Protein AF-0000000084523897 (afdb_homodimer)

Structure (mmCIF, N/CA/C/O backbone):
data_AF-0000000084523897-model_v1
#
loop_
_entity.id
_entity.type
_entity.pdbx_description
1 polymer 'Glycerol-3-phosphate dehydrogenase'
#
loop_
_atom_site.group_PDB
_atom_site.id
_atom_site.type_symbol
_atom_site.label_atom_id
_atom_site.label_alt_id
_atom_site.label_comp_id
_atom_site.label_asym_id
_atom_site.label_entity_id
_atom_site.label_seq_id
_atom_site.pdbx_PDB_ins_code
_atom_site.Cartn_x
_atom_site.Cartn_y
_atom_site.Cartn_z
_atom_site.occupancy
_atom_site.B_iso_or_equiv
_atom_site.auth_seq_id
_atom_site.auth_comp_id
_atom_site.auth_asym_id
_atom_site.auth_atom_id
_atom_site.pdbx_PDB_model_num
ATOM 1 N N . MET A 1 1 ? -2.234 44.781 13.758 1 97.44 1 MET A N 1
ATOM 2 C CA . MET A 1 1 ? -2.812 44.188 14.953 1 97.44 1 MET A CA 1
ATOM 3 C C . MET A 1 1 ? -1.758 43.438 15.742 1 97.44 1 MET A C 1
ATOM 5 O O . MET A 1 1 ? -0.629 43.25 15.273 1 97.44 1 MET A O 1
ATOM 9 N N . GLU A 1 2 ? -2.148 43 16.969 1 98.38 2 GLU A N 1
ATOM 10 C CA . GLU A 1 2 ? -1.286 42.125 17.781 1 98.38 2 GLU A CA 1
ATOM 11 C C . GLU A 1 2 ? -1.415 40.656 17.375 1 98.38 2 GLU A C 1
ATOM 13 O O . GLU A 1 2 ? -2.506 40.094 17.422 1 98.38 2 GLU A O 1
ATOM 18 N N . ILE A 1 3 ? -0.278 40.062 16.953 1 98.88 3 ILE A N 1
ATOM 19 C CA . ILE A 1 3 ? -0.304 38.688 16.484 1 98.88 3 ILE A CA 1
ATOM 20 C C . ILE A 1 3 ? 0.715 37.844 17.25 1 98.88 3 ILE A C 1
ATOM 22 O O . ILE A 1 3 ? 1.873 38.25 17.391 1 98.88 3 ILE A O 1
ATOM 26 N N . ALA A 1 4 ? 0.273 36.75 17.781 1 98.88 4 ALA A N 1
ATOM 27 C CA . ALA A 1 4 ? 1.155 35.781 18.422 1 98.88 4 ALA A CA 1
ATOM 28 C C . ALA A 1 4 ? 1.488 34.625 17.484 1 98.88 4 ALA A C 1
ATOM 30 O O . ALA A 1 4 ? 0.594 34.062 16.875 1 98.88 4 ALA A O 1
ATOM 31 N N . ILE A 1 5 ? 2.762 34.344 17.328 1 98.75 5 ILE A N 1
ATOM 32 C CA . ILE A 1 5 ? 3.221 33.156 16.609 1 98.75 5 ILE A CA 1
ATOM 33 C C . ILE A 1 5 ? 3.729 32.094 17.594 1 98.75 5 ILE A C 1
ATOM 35 O O . ILE A 1 5 ? 4.656 32.375 18.375 1 98.75 5 ILE A O 1
ATOM 39 N N . ILE A 1 6 ? 3.111 30.938 17.531 1 98.5 6 ILE A N 1
ATOM 40 C CA . ILE A 1 6 ? 3.455 29.875 18.469 1 98.5 6 ILE A CA 1
ATOM 41 C C . ILE A 1 6 ? 4.223 28.781 17.719 1 98.5 6 ILE A C 1
ATOM 43 O O . ILE A 1 6 ? 3.68 28.125 16.828 1 98.5 6 ILE A O 1
ATOM 47 N N . GLY A 1 7 ? 5.441 28.547 18.109 1 96.31 7 GLY A N 1
ATOM 48 C CA . GLY A 1 7 ? 6.285 27.547 17.469 1 96.31 7 GLY A CA 1
ATOM 49 C C . GLY A 1 7 ? 7.633 28.094 17.031 1 96.31 7 GLY A C 1
ATOM 50 O O . GLY A 1 7 ? 7.867 29.312 17.109 1 96.31 7 GLY A O 1
ATOM 51 N N . GLY A 1 8 ? 8.523 27.203 16.594 1 94.44 8 GLY A N 1
ATOM 52 C CA . GLY A 1 8 ? 9.875 27.625 16.25 1 94.44 8 GLY A CA 1
ATOM 53 C C . GLY A 1 8 ? 10.375 27.047 14.945 1 94.44 8 GLY A C 1
ATOM 54 O O . GLY A 1 8 ? 11.57 27.109 14.648 1 94.44 8 GLY A O 1
ATOM 55 N N . GLY A 1 9 ? 9.484 26.469 14.211 1 93.44 9 GLY A N 1
ATOM 56 C CA . GLY A 1 9 ? 9.891 25.844 12.961 1 93.44 9 GLY A CA 1
ATOM 57 C C . GLY A 1 9 ? 9.859 26.797 11.781 1 93.44 9 GLY A C 1
ATOM 58 O O . GLY A 1 9 ? 9.742 28 11.961 1 93.44 9 GLY A O 1
ATOM 59 N N . ASN A 1 10 ? 10 26.297 10.547 1 93.12 10 ASN A N 1
ATOM 60 C CA . ASN A 1 10 ? 10.031 27.062 9.312 1 93.12 10 ASN A CA 1
ATOM 61 C C . ASN A 1 10 ? 8.82 27.969 9.18 1 93.12 10 ASN A C 1
ATOM 63 O O . ASN A 1 10 ? 8.961 29.172 8.891 1 93.12 10 ASN A O 1
ATOM 67 N N . GLY A 1 11 ? 7.664 27.375 9.406 1 96 11 GLY A N 1
ATOM 68 C CA . GLY A 1 11 ? 6.43 28.125 9.25 1 96 11 GLY A CA 1
ATOM 69 C C . GLY A 1 11 ? 6.285 29.25 10.266 1 96 11 GLY A C 1
ATOM 70 O O . GLY A 1 11 ? 5.785 30.328 9.945 1 96 11 GLY A O 1
ATOM 71 N N . ALA A 1 12 ? 6.75 28.984 11.461 1 97.38 12 ALA A N 1
ATOM 72 C CA . ALA A 1 12 ? 6.664 29.984 12.516 1 97.38 12 ALA A CA 1
ATOM 73 C C . ALA A 1 12 ? 7.559 31.188 12.211 1 97.38 12 ALA A C 1
ATOM 75 O O . ALA A 1 12 ? 7.117 32.344 12.297 1 97.38 12 ALA A O 1
ATOM 76 N N . TYR A 1 13 ? 8.742 30.906 11.82 1 96.94 13 TYR A N 1
ATOM 77 C CA . TYR A 1 13 ? 9.68 31.984 11.523 1 96.94 13 TYR A CA 1
ATOM 78 C C . TYR A 1 13 ? 9.25 32.75 10.289 1 96.94 13 TYR A C 1
ATOM 80 O O . TYR A 1 13 ? 9.352 34 10.25 1 96.94 13 TYR A O 1
ATOM 88 N N . ALA A 1 14 ? 8.789 32.031 9.312 1 97.06 14 ALA A N 1
ATOM 89 C CA . ALA A 1 14 ? 8.305 32.688 8.109 1 97.06 14 ALA A CA 1
ATOM 90 C C . ALA A 1 14 ? 7.121 33.594 8.43 1 97.06 14 ALA A C 1
ATOM 92 O O . ALA A 1 14 ? 7.051 34.719 7.941 1 97.06 14 ALA A O 1
ATOM 93 N N . ALA A 1 15 ? 6.227 33.125 9.219 1 98.12 15 ALA A N 1
ATOM 94 C CA . ALA A 1 15 ? 5.066 33.938 9.602 1 98.12 15 ALA A CA 1
ATOM 95 C C . ALA A 1 15 ? 5.484 35.156 10.398 1 98.12 15 ALA A C 1
ATOM 97 O O . ALA A 1 15 ? 4.957 36.25 10.188 1 98.12 15 ALA A O 1
ATOM 98 N N . ALA A 1 16 ? 6.371 34.969 11.305 1 98 16 ALA A N 1
ATOM 99 C CA . ALA A 1 16 ? 6.859 36.062 12.117 1 98 16 ALA A CA 1
ATOM 100 C C . ALA A 1 16 ? 7.441 37.188 11.242 1 98 16 ALA A C 1
ATOM 102 O O . ALA A 1 16 ? 7.117 38.344 11.422 1 98 16 ALA A O 1
ATOM 103 N N . ALA A 1 17 ? 8.242 36.781 10.344 1 96.81 17 ALA A N 1
ATOM 104 C CA . ALA A 1 17 ? 8.898 37.75 9.461 1 96.81 17 ALA A CA 1
ATOM 105 C C . ALA A 1 17 ? 7.883 38.438 8.555 1 96.81 17 ALA A C 1
ATOM 107 O O . ALA A 1 17 ? 7.84 39.688 8.492 1 96.81 17 ALA A O 1
ATOM 108 N N . ASP A 1 18 ? 7.121 37.688 7.883 1 96.88 18 ASP A N 1
ATOM 109 C CA . ASP A 1 18 ? 6.199 38.188 6.867 1 96.88 18 ASP A CA 1
ATOM 110 C C . ASP A 1 18 ? 5.164 39.125 7.488 1 96.88 18 ASP A C 1
ATOM 112 O O . ASP A 1 18 ? 4.875 40.188 6.938 1 96.88 18 ASP A O 1
ATOM 116 N N . LEU A 1 19 ? 4.578 38.75 8.602 1 98.25 19 LEU A N 1
ATOM 117 C CA . LEU A 1 19 ? 3.527 39.531 9.227 1 98.25 19 LEU A CA 1
ATOM 118 C C . LEU A 1 19 ? 4.098 40.812 9.844 1 98.25 19 LEU A C 1
ATOM 120 O O . LEU A 1 19 ? 3.43 41.844 9.867 1 98.25 19 LEU A O 1
ATOM 124 N N . THR A 1 20 ? 5.301 40.75 10.336 1 98.19 20 THR A N 1
ATOM 125 C CA . THR A 1 20 ? 5.973 41.938 10.789 1 98.19 20 THR A CA 1
ATOM 126 C C . THR A 1 20 ? 6.137 42.938 9.641 1 98.19 20 THR A C 1
ATOM 128 O O . THR A 1 20 ? 5.859 44.125 9.789 1 98.19 20 THR A O 1
ATOM 131 N N . GLU A 1 21 ? 6.539 42.438 8.555 1 96.56 21 GLU A N 1
ATOM 132 C CA . GLU A 1 21 ? 6.742 43.281 7.379 1 96.56 21 GLU A CA 1
ATOM 133 C C . GLU A 1 21 ? 5.426 43.875 6.906 1 96.56 21 GLU A C 1
ATOM 135 O O . GLU A 1 21 ? 5.414 44.969 6.328 1 96.56 21 GLU A O 1
ATOM 140 N N . LYS A 1 22 ? 4.383 43.281 7.16 1 96.25 22 LYS A N 1
ATOM 141 C CA . LYS A 1 22 ? 3.064 43.75 6.758 1 96.25 22 LYS A CA 1
ATOM 142 C C . LYS A 1 22 ? 2.523 44.781 7.758 1 96.25 22 LYS A C 1
ATOM 144 O O . LYS A 1 22 ? 1.397 45.25 7.613 1 96.25 22 LYS A O 1
ATOM 149 N N . GLY A 1 23 ? 3.287 45 8.805 1 97.56 23 GLY A N 1
ATOM 150 C CA . GLY A 1 23 ? 2.965 46.125 9.688 1 97.56 23 GLY A CA 1
ATOM 151 C C . GLY A 1 23 ? 2.281 45.688 10.969 1 97.56 23 GLY A C 1
ATOM 152 O O . GLY A 1 23 ? 1.835 46.5 11.758 1 97.56 23 GLY A O 1
ATOM 153 N N . HIS A 1 24 ? 2.205 44.406 11.219 1 98.5 24 HIS A N 1
ATOM 154 C CA . HIS A 1 24 ? 1.589 43.906 12.445 1 98.5 24 HIS A CA 1
ATOM 155 C C . HIS A 1 24 ? 2.584 43.906 13.602 1 98.5 24 HIS A C 1
ATOM 157 O O . HIS A 1 24 ? 3.795 43.969 13.383 1 98.5 24 HIS A O 1
ATOM 163 N N . ASN A 1 25 ? 2.082 43.969 14.805 1 98.56 25 ASN A N 1
ATOM 164 C CA . ASN A 1 25 ? 2.893 43.719 15.992 1 98.56 25 ASN A CA 1
ATOM 165 C C . ASN A 1 25 ? 3.004 42.25 16.312 1 98.56 25 ASN A C 1
ATOM 167 O O . ASN A 1 25 ? 2.088 41.656 16.906 1 98.56 25 ASN A O 1
ATOM 171 N N . VAL A 1 26 ? 4.199 41.688 16.031 1 98.75 26 VAL A N 1
ATOM 172 C CA . VAL A 1 26 ? 4.328 40.219 16.047 1 98.75 26 VAL A CA 1
ATOM 173 C C . VAL A 1 26 ? 5.125 39.781 17.281 1 98.75 26 VAL A C 1
ATOM 175 O O . VAL A 1 26 ? 6.207 40.312 17.531 1 98.75 26 VAL A O 1
ATOM 178 N N . ARG A 1 27 ? 4.547 38.906 18 1 98.69 27 ARG A N 1
ATOM 179 C CA . ARG A 1 27 ? 5.18 38.25 19.156 1 98.69 27 ARG A CA 1
ATOM 180 C C . ARG A 1 27 ? 5.445 36.781 18.875 1 98.69 27 ARG A C 1
ATOM 182 O O . ARG A 1 27 ? 4.559 36.062 18.422 1 98.69 27 ARG A O 1
ATOM 189 N N . LEU A 1 28 ? 6.695 36.312 19.125 1 98.25 28 LEU A N 1
ATOM 190 C CA . LEU A 1 28 ? 7.105 34.938 18.797 1 98.25 28 LEU A CA 1
ATOM 191 C C . LEU A 1 28 ? 7.395 34.125 20.047 1 98.25 28 LEU A C 1
ATOM 193 O O . LEU A 1 28 ? 8.109 34.594 20.938 1 98.25 28 LEU A O 1
ATOM 197 N N . TRP A 1 29 ? 6.809 32.938 20.047 1 97.88 29 TRP A N 1
ATOM 198 C CA . TRP A 1 29 ? 7.035 32 21.156 1 97.88 29 TRP A CA 1
ATOM 199 C C . TRP A 1 29 ? 7.598 30.688 20.641 1 97.88 29 TRP A C 1
ATOM 201 O O . TRP A 1 29 ? 7.207 30.219 19.562 1 97.88 29 TRP A O 1
ATOM 211 N N . ARG A 1 30 ? 8.461 30.094 21.422 1 95.19 30 ARG A N 1
ATOM 212 C CA . ARG A 1 30 ? 8.82 28.688 21.281 1 95.19 30 ARG A CA 1
ATOM 213 C C . ARG A 1 30 ? 9.133 28.062 22.625 1 95.19 30 ARG A C 1
ATOM 215 O O . ARG A 1 30 ? 9.484 28.766 23.578 1 95.19 30 ARG A O 1
ATOM 222 N N . ARG A 1 31 ? 9.031 26.828 22.688 1 91.06 31 ARG A N 1
ATOM 223 C CA . ARG A 1 31 ? 9.172 26.109 23.953 1 91.06 31 ARG A CA 1
ATOM 224 C C . ARG A 1 31 ? 10.617 26.172 24.453 1 91.06 31 ARG A C 1
ATOM 226 O O . ARG A 1 31 ? 10.859 26.453 25.625 1 91.06 31 ARG A O 1
ATOM 233 N N . ASN A 1 32 ? 11.523 25.922 23.578 1 91.56 32 ASN A N 1
ATOM 234 C CA . ASN A 1 32 ? 12.938 25.906 23.938 1 91.56 32 ASN A CA 1
ATOM 235 C C . ASN A 1 32 ? 13.562 27.297 23.844 1 91.56 32 ASN A C 1
ATOM 237 O O . ASN A 1 32 ? 13.977 27.719 22.766 1 91.56 32 ASN A O 1
ATOM 241 N N . VAL A 1 33 ? 13.859 27.828 24.922 1 90.81 33 VAL A N 1
ATOM 242 C CA . VAL A 1 33 ? 14.375 29.188 24.969 1 90.81 33 VAL A CA 1
ATOM 243 C C . VAL A 1 33 ? 15.758 29.25 24.328 1 90.81 33 VAL A C 1
ATOM 245 O O . VAL A 1 33 ? 16.094 30.219 23.656 1 90.81 33 VAL A O 1
ATOM 248 N N . GLY A 1 34 ? 16.531 28.219 24.547 1 91.56 34 GLY A N 1
ATOM 249 C CA . GLY A 1 34 ? 17.875 28.188 24 1 91.56 34 GLY A CA 1
ATOM 250 C C . GLY A 1 34 ? 17.891 28.234 22.484 1 91.56 34 GLY A C 1
ATOM 251 O O . GLY A 1 34 ? 18.844 28.734 21.875 1 91.56 34 GLY A O 1
ATOM 252 N N . ALA A 1 35 ? 16.812 27.828 21.891 1 91 35 ALA A N 1
ATOM 253 C CA . ALA A 1 35 ? 16.75 27.734 20.422 1 91 35 ALA A CA 1
ATOM 254 C C . ALA A 1 35 ? 16.469 29.094 19.797 1 91 35 ALA A C 1
ATOM 256 O O . ALA A 1 35 ? 16.625 29.25 18.578 1 91 35 ALA A O 1
ATOM 257 N N . PHE A 1 36 ? 16.234 30.125 20.531 1 91.81 36 PHE A N 1
ATOM 258 C CA . PHE A 1 36 ? 16.062 31.469 20 1 91.81 36 PHE A CA 1
ATOM 259 C C . PHE A 1 36 ? 17.406 32.062 19.578 1 91.81 36 PHE A C 1
ATOM 261 O O . PHE A 1 36 ? 17.469 32.875 18.641 1 91.81 36 PHE A O 1
ATOM 268 N N . GLY A 1 37 ? 18.422 31.688 20.453 1 91.31 37 GLY A N 1
ATOM 269 C CA . GLY A 1 37 ? 19.719 32.281 20.188 1 91.31 37 GLY A CA 1
ATOM 270 C C . GLY A 1 37 ? 19.703 33.812 20.281 1 91.31 37 GLY A C 1
ATOM 271 O O . GLY A 1 37 ? 19.172 34.344 21.25 1 91.31 37 GLY A O 1
ATOM 272 N N . PRO A 1 38 ? 20.328 34.406 19.297 1 90.69 38 PRO A N 1
ATOM 273 C CA . PRO A 1 38 ? 20.438 35.844 19.344 1 90.69 38 PRO A CA 1
ATOM 274 C C . PRO A 1 38 ? 19.078 36.562 19.219 1 90.69 38 PRO A C 1
ATOM 276 O O . PRO A 1 38 ? 18.953 37.719 19.594 1 90.69 38 PRO A O 1
ATOM 279 N N . LEU A 1 39 ? 18.172 35.844 18.688 1 93.38 39 LEU A N 1
ATOM 280 C CA . LEU A 1 39 ? 16.844 36.406 18.469 1 93.38 39 LEU A CA 1
ATOM 281 C C . LEU A 1 39 ? 16.219 36.844 19.797 1 93.38 39 LEU A C 1
ATOM 283 O O . LEU A 1 39 ? 15.453 37.812 19.828 1 93.38 39 LEU A O 1
ATOM 287 N N . LEU A 1 40 ? 16.531 36.156 20.828 1 92.19 40 LEU A N 1
ATOM 288 C CA . LEU A 1 40 ? 15.93 36.438 22.141 1 92.19 40 LEU A CA 1
ATOM 289 C C . LEU A 1 40 ? 16.281 37.844 22.609 1 92.19 40 LEU A C 1
ATOM 291 O O . LEU A 1 40 ? 15.422 38.562 23.125 1 92.19 40 LEU A O 1
ATOM 295 N N . ASP A 1 41 ? 17.484 38.25 22.375 1 92.69 41 ASP A N 1
ATOM 296 C CA . ASP A 1 41 ? 17.953 39.531 22.875 1 92.69 41 ASP A CA 1
ATOM 297 C C . ASP A 1 41 ? 17.719 40.656 21.844 1 92.69 41 ASP A C 1
ATOM 299 O O . ASP A 1 41 ? 17.312 41.75 22.188 1 92.69 41 ASP A O 1
ATOM 303 N N . THR A 1 42 ? 17.875 40.344 20.641 1 95.38 42 THR A N 1
ATOM 304 C CA . THR A 1 42 ? 17.875 41.375 19.609 1 95.38 42 THR A CA 1
ATOM 305 C C . THR A 1 42 ? 16.453 41.594 19.094 1 95.38 42 THR A C 1
ATOM 307 O O . THR A 1 42 ? 16.156 42.688 18.547 1 95.38 42 THR A O 1
ATOM 310 N N . ARG A 1 43 ? 15.633 40.562 19.078 1 97.25 43 ARG A N 1
ATOM 311 C CA . ARG A 1 43 ? 14.297 40.531 18.484 1 97.25 43 ARG A CA 1
ATOM 312 C C . ARG A 1 43 ? 14.352 40.75 16.984 1 97.25 43 ARG A C 1
ATOM 314 O O . ARG A 1 43 ? 13.359 41.188 16.375 1 97.25 43 ARG A O 1
ATOM 321 N N . THR A 1 44 ? 15.555 40.625 16.469 1 96.75 44 THR A N 1
ATOM 322 C CA . THR A 1 44 ? 15.758 40.938 15.047 1 96.75 44 THR A CA 1
ATOM 323 C C . THR A 1 44 ? 15.969 39.656 14.25 1 96.75 44 THR A C 1
ATOM 325 O O . THR A 1 44 ? 16.859 38.844 14.562 1 96.75 44 THR A O 1
ATOM 328 N N . MET A 1 45 ? 15.133 39.438 13.258 1 96 45 MET A N 1
ATOM 329 C CA . MET A 1 45 ? 15.195 38.281 12.367 1 96 45 MET A CA 1
ATOM 330 C C . MET A 1 45 ? 15.688 38.656 10.984 1 96 45 MET A C 1
ATOM 332 O O . MET A 1 45 ? 15.312 39.719 10.461 1 96 45 MET A O 1
ATOM 336 N N . LYS A 1 46 ? 16.516 37.812 10.445 1 95.88 46 LYS A N 1
ATOM 337 C CA . LYS A 1 46 ? 16.969 38 9.07 1 95.88 46 LYS A CA 1
ATOM 338 C C . LYS A 1 46 ? 16.094 37.219 8.086 1 95.88 46 LYS A C 1
ATOM 340 O O . LYS A 1 46 ? 15.883 36.031 8.258 1 95.88 46 LYS A O 1
ATOM 345 N N . VAL A 1 47 ? 15.648 37.969 7.094 1 95.75 47 VAL A N 1
ATOM 346 C CA . VAL A 1 47 ? 14.781 37.344 6.102 1 95.75 47 VAL A CA 1
ATOM 347 C C . VAL A 1 47 ? 15.445 37.375 4.73 1 95.75 47 VAL A C 1
ATOM 349 O O . VAL A 1 47 ? 15.938 38.438 4.309 1 95.75 47 VAL A O 1
ATOM 352 N N . LYS A 1 48 ? 15.461 36.25 4.152 1 94.25 48 LYS A N 1
ATOM 353 C CA . LYS A 1 48 ? 15.992 36.125 2.799 1 94.25 48 LYS A CA 1
ATOM 354 C C . LYS A 1 48 ? 14.898 35.688 1.816 1 94.25 48 LYS A C 1
ATOM 356 O O . LYS A 1 48 ? 14.172 34.719 2.057 1 94.25 48 LYS A O 1
ATOM 361 N N . ASP A 1 49 ? 14.68 36.438 0.743 1 90.5 49 ASP A N 1
ATOM 362 C CA . ASP A 1 49 ? 13.781 36.031 -0.339 1 90.5 49 ASP A CA 1
ATOM 363 C C . ASP A 1 49 ? 14.281 36.562 -1.685 1 90.5 49 ASP A C 1
ATOM 365 O O . ASP A 1 49 ? 15.477 36.812 -1.854 1 90.5 49 ASP A O 1
ATOM 369 N N . ILE A 1 50 ? 13.438 36.594 -2.643 1 85.19 50 ILE A N 1
ATOM 370 C CA . ILE A 1 50 ? 13.812 36.938 -4.008 1 85.19 50 ILE A CA 1
ATOM 371 C C . ILE A 1 50 ? 14.305 38.406 -4.047 1 85.19 50 ILE A C 1
ATOM 373 O O . ILE A 1 50 ? 15.086 38.781 -4.926 1 85.19 50 ILE A O 1
ATOM 377 N N . ASN A 1 51 ? 13.883 39.156 -3.109 1 89.69 51 ASN A N 1
ATOM 378 C CA . ASN A 1 51 ? 14.234 40.562 -3.092 1 89.69 51 ASN A CA 1
ATOM 379 C C . ASN A 1 51 ? 15.523 40.812 -2.316 1 89.69 51 ASN A C 1
ATOM 381 O O . ASN A 1 51 ? 16 41.938 -2.242 1 89.69 51 ASN A O 1
ATOM 385 N N . GLY A 1 52 ? 16.109 39.75 -1.729 1 91.38 52 GLY A N 1
ATOM 386 C CA . GLY A 1 52 ? 17.359 39.906 -1.008 1 91.38 52 GLY A CA 1
ATOM 387 C C . GLY A 1 52 ? 17.25 39.562 0.47 1 91.38 52 GLY A C 1
ATOM 388 O O . GLY A 1 52 ? 16.375 38.781 0.871 1 91.38 52 GLY A O 1
ATOM 389 N N . ILE A 1 53 ? 18.25 40.094 1.195 1 94.69 53 ILE A N 1
ATOM 390 C CA . ILE A 1 53 ? 18.312 39.875 2.633 1 94.69 53 ILE A CA 1
ATOM 391 C C . ILE A 1 53 ? 18 41.156 3.387 1 94.69 53 ILE A C 1
ATOM 393 O O . ILE A 1 53 ? 18.5 42.219 3.035 1 94.69 53 ILE A O 1
ATOM 397 N N . ARG A 1 54 ? 17.141 41.125 4.34 1 96.31 54 ARG A N 1
ATOM 398 C CA . ARG A 1 54 ? 16.828 42.25 5.199 1 96.31 54 ARG A CA 1
ATOM 399 C C . ARG A 1 54 ? 16.516 41.812 6.617 1 96.31 54 ARG A C 1
ATOM 401 O O . ARG A 1 54 ? 16.438 40.594 6.887 1 96.31 54 ARG A O 1
ATOM 408 N N . GLU A 1 55 ? 16.375 42.781 7.445 1 97.06 55 GLU A N 1
ATOM 409 C CA . GLU A 1 55 ? 16.078 42.5 8.852 1 97.06 55 GLU A CA 1
ATOM 410 C C . GLU A 1 55 ? 14.695 43 9.234 1 97.06 55 GLU A C 1
ATOM 412 O O . GLU A 1 55 ? 14.227 44.031 8.727 1 97.06 55 GLU A O 1
ATOM 417 N N . VAL A 1 56 ? 14.078 42.219 10.039 1 96.81 56 VAL A N 1
ATOM 418 C CA . VAL A 1 56 ? 12.805 42.625 10.625 1 96.81 56 VAL A CA 1
ATOM 419 C C . VAL A 1 56 ? 12.891 42.562 12.148 1 96.81 56 VAL A C 1
ATOM 421 O O . VAL A 1 56 ? 13.523 41.656 12.695 1 96.81 56 VAL A O 1
ATOM 424 N N . LYS A 1 57 ? 12.258 43.5 12.773 1 98.06 57 LYS A N 1
ATOM 425 C CA . LYS A 1 57 ? 12.273 43.531 14.234 1 98.06 57 LYS A CA 1
ATOM 426 C C . LYS A 1 57 ? 10.914 43.156 14.812 1 98.06 57 LYS A C 1
ATOM 428 O O . LYS A 1 57 ? 9.922 43.812 14.57 1 98.06 57 LYS A O 1
ATOM 433 N N . LEU A 1 58 ? 10.906 42.094 15.562 1 98.25 58 LEU A N 1
ATOM 434 C CA . LEU A 1 58 ? 9.68 41.625 16.203 1 98.25 58 LEU A CA 1
ATOM 435 C C . LEU A 1 58 ? 9.359 42.438 17.438 1 98.25 58 LEU A C 1
ATOM 437 O O . LEU A 1 58 ? 10.258 43.031 18.062 1 98.25 58 LEU A O 1
ATOM 441 N N . SER A 1 59 ? 8.156 42.5 17.734 1 98.12 59 SER A N 1
ATOM 442 C CA . SER A 1 59 ? 7.738 43.25 18.906 1 98.12 59 SER A CA 1
ATOM 443 C C . SER A 1 59 ? 8.164 42.562 20.203 1 98.12 59 SER A C 1
ATOM 445 O O . SER A 1 59 ? 8.492 43.25 21.188 1 98.12 59 SER A O 1
ATOM 447 N N . LEU A 1 60 ? 8.086 41.25 20.172 1 97.75 60 LEU A N 1
ATOM 448 C CA . LEU A 1 60 ? 8.445 40.469 21.359 1 97.75 60 LEU A CA 1
ATOM 449 C C . LEU A 1 60 ? 8.914 39.062 20.969 1 97.75 60 LEU A C 1
ATOM 451 O O . LEU A 1 60 ? 8.383 38.469 20.047 1 97.75 60 LEU A O 1
ATOM 455 N N . VAL A 1 61 ? 9.938 38.562 21.625 1 97.62 61 VAL A N 1
ATOM 456 C CA . VAL A 1 61 ? 10.398 37.188 21.594 1 97.62 61 VAL A CA 1
ATOM 457 C C . VAL A 1 61 ? 10.492 36.625 23.016 1 97.62 61 VAL A C 1
ATOM 459 O O . VAL A 1 61 ? 11.203 37.188 23.859 1 97.62 61 VAL A O 1
ATOM 462 N N . SER A 1 62 ? 9.711 35.594 23.266 1 96.44 62 SER A N 1
ATOM 463 C CA . SER A 1 62 ? 9.672 35.125 24.641 1 96.44 62 SER A CA 1
ATOM 464 C C . SER A 1 62 ? 9.312 33.656 24.734 1 96.44 62 SER A C 1
ATOM 466 O O . SER A 1 62 ? 8.586 33.125 23.891 1 96.44 62 SER A O 1
ATOM 468 N N .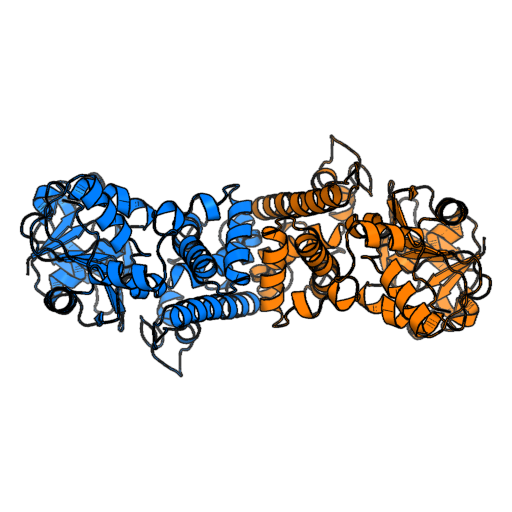 ALA A 1 63 ? 9.781 32.938 25.781 1 95.25 63 ALA A N 1
ATOM 469 C CA . ALA A 1 63 ? 9.406 31.562 26.062 1 95.25 63 ALA A CA 1
ATOM 470 C C . ALA A 1 63 ? 8.219 31.516 27.016 1 95.25 63 ALA A C 1
ATOM 472 O O . ALA A 1 63 ? 7.703 30.422 27.312 1 95.25 63 ALA A O 1
ATOM 473 N N . ASP A 1 64 ? 7.797 32.625 27.453 1 96.44 64 ASP A N 1
ATOM 474 C CA . ASP A 1 64 ? 6.617 32.719 28.312 1 96.44 64 ASP A CA 1
ATOM 475 C C . ASP A 1 64 ? 5.348 32.875 27.469 1 96.44 64 ASP A C 1
ATOM 477 O O . ASP A 1 64 ? 5.121 33.938 26.875 1 96.44 64 ASP A O 1
ATOM 481 N N . LEU A 1 65 ? 4.523 31.906 27.516 1 97.31 65 LEU A N 1
ATOM 482 C CA . LEU A 1 65 ? 3.32 31.875 26.688 1 97.31 65 LEU A CA 1
ATOM 483 C C . LEU A 1 65 ? 2.379 33 27.047 1 97.31 65 LEU A C 1
ATOM 485 O O . LEU A 1 65 ? 1.725 33.594 26.156 1 97.31 65 LEU A O 1
ATOM 489 N N . GLN A 1 66 ? 2.289 33.25 28.281 1 97.81 66 GLN A N 1
ATOM 490 C CA . GLN A 1 66 ? 1.393 34.312 28.734 1 97.81 66 GLN A CA 1
ATOM 491 C C . GLN A 1 66 ? 1.77 35.656 28.094 1 97.81 66 GLN A C 1
ATOM 493 O O . GLN A 1 66 ? 0.9 36.375 27.625 1 97.81 66 GLN A O 1
ATOM 498 N N . ASP A 1 67 ? 3.062 35.938 28.047 1 96.81 67 ASP A N 1
ATOM 499 C CA . ASP A 1 67 ? 3.584 37.188 27.469 1 96.81 67 ASP A CA 1
ATOM 500 C C . ASP A 1 67 ? 3.164 37.344 26.016 1 96.81 67 ASP A C 1
ATOM 502 O O . ASP A 1 67 ? 2.863 38.438 25.562 1 96.81 67 ASP A O 1
ATOM 506 N N . VAL A 1 68 ? 3.178 36.281 25.344 1 98 68 VAL A N 1
ATOM 507 C CA . VAL A 1 68 ? 3.035 36.281 23.891 1 98 68 VAL A CA 1
ATOM 508 C C . VAL A 1 68 ? 1.554 36.25 23.516 1 98 68 VAL A C 1
ATOM 510 O O . VAL A 1 68 ? 1.137 36.906 22.562 1 98 68 VAL A O 1
ATOM 513 N N . VAL A 1 69 ? 0.749 35.625 24.312 1 98.38 69 VAL A N 1
ATOM 514 C CA . VAL A 1 69 ? -0.628 35.344 23.938 1 98.38 69 VAL A CA 1
ATOM 515 C C . VAL A 1 69 ? -1.553 36.438 24.406 1 98.38 69 VAL A C 1
ATOM 517 O O . VAL A 1 69 ? -2.521 36.781 23.719 1 98.38 69 VAL A O 1
ATOM 520 N N . THR A 1 70 ? -1.24 37 25.562 1 97.69 70 THR A N 1
ATOM 521 C CA . THR A 1 70 ? -2.119 38 26.156 1 97.69 70 THR A CA 1
ATOM 522 C C . THR A 1 70 ? -2.285 39.219 25.25 1 97.69 70 THR A C 1
ATOM 524 O O . THR A 1 70 ? -1.299 39.844 24.844 1 97.69 70 THR A O 1
ATOM 527 N N . GLY A 1 71 ? -3.551 39.438 24.891 1 97.75 71 GLY A N 1
ATOM 528 C CA . GLY A 1 71 ? -3.848 40.625 24.109 1 97.75 71 GLY A CA 1
ATOM 529 C C . GLY A 1 71 ? -3.746 40.406 22.609 1 97.75 71 GLY A C 1
ATOM 530 O O . GLY A 1 71 ? -4.141 41.25 21.812 1 97.75 71 GLY A O 1
ATOM 531 N N . ALA A 1 72 ? -3.191 39.312 22.188 1 98.56 72 ALA A N 1
ATOM 532 C CA . ALA A 1 72 ? -3.127 39.031 20.75 1 98.56 72 ALA A CA 1
ATOM 533 C C . ALA A 1 72 ? -4.52 38.781 20.188 1 98.56 72 ALA A C 1
ATOM 535 O O . ALA A 1 72 ? -5.371 38.156 20.812 1 98.56 72 ALA A O 1
ATOM 536 N N . ARG A 1 73 ? -4.758 39.344 19.062 1 98.44 73 ARG A N 1
ATOM 537 C CA . ARG A 1 73 ? -6.027 39.125 18.375 1 98.44 73 ARG A CA 1
ATOM 538 C C . ARG A 1 73 ? -6.004 37.844 17.562 1 98.44 73 ARG A C 1
ATOM 540 O O . ARG A 1 73 ? -7.035 37.188 17.391 1 98.44 73 ARG A O 1
ATOM 547 N N . LEU A 1 74 ? -4.871 37.531 17.016 1 98.88 74 LEU A N 1
ATOM 548 C CA . LEU A 1 74 ? -4.641 36.375 16.188 1 98.88 74 LEU A CA 1
ATOM 549 C C . LEU A 1 74 ? -3.469 35.562 16.719 1 98.88 74 LEU A C 1
ATOM 551 O O . LEU A 1 74 ? -2.408 36.094 17.016 1 98.88 74 LEU A O 1
ATOM 555 N N . LEU A 1 75 ? -3.684 34.281 16.922 1 98.94 75 LEU A N 1
ATOM 556 C CA . LEU A 1 75 ? -2.623 33.312 17.188 1 98.94 75 LEU A CA 1
ATOM 557 C C . LEU A 1 75 ? -2.387 32.406 15.969 1 98.94 75 LEU A C 1
ATOM 559 O O . LEU A 1 75 ? -3.299 31.734 15.516 1 98.94 75 LEU A O 1
ATOM 563 N N . VAL A 1 76 ? -1.169 32.469 15.375 1 98.88 76 VAL A N 1
ATOM 564 C CA . VAL A 1 76 ? -0.758 31.578 14.297 1 98.88 76 VAL A CA 1
ATOM 565 C C . VAL A 1 76 ? 0.071 30.422 14.867 1 98.88 76 VAL A C 1
ATOM 567 O O . VAL A 1 76 ? 1.106 30.656 15.5 1 98.88 76 VAL A O 1
ATOM 570 N N . ILE A 1 77 ? -0.405 29.188 14.641 1 98.69 77 ILE A N 1
ATOM 571 C CA . ILE A 1 77 ? 0.227 28.016 15.266 1 98.69 77 ILE A CA 1
ATOM 572 C C . ILE A 1 77 ? 0.597 27 14.188 1 98.69 77 ILE A C 1
ATOM 574 O O . ILE A 1 77 ? -0.082 25.984 14.031 1 98.69 77 ILE A O 1
ATOM 578 N N . PRO A 1 78 ? 1.703 27.266 13.477 1 97.69 78 PRO A N 1
ATOM 579 C CA . PRO A 1 78 ? 2.178 26.297 12.477 1 97.69 78 PRO A CA 1
ATOM 580 C C . PRO A 1 78 ? 2.98 25.156 13.086 1 97.69 78 PRO A C 1
ATOM 582 O O . PRO A 1 78 ? 4.086 24.859 12.633 1 97.69 78 PRO A O 1
ATOM 585 N N . LEU A 1 79 ? 2.43 24.438 14.016 1 96.25 79 LEU A N 1
ATOM 586 C CA . LEU A 1 79 ? 3.045 23.297 14.695 1 96.25 79 LEU A CA 1
ATOM 587 C C . LEU A 1 79 ? 2.576 21.984 14.086 1 96.25 79 LEU A C 1
ATOM 589 O O . LEU A 1 79 ? 1.514 21.922 13.461 1 96.25 79 LEU A O 1
ATOM 593 N N . PRO A 1 80 ? 3.398 20.984 14.289 1 95.25 80 PRO A N 1
ATOM 594 C CA . PRO A 1 80 ? 2.934 19.672 13.852 1 95.25 80 PRO A CA 1
ATOM 595 C C . PRO A 1 80 ? 1.627 19.25 14.516 1 95.25 80 PRO A C 1
ATOM 597 O O . PRO A 1 80 ? 1.388 19.594 15.68 1 95.25 80 PRO A O 1
ATOM 600 N N . ALA A 1 81 ? 0.888 18.469 13.766 1 97.44 81 ALA A N 1
ATOM 601 C CA . ALA A 1 81 ? -0.39 17.984 14.289 1 97.44 81 ALA A CA 1
ATOM 602 C C . ALA A 1 81 ? -0.203 17.25 15.609 1 97.44 81 ALA A C 1
ATOM 604 O O . ALA A 1 81 ? -1.072 17.281 16.484 1 97.44 81 ALA A O 1
ATOM 605 N N . THR A 1 82 ? 0.939 16.656 15.82 1 96.44 82 THR A N 1
ATOM 606 C CA . THR A 1 82 ? 1.214 15.828 17 1 96.44 82 THR A CA 1
ATOM 607 C C . THR A 1 82 ? 1.362 16.703 18.25 1 96.44 82 THR A C 1
ATOM 609 O O . THR A 1 82 ? 1.303 16.203 19.359 1 96.44 82 THR A O 1
ATOM 612 N N . ALA A 1 83 ? 1.549 17.953 18.062 1 96.88 83 ALA A N 1
ATOM 613 C CA . ALA A 1 83 ? 1.805 18.844 19.188 1 96.88 83 ALA A CA 1
ATOM 614 C C . ALA A 1 83 ? 0.55 19.625 19.578 1 96.88 83 ALA A C 1
ATOM 616 O O . ALA A 1 83 ? 0.527 20.328 20.594 1 96.88 83 ALA A O 1
ATOM 617 N N . GLN A 1 84 ? -0.505 19.484 18.859 1 98.12 84 GLN A N 1
ATOM 618 C CA . GLN A 1 84 ? -1.654 20.391 18.953 1 98.12 84 GLN A CA 1
ATOM 619 C C . GLN A 1 84 ? -2.4 20.188 20.266 1 98.12 84 GLN A C 1
ATOM 621 O O . GLN A 1 84 ? -2.805 21.156 20.906 1 98.12 84 GLN A O 1
ATOM 626 N N . ALA A 1 85 ? -2.514 18.984 20.719 1 98.06 85 ALA A N 1
ATOM 627 C CA . ALA A 1 85 ? -3.203 18.734 21.984 1 98.06 85 ALA A CA 1
ATOM 628 C C . ALA A 1 85 ? -2.436 19.328 23.156 1 98.06 85 ALA A C 1
ATOM 630 O O . ALA A 1 85 ? -3.025 19.969 24.031 1 98.06 85 ALA A O 1
ATOM 631 N N . SER A 1 86 ? -1.152 19.094 23.156 1 97.75 86 SER A N 1
ATOM 632 C CA . SER A 1 86 ? -0.328 19.562 24.25 1 97.75 86 SER A CA 1
ATOM 633 C C . SER A 1 86 ? -0.284 21.094 24.297 1 97.75 86 SER A C 1
ATOM 635 O O . SER A 1 86 ? -0.35 21.688 25.375 1 97.75 86 SER A O 1
ATOM 637 N N . ILE A 1 87 ? -0.206 21.703 23.156 1 97.69 87 ILE A N 1
ATOM 638 C CA . ILE A 1 87 ? -0.118 23.156 23.141 1 97.69 87 ILE A CA 1
ATOM 639 C C . ILE A 1 87 ? -1.458 23.766 23.547 1 97.69 87 ILE A C 1
ATOM 641 O O . ILE A 1 87 ? -1.501 24.812 24.188 1 97.69 87 ILE A O 1
ATOM 645 N N . ALA A 1 88 ? -2.549 23.141 23.156 1 98.38 88 ALA A N 1
ATOM 646 C CA . ALA A 1 88 ? -3.865 23.609 23.578 1 98.38 88 ALA A CA 1
ATOM 647 C C . ALA A 1 88 ? -3.969 23.656 25.109 1 98.38 88 ALA A C 1
ATOM 649 O O . ALA A 1 88 ? -4.469 24.625 25.672 1 98.38 88 ALA A O 1
ATOM 650 N N . LYS A 1 89 ? -3.471 22.625 25.719 1 98.25 89 LYS A N 1
ATOM 651 C CA . LYS A 1 89 ? -3.479 22.578 27.172 1 98.25 89 LYS A CA 1
ATOM 652 C C . LYS A 1 89 ? -2.658 23.719 27.781 1 98.25 89 LYS A C 1
ATOM 654 O O . LYS A 1 89 ? -3.07 24.328 28.766 1 98.25 89 LYS A O 1
ATOM 659 N N . GLU A 1 90 ? -1.594 23.922 27.188 1 97.81 90 GLU A N 1
ATOM 660 C CA . GLU A 1 90 ? -0.688 24.953 27.688 1 97.81 90 GLU A CA 1
ATOM 661 C C . GLU A 1 90 ? -1.264 26.344 27.484 1 97.81 90 GLU A C 1
ATOM 663 O O . GLU A 1 90 ? -1.036 27.25 28.297 1 97.81 90 GLU A O 1
ATOM 668 N N . LEU A 1 91 ? -2.016 26.547 26.438 1 98.19 91 LEU A N 1
ATOM 669 C CA . LEU A 1 91 ? -2.564 27.844 26.078 1 98.19 91 LEU A CA 1
ATOM 670 C C . LEU A 1 91 ? -3.777 28.188 26.938 1 98.19 91 LEU A C 1
ATOM 672 O O . LEU A 1 91 ? -4.094 29.359 27.125 1 98.19 91 LEU A O 1
ATOM 676 N N . ALA A 1 92 ? -4.438 27.234 27.453 1 98.25 92 ALA A N 1
ATOM 677 C CA . ALA A 1 92 ? -5.773 27.312 28.031 1 98.25 92 ALA A CA 1
ATOM 678 C C . ALA A 1 92 ? -5.852 28.422 29.078 1 98.25 92 ALA A C 1
ATOM 680 O O . ALA A 1 92 ? -6.789 29.219 29.078 1 98.25 92 ALA A O 1
ATOM 681 N N . PRO A 1 93 ? -4.844 28.562 29.969 1 97.88 93 PRO A N 1
ATOM 682 C CA . PRO A 1 93 ? -4.961 29.547 31.047 1 97.88 93 PRO A CA 1
ATOM 683 C C . PRO A 1 93 ? -4.816 30.984 30.531 1 97.88 93 PRO A C 1
ATOM 685 O O . PRO A 1 93 ? -5.164 31.938 31.234 1 97.88 93 PRO A O 1
ATOM 688 N N . TYR A 1 94 ? -4.352 31.141 29.312 1 98.25 94 TYR A N 1
ATOM 689 C CA . TYR A 1 94 ? -3.955 32.469 28.891 1 98.25 94 TYR A CA 1
ATOM 690 C C . TYR A 1 94 ? -4.84 32.969 27.766 1 98.25 94 TYR A C 1
ATOM 692 O O . TYR A 1 94 ? -4.758 34.125 27.375 1 98.25 94 TYR A O 1
ATOM 700 N N . LEU A 1 95 ? -5.688 32.125 27.219 1 98.38 95 LEU A N 1
ATOM 701 C CA . LEU A 1 95 ? -6.559 32.531 26.109 1 98.38 95 LEU A CA 1
ATOM 702 C C . LEU A 1 95 ? -7.605 33.531 26.562 1 98.38 95 LEU A C 1
ATOM 704 O O . LEU A 1 95 ? -8.039 33.5 27.719 1 98.38 95 LEU A O 1
ATOM 708 N N . GLN A 1 96 ? -7.969 34.406 25.688 1 98 96 GLN A N 1
ATOM 709 C CA . GLN A 1 96 ? -8.945 35.438 25.953 1 98 96 GLN A CA 1
ATOM 710 C C . GLN A 1 96 ? -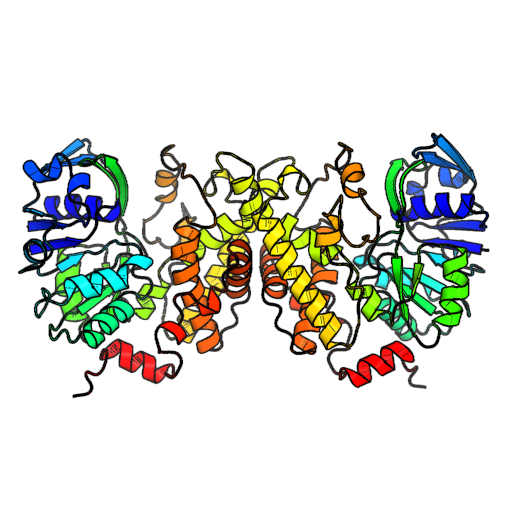10.062 35.438 24.906 1 98 96 GLN A C 1
ATOM 712 O O . GLN A 1 96 ? -9.875 34.969 23.781 1 98 96 GLN A O 1
ATOM 717 N N . ASN A 1 97 ? -11.188 36 25.344 1 97.88 97 ASN A N 1
ATOM 718 C CA . ASN A 1 97 ? -12.336 36.094 24.453 1 97.88 97 ASN A CA 1
ATOM 719 C C . ASN A 1 97 ? -12 36.844 23.172 1 97.88 97 ASN A C 1
ATOM 721 O O . ASN A 1 97 ? -11.32 37.875 23.203 1 97.88 97 ASN A O 1
ATOM 725 N N . GLY A 1 98 ? -12.453 36.25 22.078 1 97.81 98 GLY A N 1
ATOM 726 C CA . GLY A 1 98 ? -12.359 36.969 20.828 1 97.81 98 GLY A CA 1
ATOM 727 C C . GLY A 1 98 ? -11.125 36.594 20.016 1 97.81 98 GLY A C 1
ATOM 728 O O . GLY A 1 98 ? -11.031 36.906 18.844 1 97.81 98 GLY A O 1
ATOM 729 N N . GLN A 1 99 ? -10.219 35.875 20.594 1 98.69 99 GLN A N 1
ATOM 730 C CA . GLN A 1 99 ? -9.008 35.469 19.875 1 98.69 99 GLN A CA 1
ATOM 731 C C . GLN A 1 99 ? -9.32 34.469 18.781 1 98.69 99 GLN A C 1
ATOM 733 O O . GLN A 1 99 ? -10.203 33.625 18.922 1 98.69 99 GLN A O 1
ATOM 738 N N . VAL A 1 100 ? -8.648 34.625 17.656 1 98.88 100 VAL A N 1
ATOM 739 C CA . VAL A 1 100 ? -8.711 33.688 16.562 1 98.88 100 VAL A CA 1
ATOM 740 C C . VAL A 1 100 ? -7.418 32.875 16.5 1 98.88 100 VAL A C 1
ATOM 742 O O . VAL A 1 100 ? -6.324 33.438 16.547 1 98.88 100 VAL A O 1
ATOM 745 N N . ILE A 1 101 ? -7.539 31.562 16.469 1 98.88 101 ILE A N 1
ATOM 746 C CA . ILE A 1 101 ? -6.406 30.641 16.375 1 98.88 101 ILE A CA 1
ATOM 747 C C . ILE A 1 101 ? -6.348 30.031 14.969 1 98.88 101 ILE A C 1
ATOM 749 O O . ILE A 1 101 ? -7.309 29.406 14.523 1 98.88 101 ILE A O 1
ATOM 753 N N . TYR A 1 102 ? -5.246 30.25 14.273 1 98.88 102 TYR A N 1
ATOM 754 C CA . TYR A 1 102 ? -5.074 29.781 12.898 1 98.88 102 TYR A CA 1
ATOM 755 C C . TYR A 1 102 ? -4.062 28.641 12.844 1 98.88 102 TYR A C 1
ATOM 757 O O . TYR A 1 102 ? -2.92 28.797 13.273 1 98.88 102 TYR A O 1
ATOM 765 N N . LEU A 1 103 ? -4.488 27.469 12.32 1 98.75 103 LEU A N 1
ATOM 766 C CA . LEU A 1 103 ? -3.668 26.266 12.203 1 98.75 103 LEU A CA 1
ATOM 767 C C . LEU A 1 103 ? -3.312 25.984 10.742 1 98.75 103 LEU A C 1
ATOM 769 O O . LEU A 1 103 ? -4.152 25.516 9.977 1 98.75 103 LEU A O 1
ATOM 773 N N . PRO A 1 104 ? -2.07 26.297 10.32 1 97.88 104 PRO A N 1
ATOM 774 C CA . PRO A 1 104 ? -1.615 26.031 8.945 1 97.88 104 PRO A CA 1
ATOM 775 C C . PRO A 1 104 ? -0.48 25.016 8.883 1 97.88 104 PRO A C 1
ATOM 777 O O . PRO A 1 104 ? 0.694 25.391 8.906 1 97.88 104 PRO A O 1
ATOM 780 N N . PRO A 1 105 ? -0.687 23.766 8.656 1 96.81 105 PRO A N 1
ATOM 781 C CA . PRO A 1 105 ? -2 23.141 8.461 1 96.81 105 PRO A CA 1
ATOM 782 C C . PRO A 1 105 ? -2.621 22.656 9.766 1 96.81 105 PRO A C 1
ATOM 784 O O . PRO A 1 105 ? -1.947 22.609 10.797 1 96.81 105 PRO A O 1
ATOM 787 N N . GLY A 1 106 ? -3.846 22.359 9.719 1 97.94 106 GLY A N 1
ATOM 788 C CA . GLY A 1 106 ? -4.539 21.984 10.945 1 97.94 106 GLY A CA 1
ATOM 789 C C . GLY A 1 106 ? -4.688 20.484 11.117 1 97.94 106 GLY A C 1
ATOM 790 O O . GLY A 1 106 ? -4.461 19.953 12.211 1 97.94 106 GLY A O 1
ATOM 791 N N . THR A 1 107 ? -5.152 19.766 10.039 1 98.31 107 THR A N 1
ATOM 792 C CA . THR A 1 107 ? -5.457 18.328 10.086 1 98.31 107 THR A CA 1
ATOM 793 C C . THR A 1 107 ? -6.531 18.047 11.133 1 98.31 107 THR A C 1
ATOM 795 O O . THR A 1 107 ? -6.379 17.141 11.945 1 98.31 107 THR A O 1
ATOM 798 N N . PHE A 1 108 ? -7.488 18.844 11.211 1 98.81 108 PHE A N 1
ATOM 799 C CA . PHE A 1 108 ? -8.641 18.828 12.109 1 98.81 108 PHE A CA 1
ATOM 800 C C . PHE A 1 108 ? -8.227 19.141 13.539 1 98.81 108 PHE A C 1
ATOM 802 O O . PHE A 1 108 ? -8.93 18.781 14.484 1 98.81 108 PHE A O 1
ATOM 809 N N . GLY A 1 109 ? -7.121 19.766 13.641 1 98.69 109 GLY A N 1
ATOM 810 C CA . GLY A 1 109 ? -6.625 20.234 14.922 1 98.69 109 GLY A CA 1
ATOM 811 C C . GLY A 1 109 ? -7.527 21.266 15.57 1 98.69 109 GLY A C 1
ATOM 812 O O . GLY A 1 109 ? -7.52 21.422 16.797 1 98.69 109 GLY A O 1
ATOM 813 N N . SER A 1 110 ? -8.336 22 14.773 1 98.44 110 SER A N 1
ATOM 814 C CA . SER A 1 110 ? -9.297 22.969 15.289 1 98.44 110 SER A CA 1
ATOM 815 C C . SER A 1 110 ? -10.258 22.328 16.281 1 98.44 110 SER A C 1
ATOM 817 O O . SER A 1 110 ? -10.414 22.812 17.406 1 98.44 110 SER A O 1
ATOM 819 N N . TYR A 1 111 ? -10.859 21.25 15.836 1 98.56 111 TYR A N 1
ATOM 820 C CA . TYR A 1 111 ? -11.742 20.516 16.734 1 98.56 111 TYR A CA 1
ATOM 821 C C . TYR A 1 111 ? -10.969 19.953 17.922 1 98.56 111 TYR A C 1
ATOM 823 O O . TYR A 1 111 ? -11.398 20.078 19.078 1 98.56 111 TYR A O 1
ATOM 831 N N . LEU A 1 112 ? -9.82 19.266 17.625 1 98.62 112 LEU A N 1
ATOM 832 C CA . LEU A 1 112 ? -9.031 18.625 18.672 1 98.62 112 LEU A CA 1
ATOM 833 C C . LEU A 1 112 ? -8.664 19.609 19.766 1 98.62 112 LEU A C 1
ATOM 835 O O . LEU A 1 112 ? -8.867 19.344 20.953 1 98.62 112 LEU A O 1
ATOM 839 N N . MET A 1 113 ? -8.141 20.75 19.375 1 98.56 113 MET A N 1
ATOM 840 C CA . MET A 1 113 ? -7.719 21.75 20.359 1 98.56 113 MET A CA 1
ATOM 841 C C . MET A 1 113 ? -8.922 22.344 21.094 1 98.56 113 MET A C 1
ATOM 843 O O . MET A 1 113 ? -8.859 22.578 22.297 1 98.56 113 MET A O 1
ATOM 847 N N . SER A 1 114 ? -9.984 22.578 20.328 1 98.06 114 SER A N 1
ATOM 848 C CA . SER A 1 114 ? -11.203 23.062 20.969 1 98.06 114 SER A CA 1
ATOM 849 C C . SER A 1 114 ? -11.695 22.094 22.031 1 98.06 114 SER A C 1
ATOM 851 O O . SER A 1 114 ? -12.102 22.5 23.109 1 98.06 114 SER A O 1
ATOM 853 N N . ASN A 1 115 ? -11.664 20.812 21.672 1 97.56 115 ASN A N 1
ATOM 854 C CA . ASN A 1 115 ? -12.094 19.781 22.609 1 97.56 115 ASN A CA 1
ATOM 855 C C . ASN A 1 115 ? -11.195 19.734 23.844 1 97.56 115 ASN A C 1
ATOM 857 O O . ASN A 1 115 ? -11.672 19.547 24.969 1 97.56 115 ASN A O 1
ATOM 861 N N . VAL A 1 116 ? -9.906 19.844 23.656 1 98 116 VAL A N 1
ATOM 862 C CA . VAL A 1 116 ? -8.961 19.859 24.766 1 98 116 VAL A CA 1
ATOM 863 C C . VAL A 1 116 ? -9.25 21.047 25.672 1 98 116 VAL A C 1
ATOM 865 O O . VAL A 1 116 ? -9.266 20.906 26.891 1 98 116 VAL A O 1
ATOM 868 N N . LEU A 1 117 ? -9.492 22.203 25.094 1 97.81 117 LEU A N 1
ATOM 869 C CA . LEU A 1 117 ? -9.805 23.406 25.875 1 97.81 117 LEU A CA 1
ATOM 870 C C . LEU A 1 117 ? -11.062 23.188 26.703 1 97.81 117 LEU A C 1
ATOM 872 O O . LEU A 1 117 ? -11.109 23.562 27.875 1 97.81 117 LEU A O 1
ATOM 876 N N . HIS A 1 118 ? -12.031 22.609 26.062 1 96.12 118 HIS A N 1
ATOM 877 C CA . HIS A 1 118 ? -13.266 22.297 26.766 1 96.12 118 HIS A CA 1
ATOM 878 C C . HIS A 1 118 ? -13.016 21.344 27.922 1 96.12 118 HIS A C 1
ATOM 880 O O . HIS A 1 118 ? -13.523 21.562 29.031 1 96.12 118 HIS A O 1
ATOM 886 N N . GLU A 1 119 ? -12.258 20.359 27.719 1 96.25 119 GLU A N 1
ATOM 887 C CA . GLU A 1 119 ? -11.992 19.328 28.703 1 96.25 119 GLU A CA 1
ATOM 888 C C . GLU A 1 119 ? -11.242 19.891 29.906 1 96.25 119 GLU A C 1
ATOM 890 O O . GLU A 1 119 ? -11.445 19.438 31.047 1 96.25 119 GLU A O 1
ATOM 895 N N . VAL A 1 120 ? -10.398 20.859 29.625 1 96.94 120 VAL A N 1
ATOM 896 C CA . VAL A 1 120 ? -9.578 21.359 30.719 1 96.94 120 VAL A CA 1
ATOM 897 C C . VAL A 1 120 ? -10.289 22.547 31.375 1 96.94 120 VAL A C 1
ATOM 899 O O . VAL A 1 120 ? -9.758 23.156 32.312 1 96.94 120 VAL A O 1
ATOM 902 N N . GLY A 1 121 ? -11.422 22.938 30.844 1 95.56 121 GLY A N 1
ATOM 903 C CA . GLY A 1 121 ? -12.266 23.906 31.531 1 95.56 121 GLY A CA 1
ATOM 904 C C . GLY A 1 121 ? -12 25.328 31.094 1 95.56 121 GLY A C 1
ATOM 905 O O . GLY A 1 121 ? -12.281 26.266 31.828 1 95.56 121 GLY A O 1
ATOM 906 N N . CYS A 1 122 ? -11.422 25.516 29.906 1 96.31 122 CYS A N 1
ATOM 907 C CA . CYS A 1 122 ? -11.203 26.859 29.375 1 96.31 122 CYS A CA 1
ATOM 908 C C . CYS A 1 122 ? -12.539 27.547 29.062 1 96.31 122 CYS A C 1
ATOM 910 O O . CYS A 1 122 ? -13.414 26.953 28.438 1 96.31 122 CYS A O 1
ATOM 912 N N . THR A 1 123 ? -12.656 28.766 29.469 1 94.44 123 THR A N 1
ATOM 913 C CA . THR A 1 123 ? -13.93 29.469 29.297 1 94.44 123 THR A CA 1
ATOM 914 C C . THR A 1 123 ? -13.82 30.547 28.234 1 94.44 123 THR A C 1
ATOM 916 O O . THR A 1 123 ? -14.82 31.172 27.859 1 94.44 123 THR A O 1
ATOM 919 N N . ALA A 1 124 ? -12.602 30.734 27.75 1 96.38 124 ALA A N 1
ATOM 920 C CA . ALA A 1 124 ? -12.414 31.75 26.719 1 96.38 124 ALA A CA 1
ATOM 921 C C . ALA A 1 124 ? -13.148 31.375 25.438 1 96.38 124 ALA A C 1
ATOM 923 O O . ALA A 1 124 ? -13.133 30.219 25.016 1 96.38 124 ALA A O 1
ATOM 924 N N . GLU A 1 125 ? -13.836 32.344 24.891 1 96.06 125 GLU A N 1
ATOM 925 C CA . GLU A 1 125 ? -14.461 32.125 23.578 1 96.06 125 GLU A CA 1
ATOM 926 C C . GLU A 1 125 ? -13.477 32.406 22.453 1 96.06 125 GLU A C 1
ATOM 928 O O . GLU A 1 125 ? -13.344 33.562 22 1 96.06 125 GLU A O 1
ATOM 933 N N . VAL A 1 126 ? -12.93 31.375 21.984 1 97.69 126 VAL A N 1
ATOM 934 C CA . VAL A 1 126 ? -11.977 31.5 20.891 1 97.69 126 VAL A CA 1
ATOM 935 C C . VAL A 1 126 ? -12.539 30.828 19.625 1 97.69 126 VAL A C 1
ATOM 937 O O . VAL A 1 126 ? -13.438 30 19.719 1 97.69 126 VAL A O 1
ATOM 940 N N . THR A 1 127 ? -12.117 31.297 18.484 1 98.62 127 THR A N 1
ATOM 941 C CA . THR A 1 127 ? -12.484 30.75 17.188 1 98.62 127 THR A CA 1
ATOM 942 C C . THR A 1 127 ? -11.266 30.141 16.484 1 98.62 127 THR A C 1
ATOM 944 O O . THR A 1 127 ? -10.188 30.75 16.484 1 98.62 127 THR A O 1
ATOM 947 N N . PHE A 1 128 ? -11.43 28.922 15.992 1 98.88 128 PHE A N 1
ATOM 948 C CA . PHE A 1 128 ? -10.344 28.234 15.297 1 98.88 128 PHE A CA 1
ATOM 949 C C . PHE A 1 128 ? -10.523 28.328 13.789 1 98.88 128 PHE A C 1
ATOM 951 O O . PHE A 1 128 ? -11.648 28.391 13.297 1 98.88 128 PHE A O 1
ATOM 958 N N . ALA A 1 129 ? -9.469 28.391 13.102 1 98.88 129 ALA A N 1
ATOM 959 C CA . ALA A 1 129 ? -9.414 28.25 11.648 1 98.88 129 ALA A CA 1
ATOM 960 C C . ALA A 1 129 ? -8.258 27.359 11.219 1 98.88 129 ALA A C 1
ATOM 962 O O . ALA A 1 129 ? -7.223 27.312 11.891 1 98.88 129 ALA A O 1
ATOM 963 N N . GLU A 1 130 ? -8.445 26.609 10.172 1 98.69 130 GLU A N 1
ATOM 964 C CA . GLU A 1 130 ? -7.355 25.766 9.703 1 98.69 130 GLU A CA 1
ATOM 965 C C . GLU A 1 130 ? -7.359 25.656 8.188 1 98.69 130 GLU A C 1
ATOM 967 O O . GLU A 1 130 ? -8.406 25.797 7.547 1 98.69 130 GLU A O 1
ATOM 972 N N . THR A 1 131 ? -6.203 25.469 7.609 1 98.06 131 THR A N 1
ATOM 973 C CA . THR A 1 131 ? -5.98 25.266 6.18 1 98.06 131 THR A CA 1
ATOM 974 C C . THR A 1 131 ? -5.109 24.031 5.938 1 98.06 131 THR A C 1
ATOM 976 O O . THR A 1 131 ? -4.746 23.328 6.879 1 98.06 131 THR A O 1
ATOM 979 N N . GLY A 1 132 ? -4.922 23.75 4.699 1 95.81 132 GLY A N 1
ATOM 980 C CA . GLY A 1 132 ? -4.312 22.469 4.348 1 95.81 132 GLY A CA 1
ATOM 981 C C . GLY A 1 132 ? -2.816 22.562 4.125 1 95.81 132 GLY A C 1
ATOM 982 O O . GLY A 1 132 ? -2.16 21.562 3.848 1 95.81 132 GLY A O 1
ATOM 983 N N . THR A 1 133 ? -2.264 23.766 4.199 1 94.25 133 THR A N 1
ATOM 984 C CA . THR A 1 133 ? -0.832 23.922 3.969 1 94.25 133 THR A CA 1
ATOM 985 C C . THR A 1 133 ? -0.304 25.172 4.676 1 94.25 133 THR A C 1
ATOM 987 O O . THR A 1 133 ? -1.077 25.938 5.254 1 94.25 133 THR A O 1
ATOM 990 N N . LEU A 1 134 ? 1.012 25.25 4.719 1 95.19 134 LEU A N 1
ATOM 991 C CA . LEU A 1 134 ? 1.657 26.469 5.207 1 95.19 134 LEU A CA 1
ATOM 992 C C . LEU A 1 134 ? 1.452 27.625 4.23 1 95.19 134 LEU A C 1
ATOM 994 O O . LEU A 1 134 ? 1.479 27.422 3.012 1 95.19 134 LEU A O 1
ATOM 998 N N . PRO A 1 135 ? 1.311 28.812 4.734 1 96.19 135 PRO A N 1
ATOM 999 C CA . PRO A 1 135 ? 1.208 29.969 3.844 1 96.19 135 PRO A CA 1
ATOM 1000 C C . PRO A 1 135 ? 2.5 30.25 3.078 1 96.19 135 PRO A C 1
ATOM 1002 O O . PRO A 1 135 ? 2.5 31.016 2.111 1 96.19 135 PRO A O 1
ATOM 1005 N N . TYR A 1 136 ? 3.59 29.469 3.535 1 93.69 136 TYR A N 1
ATOM 1006 C CA . TYR A 1 136 ? 4.902 29.828 3.004 1 93.69 136 TYR A CA 1
ATOM 1007 C C . TYR A 1 136 ? 5.66 28.578 2.566 1 93.69 136 TYR A C 1
ATOM 1009 O O . TYR A 1 136 ? 5.504 27.5 3.156 1 93.69 136 TYR A O 1
ATOM 1017 N N . LEU A 1 137 ? 6.336 28.75 1.518 1 89.69 137 LEU A N 1
ATOM 1018 C CA . LEU A 1 137 ? 7.496 27.891 1.294 1 89.69 137 LEU A CA 1
ATOM 1019 C C . LEU A 1 137 ? 8.75 28.5 1.931 1 89.69 137 LEU A C 1
ATOM 1021 O O . LEU A 1 137 ? 9.266 29.516 1.457 1 89.69 137 LEU A O 1
ATOM 1025 N N . ALA A 1 138 ? 9.219 27.906 3.057 1 91.31 138 ALA A N 1
ATOM 1026 C CA . ALA A 1 138 ? 10.25 28.578 3.857 1 91.31 138 ALA A CA 1
ATOM 1027 C C . ALA A 1 138 ? 11.203 27.562 4.477 1 91.31 138 ALA A C 1
ATOM 1029 O O . ALA A 1 138 ? 10.852 26.391 4.664 1 91.31 138 ALA A O 1
ATOM 1030 N N . ARG A 1 139 ? 12.352 28.031 4.727 1 88.62 139 ARG A N 1
ATOM 1031 C CA . ARG A 1 139 ? 13.375 27.234 5.402 1 88.62 139 ARG A CA 1
ATOM 1032 C C . ARG A 1 139 ? 14.125 28.078 6.426 1 88.62 139 ARG A C 1
ATOM 1034 O O . ARG A 1 139 ? 14.664 29.141 6.09 1 88.62 139 ARG A O 1
ATOM 1041 N N . LYS A 1 140 ? 14.125 27.516 7.586 1 89.56 140 LYS A N 1
ATOM 1042 C CA . LYS A 1 140 ? 14.93 28.156 8.633 1 89.56 140 LYS A CA 1
ATOM 1043 C C . LYS A 1 140 ? 16.391 27.703 8.547 1 89.56 140 LYS A C 1
ATOM 1045 O O . LYS A 1 140 ? 16.672 26.516 8.547 1 89.56 140 LYS A O 1
ATOM 1050 N N . HIS A 1 141 ? 17.297 28.578 8.414 1 87 141 HIS A N 1
ATOM 1051 C CA . HIS A 1 141 ? 18.703 28.281 8.219 1 87 141 HIS A CA 1
ATOM 1052 C C . HIS A 1 141 ? 19.484 28.375 9.531 1 87 141 HIS A C 1
ATOM 1054 O O . HIS A 1 141 ? 20.531 27.75 9.688 1 87 141 HIS A O 1
ATOM 1060 N N . SER A 1 142 ? 19.094 29.266 10.367 1 88.44 142 SER A N 1
ATOM 1061 C CA . SER A 1 142 ? 19.719 29.469 11.664 1 88.44 142 SER A CA 1
ATOM 1062 C C . SER A 1 142 ? 18.719 29.953 12.695 1 88.44 142 SER A C 1
ATOM 1064 O O . SER A 1 142 ? 17.516 30.016 12.422 1 88.44 142 SER A O 1
ATOM 1066 N N . ASP A 1 143 ? 19.219 30.281 13.797 1 90.44 143 ASP A N 1
ATOM 1067 C CA . ASP A 1 143 ? 18.359 30.688 14.898 1 90.44 143 ASP A CA 1
ATOM 1068 C C . ASP A 1 143 ? 17.656 32 14.602 1 90.44 143 ASP A C 1
ATOM 1070 O O . ASP A 1 143 ? 16.594 32.281 15.164 1 90.44 143 ASP A O 1
ATOM 1074 N N . ASP A 1 144 ? 18.172 32.75 13.688 1 92.56 144 ASP A N 1
ATOM 1075 C CA . ASP A 1 144 ? 17.562 34.062 13.477 1 92.56 144 ASP A CA 1
ATOM 1076 C C . ASP A 1 144 ? 17.359 34.344 11.992 1 92.56 144 ASP A C 1
ATOM 1078 O O . ASP A 1 144 ? 17.188 35.5 11.586 1 92.56 144 ASP A O 1
ATOM 1082 N N . THR A 1 145 ? 17.484 33.281 11.211 1 93.5 145 THR A N 1
ATOM 1083 C CA . THR A 1 145 ? 17.406 33.531 9.773 1 93.5 145 THR A CA 1
ATOM 1084 C C . THR A 1 145 ? 16.406 32.562 9.125 1 93.5 145 THR A C 1
ATOM 1086 O O . THR A 1 145 ? 16.453 31.359 9.375 1 93.5 145 THR A O 1
ATOM 1089 N N . VAL A 1 146 ? 15.523 33.156 8.305 1 94.88 146 VAL A N 1
ATOM 1090 C CA . VAL A 1 146 ? 14.555 32.344 7.559 1 94.88 146 VAL A CA 1
ATOM 1091 C C . VAL A 1 146 ? 14.539 32.781 6.094 1 94.88 146 VAL A C 1
ATOM 1093 O O . VAL A 1 146 ? 14.672 33.969 5.797 1 94.88 146 VAL A O 1
ATOM 1096 N N . SER A 1 147 ? 14.516 31.812 5.23 1 93.69 147 SER A N 1
ATOM 1097 C CA . SER A 1 147 ? 14.305 32.062 3.809 1 93.69 147 SER A CA 1
ATOM 1098 C C . SER A 1 147 ? 12.859 31.781 3.406 1 93.69 147 SER A C 1
ATOM 1100 O O . SER A 1 147 ? 12.289 30.766 3.811 1 93.69 147 SER A O 1
ATOM 1102 N N . ILE A 1 148 ? 12.289 32.688 2.701 1 93 148 ILE A N 1
ATOM 1103 C CA . ILE A 1 148 ? 10.953 32.5 2.152 1 93 148 ILE A CA 1
ATOM 1104 C C . ILE A 1 148 ? 11.016 32.5 0.627 1 93 148 ILE A C 1
ATOM 1106 O O . ILE A 1 148 ? 11.219 33.531 0 1 93 148 ILE A O 1
ATOM 1110 N N . SER A 1 149 ? 10.789 31.328 0.096 1 87.88 149 SER A N 1
ATOM 1111 C CA . SER A 1 149 ? 10.953 31.172 -1.345 1 87.88 149 SER A CA 1
ATOM 1112 C C . SER A 1 149 ? 9.617 31.328 -2.072 1 87.88 149 SER A C 1
ATOM 1114 O O . SER A 1 149 ? 9.594 31.516 -3.291 1 87.88 149 SER A O 1
ATOM 1116 N N . GLY A 1 150 ? 8.562 31.25 -1.348 1 87.62 150 GLY A N 1
ATOM 1117 C CA . GLY A 1 150 ? 7.246 31.391 -1.953 1 87.62 150 GLY A CA 1
ATOM 1118 C C . GLY A 1 150 ? 6.141 31.625 -0.938 1 87.62 150 GLY A C 1
ATOM 1119 O O . GLY A 1 150 ? 6.336 31.391 0.259 1 87.62 150 GLY A O 1
ATOM 1120 N N . ARG A 1 151 ? 5.016 32.094 -1.435 1 91.38 151 ARG A N 1
ATOM 1121 C CA . ARG A 1 151 ? 3.811 32.344 -0.639 1 91.38 151 ARG A CA 1
ATOM 1122 C C . ARG A 1 151 ? 2.592 31.703 -1.299 1 91.38 151 ARG A C 1
ATOM 1124 O O . ARG A 1 151 ? 2.469 31.703 -2.525 1 91.38 151 ARG A O 1
ATOM 1131 N N . ALA A 1 152 ? 1.79 31.156 -0.462 1 93.12 152 ALA A N 1
ATOM 1132 C CA . ALA A 1 152 ? 0.542 30.594 -0.984 1 93.12 152 ALA A CA 1
ATOM 1133 C C . ALA A 1 152 ? -0.335 31.703 -1.579 1 93.12 152 ALA A C 1
ATOM 1135 O O . ALA A 1 152 ? -0.428 32.781 -1.025 1 93.12 152 ALA A O 1
ATOM 1136 N N . THR A 1 153 ? -0.935 31.406 -2.727 1 92.25 153 THR A N 1
ATOM 1137 C CA . THR A 1 153 ? -1.816 32.344 -3.387 1 92.25 153 THR A CA 1
ATOM 1138 C C . THR A 1 153 ? -3.279 32.031 -3.086 1 92.25 153 THR A C 1
ATOM 1140 O O . THR A 1 153 ? -4.152 32.906 -3.254 1 92.25 153 THR A O 1
ATOM 1143 N N . ARG A 1 154 ? -3.475 30.844 -2.73 1 94.56 154 ARG A N 1
ATOM 1144 C CA . ARG A 1 154 ? -4.797 30.375 -2.32 1 94.56 154 ARG A CA 1
ATOM 1145 C C . ARG A 1 154 ? -4.711 29.5 -1.072 1 94.56 154 ARG A C 1
ATOM 1147 O O . ARG A 1 154 ? -4.008 28.5 -1.062 1 94.56 154 ARG A O 1
ATOM 1154 N N . LEU A 1 155 ? -5.367 29.891 -0.044 1 96.81 155 LEU A N 1
ATOM 1155 C CA . LEU A 1 155 ? -5.391 29.125 1.199 1 96.81 155 LEU A CA 1
ATOM 1156 C C . LEU A 1 155 ? -6.824 28.797 1.611 1 96.81 155 LEU A C 1
ATOM 1158 O O . LEU A 1 155 ? -7.418 29.516 2.418 1 96.81 155 LEU A O 1
ATOM 1162 N N . PRO A 1 156 ? -7.383 27.734 1.01 1 97.81 156 PRO A N 1
ATOM 1163 C CA . PRO A 1 156 ? -8.711 27.359 1.492 1 97.81 156 PRO A CA 1
ATOM 1164 C C . PRO A 1 156 ? -8.742 27.125 3.002 1 97.81 156 PRO A C 1
ATOM 1166 O O . PRO A 1 156 ? -8.016 26.281 3.518 1 97.81 156 PRO A O 1
ATOM 1169 N N . THR A 1 157 ? -9.555 27.875 3.721 1 98.62 157 THR A N 1
ATOM 1170 C CA . THR A 1 157 ? -9.531 27.906 5.18 1 98.62 157 THR A CA 1
ATOM 1171 C C . THR A 1 157 ? -10.93 27.688 5.746 1 98.62 157 THR A C 1
ATOM 1173 O O . THR A 1 157 ? -11.883 28.359 5.332 1 98.62 157 THR A O 1
ATOM 1176 N N . GLY A 1 158 ? -11.031 26.703 6.605 1 98.69 158 GLY A N 1
ATOM 1177 C CA . GLY A 1 158 ? -12.266 26.453 7.332 1 98.69 158 GLY A CA 1
ATOM 1178 C C . GLY A 1 158 ? -12.219 26.922 8.773 1 98.69 158 GLY A C 1
ATOM 1179 O O . GLY A 1 158 ? -11.141 27.031 9.359 1 98.69 158 GLY A O 1
ATOM 1180 N N . VAL A 1 159 ? -13.398 27.203 9.344 1 98.81 159 VAL A N 1
ATOM 1181 C CA . VAL A 1 159 ? -13.477 27.797 10.68 1 98.81 159 VAL A CA 1
ATOM 1182 C C . VAL A 1 159 ? -14.281 26.875 11.594 1 98.81 159 VAL A C 1
ATOM 1184 O O . VAL A 1 159 ? -15.188 26.172 11.148 1 98.81 159 VAL A O 1
ATOM 1187 N N . PHE A 1 160 ? -13.891 26.766 12.875 1 98.75 160 PHE A N 1
ATOM 1188 C CA . PHE A 1 160 ? -14.609 26.047 13.922 1 98.75 160 PHE A CA 1
ATOM 1189 C C . PHE A 1 160 ? -14.82 26.938 15.148 1 98.75 160 PHE A C 1
ATOM 1191 O O . PHE A 1 160 ? -13.852 27.406 15.75 1 98.75 160 PHE A O 1
ATOM 1198 N N . PRO A 1 161 ? -16.047 27.188 15.656 1 98.38 161 PRO A N 1
ATOM 1199 C CA . PRO A 1 161 ? -17.281 26.828 14.953 1 98.38 161 PRO A CA 1
ATOM 1200 C C . PRO A 1 161 ? -17.547 27.734 13.742 1 98.38 161 PRO A C 1
ATOM 1202 O O . PRO A 1 161 ? -17.188 28.906 13.75 1 98.38 161 PRO A O 1
ATOM 1205 N N . SER A 1 162 ? -18.188 27.141 12.742 1 98.5 162 SER A N 1
ATOM 1206 C CA . SER A 1 162 ? -18.328 27.859 11.484 1 98.5 162 SER A CA 1
ATOM 1207 C C . SER A 1 162 ? -19.359 28.984 11.617 1 98.5 162 SER A C 1
ATOM 1209 O O . SER A 1 162 ? -19.438 29.859 10.758 1 98.5 162 SER A O 1
ATOM 1211 N N . SER A 1 163 ? -20.156 29.016 12.648 1 98.25 163 SER A N 1
ATOM 1212 C CA . SER A 1 163 ? -21.062 30.125 12.906 1 98.25 163 SER A CA 1
ATOM 1213 C C . SER A 1 163 ? -20.297 31.422 13.141 1 98.25 163 SER A C 1
ATOM 1215 O O . SER A 1 163 ? -20.859 32.5 13.031 1 98.25 163 SER A O 1
ATOM 1217 N N . ARG A 1 164 ? -19.047 31.344 13.445 1 98.25 164 ARG A N 1
ATOM 1218 C CA . ARG A 1 164 ? -18.203 32.5 13.719 1 98.25 164 ARG A CA 1
ATOM 1219 C C . ARG A 1 164 ? -17.297 32.812 12.531 1 98.25 164 ARG A C 1
ATOM 1221 O O . ARG A 1 164 ? -16.312 33.562 12.672 1 98.25 164 ARG A O 1
ATOM 1228 N N . SER A 1 165 ? -17.609 32.312 11.406 1 98.62 165 SER A N 1
ATOM 1229 C CA . SER A 1 165 ? -16.75 32.438 10.234 1 98.62 165 SER A CA 1
ATOM 1230 C C . SER A 1 165 ? -16.547 33.906 9.844 1 98.62 165 SER A C 1
ATOM 1232 O O . SER A 1 165 ? -15.422 34.312 9.539 1 98.62 165 SER A O 1
ATOM 1234 N N . ALA A 1 166 ? -17.609 34.656 9.82 1 98.5 166 ALA A N 1
ATOM 1235 C CA . ALA A 1 166 ? -17.484 36.062 9.438 1 98.5 166 ALA A CA 1
ATOM 1236 C C . ALA A 1 166 ? -16.5 36.781 10.336 1 98.5 166 ALA A C 1
ATOM 1238 O O . ALA A 1 166 ? -15.664 37.562 9.852 1 98.5 166 ALA A O 1
ATOM 1239 N N . TYR A 1 167 ? -16.641 36.562 11.602 1 98.5 167 TYR A N 1
ATOM 1240 C CA . TYR A 1 167 ? -15.75 37.188 12.57 1 98.5 167 TYR A CA 1
ATOM 1241 C C . TYR A 1 167 ? -14.312 36.75 12.344 1 98.5 167 TYR A C 1
ATOM 1243 O O . TYR A 1 167 ? -13.406 37.562 12.258 1 98.5 167 TYR A O 1
ATOM 1251 N N . ALA A 1 168 ? -14.078 35.469 12.266 1 98.75 168 ALA A N 1
ATOM 1252 C CA . ALA A 1 168 ? -12.742 34.938 12.086 1 98.75 168 ALA A CA 1
ATOM 1253 C C . ALA A 1 168 ? -12.078 35.5 10.836 1 98.75 168 ALA A C 1
ATOM 1255 O O . ALA A 1 168 ? -10.906 35.875 10.867 1 98.75 168 ALA A O 1
ATOM 1256 N N . PHE A 1 169 ? -12.828 35.5 9.75 1 98.62 169 PHE A N 1
ATOM 1257 C CA . PHE A 1 169 ? -12.25 35.938 8.477 1 98.62 169 PHE A CA 1
ATOM 1258 C C . PHE A 1 169 ? -11.977 37.438 8.477 1 98.62 169 PHE A C 1
ATOM 1260 O O . PHE A 1 169 ? -11.078 37.906 7.777 1 98.62 169 PHE A O 1
ATOM 1267 N N . SER A 1 170 ? -12.742 38.219 9.266 1 98.25 170 SER A N 1
ATOM 1268 C CA . SER A 1 170 ? -12.453 39.625 9.398 1 98.25 170 SER A CA 1
ATOM 1269 C C . SER A 1 170 ? -11.07 39.875 9.992 1 98.25 170 SER A C 1
ATOM 1271 O O . SER A 1 170 ? -10.414 40.875 9.695 1 98.25 170 SER A O 1
ATOM 1273 N N . ILE A 1 171 ? -10.586 38.969 10.75 1 98.31 171 ILE A N 1
ATOM 1274 C CA . ILE A 1 171 ? -9.281 39.062 11.391 1 98.31 171 ILE A CA 1
ATOM 1275 C C . ILE A 1 171 ? -8.227 38.375 10.516 1 98.31 171 ILE A C 1
ATOM 1277 O O . ILE A 1 171 ? -7.172 38.938 10.242 1 98.31 171 ILE A O 1
ATOM 1281 N N . LEU A 1 172 ? -8.469 37.219 10.023 1 98.62 172 LEU A N 1
ATOM 1282 C CA . LEU A 1 172 ? -7.516 36.406 9.273 1 98.62 172 LEU A CA 1
ATOM 1283 C C . LEU A 1 172 ? -7.09 37.125 7.992 1 98.62 172 LEU A C 1
ATOM 1285 O O . LEU A 1 172 ? -5.922 37.062 7.605 1 98.62 172 LEU A O 1
ATOM 1289 N N . LYS A 1 173 ? -7.988 37.781 7.371 1 97.62 173 LYS A N 1
ATOM 1290 C CA . LYS A 1 173 ? -7.707 38.406 6.078 1 97.62 173 LYS A CA 1
ATOM 1291 C C . LYS A 1 173 ? -6.848 39.656 6.242 1 97.62 173 LYS A C 1
ATOM 1293 O O . LYS A 1 173 ? -6.227 40.125 5.285 1 97.62 173 LYS A O 1
ATOM 1298 N N . GLU A 1 174 ? -6.875 40.188 7.449 1 97.69 174 GLU A N 1
ATOM 1299 C CA . GLU A 1 174 ? -5.941 41.281 7.727 1 97.69 174 GLU A CA 1
ATOM 1300 C C . GLU A 1 174 ? -4.496 40.781 7.719 1 97.69 174 GLU A C 1
ATOM 1302 O O . GLU A 1 174 ? -3.578 41.531 7.383 1 97.69 174 GLU A O 1
ATOM 1307 N N . ALA A 1 175 ? -4.32 39.562 8.016 1 98 175 ALA A N 1
ATOM 1308 C CA . ALA A 1 175 ? -2.984 38.969 8.133 1 98 175 ALA A CA 1
ATOM 1309 C C . ALA A 1 175 ? -2.598 38.25 6.852 1 98 175 ALA A C 1
ATOM 1311 O O . ALA A 1 175 ? -1.439 38.281 6.43 1 98 175 ALA A O 1
ATOM 1312 N N . PHE A 1 176 ? -3.553 37.531 6.273 1 97.69 176 PHE A N 1
ATOM 1313 C CA . PHE A 1 176 ? -3.297 36.688 5.117 1 97.69 176 PHE A CA 1
ATOM 1314 C C . PHE A 1 176 ? -4.293 36.969 4 1 97.69 176 PHE A C 1
ATOM 1316 O O . PHE A 1 176 ? -5.395 36.438 3.986 1 97.69 176 PHE A O 1
ATOM 1323 N N . LEU A 1 177 ? -3.857 37.656 3.002 1 95.12 177 LEU A N 1
ATOM 1324 C CA . LEU A 1 177 ? -4.73 38.062 1.911 1 95.12 177 LEU A CA 1
ATOM 1325 C C . LEU A 1 177 ? -5.113 36.875 1.036 1 95.12 177 LEU A C 1
ATOM 1327 O O . LEU A 1 177 ? -6.125 36.906 0.333 1 95.12 177 LEU A O 1
ATOM 1331 N N . SER A 1 178 ? -4.344 35.812 1.094 1 95.75 178 SER A N 1
ATOM 1332 C CA . SER A 1 178 ? -4.539 34.656 0.228 1 95.75 178 SER A CA 1
ATOM 1333 C C . SER A 1 178 ? -5.625 33.75 0.773 1 95.75 178 SER A C 1
ATOM 1335 O O . SER A 1 178 ? -6.004 32.75 0.123 1 95.75 178 SER A O 1
ATOM 1337 N N . ILE A 1 179 ? -6.18 34 1.884 1 97.38 179 ILE A N 1
ATOM 1338 C CA . ILE A 1 179 ? -7.172 33.125 2.521 1 97.38 179 ILE A CA 1
ATOM 1339 C C . ILE A 1 179 ? -8.438 33.094 1.675 1 97.38 179 ILE A C 1
ATOM 1341 O O . ILE A 1 179 ? -8.945 34.125 1.253 1 97.38 179 ILE A O 1
ATOM 1345 N N . GLU A 1 180 ? -8.914 31.938 1.373 1 96.81 180 GLU A N 1
ATOM 1346 C CA . GLU A 1 180 ? -10.172 31.656 0.694 1 96.81 180 GLU A CA 1
ATOM 1347 C C . GLU A 1 180 ? -11.141 30.906 1.606 1 96.81 180 GLU A C 1
ATOM 1349 O O . GLU A 1 180 ? -10.961 29.719 1.86 1 96.81 180 GLU A O 1
ATOM 1354 N N . PRO A 1 181 ? -12.227 31.625 2.057 1 97.75 181 PRO A N 1
ATOM 1355 C CA . PRO A 1 181 ? -13.148 30.969 2.982 1 97.75 181 PRO A CA 1
ATOM 1356 C C . PRO A 1 181 ? -13.812 29.734 2.377 1 97.75 181 PRO A C 1
ATOM 1358 O O . PRO A 1 181 ? -14.227 29.75 1.215 1 97.75 181 PRO A O 1
ATOM 1361 N N . ILE A 1 182 ? -13.859 28.641 3.129 1 97.81 182 ILE A N 1
ATOM 1362 C CA . ILE A 1 182 ? -14.617 27.453 2.764 1 97.81 182 ILE A CA 1
ATOM 1363 C C . ILE A 1 182 ? -15.586 27.094 3.889 1 97.81 182 ILE A C 1
ATOM 1365 O O . ILE A 1 182 ? -15.875 27.922 4.758 1 97.81 182 ILE A O 1
ATOM 1369 N N . GLN A 1 183 ? -16.188 25.938 3.916 1 97.25 183 GLN A N 1
ATOM 1370 C CA . GLN A 1 183 ? -17.422 25.719 4.645 1 97.25 183 GLN A CA 1
ATOM 1371 C C . GLN A 1 183 ? -17.172 25.609 6.145 1 97.25 183 GLN A C 1
ATOM 1373 O O . GLN A 1 183 ? -17.891 26.219 6.949 1 97.25 183 GLN A O 1
ATOM 1378 N N . ASP A 1 184 ? -16.281 24.75 6.562 1 98.44 184 ASP A N 1
ATOM 1379 C CA . ASP A 1 184 ? -16.016 24.547 7.984 1 98.44 184 ASP A CA 1
ATOM 1380 C C . ASP A 1 184 ? -14.648 23.922 8.211 1 98.44 184 ASP A C 1
ATOM 1382 O O . ASP A 1 184 ? -13.867 23.766 7.27 1 98.44 184 ASP A O 1
ATOM 1386 N N . ALA A 1 185 ? -14.352 23.625 9.453 1 98.44 185 ALA A N 1
ATOM 1387 C CA . ALA A 1 185 ? -13.008 23.188 9.812 1 98.44 185 ALA A CA 1
ATOM 1388 C C . ALA A 1 185 ? -12.703 21.812 9.25 1 98.44 185 ALA A C 1
ATOM 1390 O O . ALA A 1 185 ? -11.555 21.5 8.914 1 98.44 185 ALA A O 1
ATOM 1391 N N . LEU A 1 186 ? -13.703 20.922 9.211 1 98.81 186 LEU A N 1
ATOM 1392 C CA . LEU A 1 186 ? -13.469 19.609 8.609 1 98.81 186 LEU A CA 1
ATOM 1393 C C . LEU A 1 186 ? -13.172 19.734 7.117 1 98.81 186 LEU A C 1
ATOM 1395 O O . LEU A 1 186 ? -12.328 19.016 6.582 1 98.81 186 LEU A O 1
ATOM 1399 N N . ASP A 1 187 ? -13.891 20.641 6.441 1 98.44 187 ASP A N 1
ATOM 1400 C CA . ASP A 1 187 ? -13.57 21.016 5.066 1 98.44 187 ASP A CA 1
ATOM 1401 C C . ASP A 1 187 ? -12.117 21.469 4.949 1 98.44 187 ASP A C 1
ATOM 1403 O O . ASP A 1 187 ? -11.398 21.031 4.047 1 98.44 187 ASP A O 1
ATOM 1407 N N . GLY A 1 188 ? -11.68 22.281 5.836 1 98.38 188 GLY A N 1
ATOM 1408 C CA . GLY A 1 188 ? -10.297 22.734 5.883 1 98.38 188 GLY A CA 1
ATOM 1409 C C . GLY A 1 188 ? -9.312 21.594 6.094 1 98.38 188 GLY A C 1
ATOM 1410 O O . GLY A 1 188 ? -8.25 21.562 5.461 1 98.38 188 GLY A O 1
ATOM 1411 N N . ALA A 1 189 ? -9.633 20.688 7.004 1 98.62 189 ALA A N 1
ATOM 1412 C CA . ALA A 1 189 ? -8.773 19.547 7.289 1 98.62 189 ALA A CA 1
ATOM 1413 C C . ALA A 1 189 ? -8.578 18.688 6.043 1 98.62 189 ALA A C 1
ATOM 1415 O O . ALA A 1 189 ? -7.48 18.172 5.797 1 98.62 189 ALA A O 1
ATOM 1416 N N . LEU A 1 190 ? -9.617 18.562 5.25 1 98.56 190 LEU A N 1
ATOM 1417 C CA . LEU A 1 190 ? -9.602 17.703 4.07 1 98.56 190 LEU A CA 1
ATOM 1418 C C . LEU A 1 190 ? -8.898 18.391 2.904 1 98.56 190 LEU A C 1
ATOM 1420 O O . LEU A 1 190 ? -8.711 17.781 1.845 1 98.56 190 LEU A O 1
ATOM 1424 N N . MET A 1 191 ? -8.461 19.641 3.115 1 97.81 191 MET A N 1
ATOM 1425 C CA . MET A 1 191 ? -7.664 20.359 2.115 1 97.81 191 MET A CA 1
ATOM 1426 C C . MET A 1 191 ? -6.176 20.094 2.332 1 97.81 191 MET A C 1
ATOM 1428 O O . MET A 1 191 ? -5.348 20.5 1.516 1 97.81 191 MET A O 1
ATOM 1432 N N . ASN A 1 192 ? -5.84 19.406 3.445 1 97.38 192 ASN A N 1
ATOM 1433 C CA . ASN A 1 192 ? -4.441 19.094 3.703 1 97.38 192 ASN A CA 1
ATOM 1434 C C . ASN A 1 192 ? -3.859 18.188 2.619 1 97.38 192 ASN A C 1
ATOM 1436 O O . ASN A 1 192 ? -4.352 17.078 2.402 1 97.38 192 ASN A O 1
ATOM 1440 N N . ALA A 1 193 ? -2.834 18.578 1.997 1 93.94 193 ALA A N 1
ATOM 1441 C CA . ALA A 1 193 ? -2.246 17.844 0.88 1 93.94 193 ALA A CA 1
ATOM 1442 C C . ALA A 1 193 ? -1.231 16.812 1.372 1 93.94 193 ALA A C 1
ATOM 1444 O O . ALA A 1 193 ? -0.887 15.883 0.648 1 93.94 193 ALA A O 1
ATOM 1445 N N . GLY A 1 194 ? -0.714 17 2.58 1 96.38 194 GLY A N 1
ATOM 1446 C CA . GLY A 1 194 ? 0.319 16.125 3.121 1 96.38 194 GLY A CA 1
ATOM 1447 C C . GLY A 1 194 ? -0.06 14.656 3.084 1 96.38 194 GLY A C 1
ATOM 1448 O O . GLY A 1 194 ? 0.687 13.836 2.555 1 96.38 194 GLY A O 1
ATOM 1449 N N . PRO A 1 195 ? -1.245 14.336 3.58 1 98.44 195 PRO A N 1
ATOM 1450 C CA . PRO A 1 195 ? -1.693 12.938 3.613 1 98.44 195 PRO A CA 1
ATOM 1451 C C . PRO A 1 195 ? -1.919 12.359 2.221 1 98.44 195 PRO A C 1
ATOM 1453 O O . PRO A 1 195 ? -2.096 11.148 2.074 1 98.44 195 PRO A O 1
ATOM 1456 N N . ILE A 1 196 ? -1.94 13.219 1.21 1 98.19 196 ILE A N 1
ATOM 1457 C CA . ILE A 1 196 ? -2.109 12.758 -0.165 1 98.19 196 ILE A CA 1
ATOM 1458 C C . ILE A 1 196 ? -0.743 12.625 -0.834 1 98.19 196 ILE A C 1
ATOM 1460 O O . ILE A 1 196 ? -0.511 11.688 -1.603 1 98.19 196 ILE A O 1
ATOM 1464 N N . ILE A 1 197 ? 0.171 13.484 -0.534 1 96.81 197 ILE A N 1
ATOM 1465 C CA . ILE A 1 197 ? 1.461 13.57 -1.209 1 96.81 197 ILE A CA 1
ATOM 1466 C C . ILE A 1 197 ? 2.426 12.547 -0.617 1 96.81 197 ILE A C 1
ATOM 1468 O O . ILE A 1 197 ? 3.027 11.758 -1.348 1 96.81 197 ILE A O 1
ATOM 1472 N N . HIS A 1 198 ? 2.521 12.453 0.657 1 97.88 198 HIS A N 1
ATOM 1473 C CA . HIS A 1 198 ? 3.703 11.867 1.275 1 97.88 198 HIS A CA 1
ATOM 1474 C C . HIS A 1 198 ? 3.551 10.359 1.437 1 97.88 198 HIS A C 1
ATOM 1476 O O . HIS A 1 198 ? 4.512 9.609 1.258 1 97.88 198 HIS A O 1
ATOM 1482 N N . PRO A 1 199 ? 2.35 9.844 1.736 1 98.75 199 PRO A N 1
ATOM 1483 C CA . PRO A 1 199 ? 2.262 8.391 1.943 1 98.75 199 PRO A CA 1
ATOM 1484 C C . PRO A 1 199 ? 2.725 7.594 0.727 1 98.75 199 PRO A C 1
ATOM 1486 O O . PRO A 1 199 ? 3.59 6.727 0.847 1 98.75 199 PRO A O 1
ATOM 1489 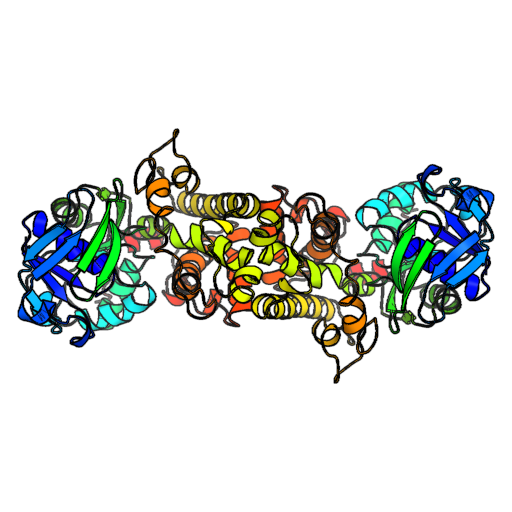N N . PRO A 1 200 ? 2.248 7.898 -0.527 1 98.81 200 PRO A N 1
ATOM 1490 C CA . PRO A 1 200 ? 2.807 7.164 -1.664 1 98.81 200 PRO A CA 1
ATOM 1491 C C . PRO A 1 200 ? 4.312 7.363 -1.814 1 98.81 200 PRO A C 1
ATOM 1493 O O . PRO A 1 200 ? 5.035 6.414 -2.125 1 98.81 200 PRO A O 1
ATOM 1496 N N . LEU A 1 201 ? 4.824 8.555 -1.527 1 97.62 201 LEU A N 1
ATOM 1497 C CA . LEU A 1 201 ? 6.227 8.883 -1.746 1 97.62 201 LEU A CA 1
ATOM 1498 C C . LEU A 1 201 ? 7.125 8.086 -0.81 1 97.62 201 LEU A C 1
ATOM 1500 O O . LEU A 1 201 ? 8.211 7.656 -1.203 1 97.62 201 LEU A O 1
ATOM 1504 N N . ILE A 1 202 ? 6.688 7.902 0.417 1 98.25 202 ILE A N 1
ATOM 1505 C CA . ILE A 1 202 ? 7.633 7.262 1.328 1 98.25 202 ILE A CA 1
ATOM 1506 C C . ILE A 1 202 ? 7.422 5.75 1.309 1 98.25 202 ILE A C 1
ATOM 1508 O O . ILE A 1 202 ? 8.383 4.984 1.422 1 98.25 202 ILE A O 1
ATOM 1512 N N . LEU A 1 203 ? 6.211 5.289 1.119 1 98.81 203 LEU A N 1
ATOM 1513 C CA . LEU A 1 203 ? 5.957 3.854 1.189 1 98.81 203 LEU A CA 1
ATOM 1514 C C . LEU A 1 203 ? 6.363 3.164 -0.109 1 98.81 203 LEU A C 1
ATOM 1516 O O . LEU A 1 203 ? 6.867 2.039 -0.088 1 98.81 203 LEU A O 1
ATOM 1520 N N . MET A 1 204 ? 6.191 3.816 -1.257 1 98.88 204 MET A N 1
ATOM 1521 C CA . MET A 1 204 ? 6.516 3.209 -2.543 1 98.88 204 MET A CA 1
ATOM 1522 C C . MET A 1 204 ? 7.98 3.441 -2.9 1 98.88 204 MET A C 1
ATOM 1524 O O . MET A 1 204 ? 8.43 3.039 -3.975 1 98.88 204 MET A O 1
ATOM 1528 N N . ASN A 1 205 ? 8.727 4.117 -2.006 1 98.25 205 ASN A N 1
ATOM 1529 C CA . ASN A 1 205 ? 10.172 4.285 -2.1 1 98.25 205 ASN A CA 1
ATOM 1530 C C . ASN A 1 205 ? 10.883 3.723 -0.873 1 98.25 205 ASN A C 1
ATOM 1532 O O . ASN A 1 205 ? 12.055 4.02 -0.637 1 98.25 205 ASN A O 1
ATOM 1536 N N . ALA A 1 206 ? 10.211 2.938 -0.079 1 98.56 206 ALA A N 1
ATOM 1537 C CA . ALA A 1 206 ? 10.75 2.496 1.204 1 98.56 206 ALA A CA 1
ATOM 1538 C C . ALA A 1 206 ? 12.07 1.759 1.019 1 98.56 206 ALA A C 1
ATOM 1540 O O . ALA A 1 206 ? 13.008 1.937 1.807 1 98.56 206 ALA A O 1
ATOM 1541 N N . GLY A 1 207 ? 12.164 0.88 -0.036 1 97.88 207 GLY A N 1
ATOM 1542 C CA . GLY A 1 207 ? 13.406 0.178 -0.308 1 97.88 207 GLY A CA 1
ATOM 1543 C C . GLY A 1 207 ? 14.586 1.112 -0.537 1 97.88 207 GLY A C 1
ATOM 1544 O O . GLY A 1 207 ? 15.625 0.974 0.103 1 97.88 207 GLY A O 1
ATOM 1545 N N . ALA A 1 208 ? 14.414 2.078 -1.406 1 97.19 208 ALA A N 1
ATOM 1546 C CA . ALA A 1 208 ? 15.477 3.027 -1.723 1 97.19 208 ALA A CA 1
ATOM 1547 C C . ALA A 1 208 ? 15.82 3.889 -0.511 1 97.19 208 ALA A C 1
ATOM 1549 O O . ALA A 1 208 ? 17 4.176 -0.259 1 97.19 208 ALA A O 1
ATOM 1550 N N . ILE A 1 209 ? 14.812 4.316 0.242 1 97.38 209 ILE A N 1
ATOM 1551 C CA . ILE A 1 209 ? 15.008 5.156 1.417 1 97.38 209 ILE A CA 1
ATOM 1552 C C . ILE A 1 209 ? 15.914 4.445 2.42 1 97.38 209 ILE A C 1
ATOM 1554 O O . ILE A 1 209 ? 16.797 5.062 3.018 1 97.38 209 ILE A O 1
ATOM 1558 N N . GLU A 1 210 ? 15.68 3.166 2.627 1 97.5 210 GLU A N 1
ATOM 1559 C CA . GLU A 1 210 ? 16.422 2.441 3.65 1 97.5 210 GLU A CA 1
ATOM 1560 C C . GLU A 1 210 ? 17.734 1.891 3.09 1 97.5 210 GLU A C 1
ATOM 1562 O O . GLU A 1 210 ? 18.641 1.521 3.85 1 97.5 210 GLU A O 1
ATOM 1567 N N . HIS A 1 211 ? 17.859 1.807 1.768 1 96.56 211 HIS A N 1
ATOM 1568 C CA . HIS A 1 211 ? 19.078 1.289 1.147 1 96.56 211 HIS A CA 1
ATOM 1569 C C . HIS A 1 211 ? 20.141 2.371 1.04 1 96.56 211 HIS A C 1
ATOM 1571 O O . HIS A 1 211 ? 21.328 2.119 1.313 1 96.56 211 HIS A O 1
ATOM 1577 N N . PHE A 1 212 ? 19.734 3.555 0.568 1 95.06 212 PHE A N 1
ATOM 1578 C CA . PHE A 1 212 ? 20.672 4.645 0.343 1 95.06 212 PHE A CA 1
ATOM 1579 C C . PHE A 1 212 ? 20.781 5.531 1.577 1 95.06 212 PHE A C 1
ATOM 1581 O O . PHE A 1 212 ? 19.812 5.691 2.32 1 95.06 212 PHE A O 1
ATOM 1588 N N . ASP A 1 213 ? 21.938 6.102 1.664 1 92 213 ASP A N 1
ATOM 1589 C CA . ASP A 1 213 ? 22.109 7.09 2.725 1 92 213 ASP A CA 1
ATOM 1590 C C . ASP A 1 213 ? 21.172 8.281 2.521 1 92 213 ASP A C 1
ATOM 1592 O O . ASP A 1 213 ? 20.703 8.883 3.49 1 92 213 ASP A O 1
ATOM 1596 N N . ARG A 1 214 ? 21 8.531 1.248 1 90.38 214 ARG A N 1
ATOM 1597 C CA . ARG A 1 214 ? 20.094 9.609 0.871 1 90.38 214 ARG A CA 1
ATOM 1598 C C . ARG A 1 214 ? 19.281 9.234 -0.358 1 90.38 214 ARG A C 1
ATOM 1600 O O . ARG A 1 214 ? 19.797 8.625 -1.294 1 90.38 214 ARG A O 1
ATOM 1607 N N . TRP A 1 215 ? 18.016 9.547 -0.311 1 93.25 215 TRP A N 1
ATOM 1608 C CA . TRP A 1 215 ? 17.094 9.336 -1.429 1 93.25 215 TRP A CA 1
ATOM 1609 C C . TRP A 1 215 ? 16.141 10.508 -1.587 1 93.25 215 TRP A C 1
ATOM 1611 O O . TRP A 1 215 ? 15.453 10.883 -0.638 1 93.25 215 TRP A O 1
ATOM 1621 N N . ASP A 1 216 ? 16.188 11.141 -2.781 1 92.5 216 ASP A N 1
ATOM 1622 C CA . ASP A 1 216 ? 15.305 12.266 -3.07 1 92.5 216 ASP A CA 1
ATOM 1623 C C . ASP A 1 216 ? 13.922 11.773 -3.498 1 92.5 216 ASP A C 1
ATOM 1625 O O . ASP A 1 216 ? 13.688 11.508 -4.68 1 92.5 216 ASP A O 1
ATOM 1629 N N . ILE A 1 217 ? 12.977 11.758 -2.619 1 92.44 217 ILE A N 1
ATOM 1630 C CA . ILE A 1 217 ? 11.656 11.188 -2.891 1 92.44 217 ILE A CA 1
ATOM 1631 C C . ILE A 1 217 ? 10.883 12.109 -3.834 1 92.44 217 ILE A C 1
ATOM 1633 O O . ILE A 1 217 ? 9.977 11.664 -4.539 1 92.44 217 ILE A O 1
ATOM 1637 N N . HIS A 1 218 ? 11.156 13.359 -3.902 1 89.38 218 HIS A N 1
ATOM 1638 C CA . HIS A 1 218 ? 10.398 14.305 -4.719 1 89.38 218 HIS A CA 1
ATOM 1639 C C . HIS A 1 218 ? 10.961 14.383 -6.133 1 89.38 218 HIS A C 1
ATOM 1641 O O . HIS A 1 218 ? 10.227 14.641 -7.086 1 89.38 218 HIS A O 1
ATOM 1647 N N . GLY A 1 219 ? 12.211 14.273 -6.242 1 89.31 219 GLY A N 1
ATOM 1648 C CA . GLY A 1 219 ? 12.852 14.281 -7.547 1 89.31 219 GLY A CA 1
ATOM 1649 C C . GLY A 1 219 ? 13.008 12.891 -8.141 1 89.31 219 GLY A C 1
ATOM 1650 O O . GLY A 1 219 ? 12.234 12.492 -9.016 1 89.31 219 GLY A O 1
ATOM 1651 N N . GLU A 1 220 ? 13.797 12.062 -7.5 1 91.94 220 GLU A N 1
ATOM 1652 C CA . GLU A 1 220 ? 14.109 10.719 -7.969 1 91.94 220 GLU A CA 1
ATOM 1653 C C . GLU A 1 220 ? 12.953 9.758 -7.711 1 91.94 220 GLU A C 1
ATOM 1655 O O . GLU A 1 220 ? 12.672 8.875 -8.523 1 91.94 220 GLU A O 1
ATOM 1660 N N . GLY A 1 221 ? 12.305 10 -6.699 1 93.38 221 GLY A N 1
ATOM 1661 C CA . GLY A 1 221 ? 11.312 9.039 -6.234 1 93.38 221 GLY A CA 1
ATOM 1662 C C . GLY A 1 221 ? 9.938 9.266 -6.832 1 93.38 221 GLY A C 1
ATOM 1663 O O . GLY A 1 221 ? 9.078 8.383 -6.766 1 93.38 221 GLY A O 1
ATOM 1664 N N . THR A 1 222 ? 9.703 10.438 -7.34 1 94.81 222 THR A N 1
ATOM 1665 C CA . THR A 1 222 ? 8.406 10.688 -7.949 1 94.81 222 THR A CA 1
ATOM 1666 C C . THR A 1 222 ? 8.375 10.164 -9.383 1 94.81 222 THR A C 1
ATOM 1668 O O . THR A 1 222 ? 8.766 10.867 -10.312 1 94.81 222 THR A O 1
ATOM 1671 N N . GLN A 1 223 ? 7.887 9.008 -9.523 1 96.75 223 GLN A N 1
ATOM 1672 C CA . GLN A 1 223 ? 7.824 8.297 -10.797 1 96.75 223 GLN A CA 1
ATOM 1673 C C . GLN A 1 223 ? 6.379 8.07 -11.234 1 96.75 223 GLN A C 1
ATOM 1675 O O . GLN A 1 223 ? 5.453 8.273 -10.453 1 96.75 223 GLN A O 1
ATOM 1680 N N . PRO A 1 224 ? 6.137 7.672 -12.445 1 97.06 224 PRO A N 1
ATOM 1681 C CA . PRO A 1 224 ? 4.781 7.551 -12.984 1 97.06 224 PRO A CA 1
ATOM 1682 C C . PRO A 1 224 ? 3.885 6.652 -12.133 1 97.06 224 PRO A C 1
ATOM 1684 O O . PRO A 1 224 ? 2.715 6.973 -11.914 1 97.06 224 PRO A O 1
ATOM 1687 N N . ALA A 1 225 ? 4.375 5.57 -11.656 1 98.31 225 ALA A N 1
ATOM 1688 C CA . ALA A 1 225 ? 3.58 4.68 -10.812 1 98.31 225 ALA A CA 1
ATOM 1689 C C . ALA A 1 225 ? 3.094 5.398 -9.562 1 98.31 225 ALA A C 1
ATOM 1691 O O . ALA A 1 225 ? 1.944 5.23 -9.141 1 98.31 225 ALA A O 1
ATOM 1692 N N . ILE A 1 226 ? 3.963 6.145 -8.953 1 98.06 226 ILE A N 1
ATOM 1693 C CA . ILE A 1 226 ? 3.635 6.871 -7.734 1 98.06 226 ILE A CA 1
ATOM 1694 C C . ILE A 1 226 ? 2.615 7.969 -8.039 1 98.06 226 ILE A C 1
ATOM 1696 O O . ILE A 1 226 ? 1.67 8.172 -7.277 1 98.06 226 ILE A O 1
ATOM 1700 N N . ARG A 1 227 ? 2.754 8.625 -9.195 1 97.12 227 ARG A N 1
ATOM 1701 C CA . ARG A 1 227 ? 1.805 9.648 -9.609 1 97.12 227 ARG A CA 1
ATOM 1702 C C . ARG A 1 227 ? 0.416 9.055 -9.82 1 97.12 227 ARG A C 1
ATOM 1704 O O . ARG A 1 227 ? -0.592 9.703 -9.523 1 97.12 227 ARG A O 1
ATOM 1711 N N . ARG A 1 228 ? 0.352 7.91 -10.328 1 98.31 228 ARG A N 1
ATOM 1712 C CA . ARG A 1 228 ? -0.938 7.258 -10.531 1 98.31 228 ARG A CA 1
ATOM 1713 C C . ARG A 1 228 ? -1.591 6.914 -9.195 1 98.31 228 ARG A C 1
ATOM 1715 O O . ARG A 1 228 ? -2.809 7.043 -9.039 1 98.31 228 ARG A O 1
ATOM 1722 N N . VAL A 1 229 ? -0.771 6.496 -8.258 1 98.81 229 VAL A N 1
ATOM 1723 C CA . VAL A 1 229 ? -1.305 6.211 -6.926 1 98.81 229 VAL A CA 1
ATOM 1724 C C . VAL A 1 229 ? -1.74 7.512 -6.254 1 98.81 229 VAL A C 1
ATOM 1726 O O . VAL A 1 229 ? -2.762 7.551 -5.566 1 98.81 229 VAL A O 1
ATOM 1729 N N . HIS A 1 230 ? -0.965 8.641 -6.488 1 98.31 230 HIS A N 1
ATOM 1730 C CA . HIS A 1 230 ? -1.378 9.961 -6.031 1 98.31 230 HIS A CA 1
ATOM 1731 C C . HIS A 1 230 ? -2.777 10.305 -6.531 1 98.31 230 HIS A C 1
ATOM 1733 O O . HIS A 1 230 ? -3.621 10.766 -5.762 1 98.31 230 HIS A O 1
ATOM 1739 N N . HIS A 1 231 ? -2.963 10.055 -7.758 1 97.88 231 HIS A N 1
ATOM 1740 C CA . HIS A 1 231 ? -4.23 10.398 -8.398 1 97.88 231 HIS A CA 1
ATOM 1741 C C . HIS A 1 231 ? -5.383 9.594 -7.805 1 97.88 231 HIS A C 1
ATOM 1743 O O . HIS A 1 231 ? -6.449 10.141 -7.531 1 97.88 231 HIS A O 1
ATOM 1749 N N . ALA A 1 232 ? -5.156 8.32 -7.648 1 98.81 232 ALA A N 1
ATOM 1750 C CA . ALA A 1 232 ? -6.188 7.453 -7.086 1 98.81 232 ALA A CA 1
ATOM 1751 C C . ALA A 1 232 ? -6.512 7.848 -5.648 1 98.81 232 ALA A C 1
ATOM 1753 O O . ALA A 1 232 ? -7.68 7.898 -5.262 1 98.81 232 ALA A O 1
ATOM 1754 N N . LEU A 1 233 ? -5.484 8.078 -4.855 1 98.88 233 LEU A N 1
ATOM 1755 C CA . LEU A 1 233 ? -5.648 8.477 -3.461 1 98.88 233 LEU A CA 1
ATOM 1756 C C . LEU A 1 233 ? -6.406 9.797 -3.355 1 98.88 233 LEU A C 1
ATOM 1758 O O . LEU A 1 233 ? -7.309 9.93 -2.525 1 98.88 233 LEU A O 1
ATOM 1762 N N . ASP A 1 234 ? -6.039 10.75 -4.168 1 98.56 234 ASP A N 1
ATOM 1763 C CA . ASP A 1 234 ? -6.688 12.062 -4.145 1 98.56 234 ASP A CA 1
ATOM 1764 C C . ASP A 1 234 ? -8.148 11.961 -4.582 1 98.56 234 ASP A C 1
ATOM 1766 O O . ASP A 1 234 ? -9 12.703 -4.086 1 98.56 234 ASP A O 1
ATOM 1770 N N . ALA A 1 235 ? -8.414 11.078 -5.543 1 98.69 235 ALA A N 1
ATOM 1771 C CA . ALA A 1 235 ? -9.797 10.844 -5.949 1 98.69 235 ALA A CA 1
ATOM 1772 C C . ALA A 1 235 ? -10.641 10.344 -4.781 1 98.69 235 ALA A C 1
ATOM 1774 O O . ALA A 1 235 ? -11.812 10.703 -4.648 1 98.69 235 ALA A O 1
ATOM 1775 N N . GLU A 1 236 ? -10.078 9.516 -3.971 1 98.88 236 GLU A N 1
ATOM 1776 C CA . GLU A 1 236 ? -10.781 9.039 -2.781 1 98.88 236 GLU A CA 1
ATOM 1777 C C . GLU A 1 236 ? -11.047 10.18 -1.803 1 98.88 236 GLU A C 1
ATOM 1779 O O . GLU A 1 236 ? -12.133 10.273 -1.23 1 98.88 236 GLU A O 1
ATOM 1784 N N . ARG A 1 237 ? -10.031 11.07 -1.601 1 98.81 237 ARG A N 1
ATOM 1785 C CA . ARG A 1 237 ? -10.234 12.25 -0.76 1 98.81 237 ARG A CA 1
ATOM 1786 C C . ARG A 1 237 ? -11.391 13.094 -1.272 1 98.81 237 ARG A C 1
ATOM 1788 O O . ARG A 1 237 ? -12.25 13.523 -0.494 1 98.81 237 ARG A O 1
ATOM 1795 N N . ILE A 1 238 ? -11.445 13.32 -2.572 1 98.62 238 ILE A N 1
ATOM 1796 C CA . ILE A 1 238 ? -12.469 14.156 -3.186 1 98.62 238 ILE A CA 1
ATOM 1797 C C . ILE A 1 238 ? -13.836 13.492 -3.035 1 98.62 238 ILE A C 1
ATOM 1799 O O . ILE A 1 238 ? -14.828 14.164 -2.734 1 98.62 238 ILE A O 1
ATOM 1803 N N . ALA A 1 239 ? -13.883 12.172 -3.174 1 98.81 239 ALA A N 1
ATOM 1804 C CA . ALA A 1 239 ? -15.141 11.445 -2.998 1 98.81 239 ALA A CA 1
ATOM 1805 C C . ALA A 1 239 ? -15.664 11.594 -1.575 1 98.81 239 ALA A C 1
ATOM 1807 O O . ALA A 1 239 ? -16.875 11.734 -1.365 1 98.81 239 ALA A O 1
ATOM 1808 N N . ILE A 1 240 ? -14.789 11.547 -0.619 1 98.75 240 ILE A N 1
ATOM 1809 C CA . ILE A 1 240 ? -15.164 11.727 0.78 1 98.75 240 ILE A CA 1
ATOM 1810 C C . ILE A 1 240 ? -15.719 13.133 0.991 1 98.75 240 ILE A C 1
ATOM 1812 O O . ILE A 1 240 ? -16.75 13.312 1.634 1 98.75 240 ILE A O 1
ATOM 1816 N N . ARG A 1 241 ? -15.031 14.148 0.436 1 98.62 241 ARG A N 1
ATOM 1817 C CA . ARG A 1 241 ? -15.484 15.531 0.532 1 98.62 241 ARG A CA 1
ATOM 1818 C C . ARG A 1 241 ? -16.891 15.695 -0.043 1 98.62 241 ARG A C 1
ATOM 1820 O O . ARG A 1 241 ? -17.766 16.297 0.587 1 98.62 241 ARG A O 1
ATOM 1827 N N . GLU A 1 242 ? -17.078 15.125 -1.193 1 98.62 242 GLU A N 1
ATOM 1828 C CA . GLU A 1 242 ? -18.375 15.25 -1.864 1 98.62 242 GLU A CA 1
ATOM 1829 C C . GLU A 1 242 ? -19.469 14.539 -1.078 1 98.62 242 GLU A C 1
ATOM 1831 O O . GLU A 1 242 ? -20.594 15.047 -0.971 1 98.62 242 GLU A O 1
ATOM 1836 N N . LYS A 1 243 ? -19.141 13.367 -0.557 1 98.62 243 LYS A N 1
ATOM 1837 C CA . LYS A 1 243 ? -20.094 12.641 0.274 1 98.62 243 LYS A CA 1
ATOM 1838 C C . LYS A 1 243 ? -20.531 13.477 1.479 1 98.62 243 LYS A C 1
ATOM 1840 O O . LYS A 1 243 ? -21.672 13.391 1.923 1 98.62 243 LYS A O 1
ATOM 1845 N N . LEU A 1 244 ? -19.641 14.305 2.002 1 98.31 244 LEU A N 1
ATOM 1846 C CA . LEU A 1 244 ? -19.906 15.109 3.189 1 98.31 244 LEU A CA 1
ATOM 1847 C C . LEU A 1 244 ? -20.547 16.438 2.814 1 98.31 244 LEU A C 1
ATOM 1849 O O . LEU A 1 244 ? -20.844 17.266 3.686 1 98.31 244 LEU A O 1
ATOM 1853 N N . GLY A 1 245 ? -20.703 16.703 1.485 1 97.81 245 GLY A N 1
ATOM 1854 C CA . GLY A 1 245 ? -21.422 17.859 1.024 1 97.81 245 GLY A CA 1
ATOM 1855 C C . GLY A 1 245 ? -20.531 19.047 0.696 1 97.81 245 GLY A C 1
ATOM 1856 O O . GLY A 1 245 ? -21 20.156 0.47 1 97.81 245 GLY A O 1
ATOM 1857 N N . TYR A 1 246 ? -19.25 18.797 0.696 1 98.06 246 TYR A N 1
ATOM 1858 C CA . TYR A 1 246 ? -18.312 19.859 0.339 1 98.06 246 TYR A CA 1
ATOM 1859 C C . TYR A 1 246 ? -18.203 20 -1.174 1 98.06 246 TYR A C 1
ATOM 1861 O O . TYR A 1 246 ? -18.188 19.016 -1.897 1 98.06 246 TYR A O 1
ATOM 1869 N N . GLN A 1 247 ? -18.156 21.188 -1.611 1 93.56 247 GLN A N 1
ATOM 1870 C CA . GLN A 1 247 ? -18.156 21.453 -3.047 1 93.56 247 GLN A CA 1
ATOM 1871 C C . GLN A 1 247 ? -16.781 21.906 -3.521 1 93.56 247 GLN A C 1
ATOM 1873 O O . GLN A 1 247 ? -15.891 22.156 -2.707 1 93.56 247 GLN A O 1
ATOM 1878 N N . ALA A 1 248 ? -16.641 22.016 -4.891 1 93.44 248 ALA A N 1
ATOM 1879 C CA . ALA A 1 248 ? -15.43 22.562 -5.492 1 93.44 248 ALA A CA 1
ATOM 1880 C C . ALA A 1 248 ? -15.172 23.984 -5.008 1 93.44 248 ALA A C 1
ATOM 1882 O O . ALA A 1 248 ? -16.094 24.688 -4.586 1 93.44 248 ALA A O 1
ATOM 1883 N N . PRO A 1 249 ? -13.953 24.438 -5.16 1 94.62 249 PRO A N 1
ATOM 1884 C CA . PRO A 1 249 ? -12.797 23.688 -5.672 1 94.62 249 PRO A CA 1
ATOM 1885 C C . PRO A 1 249 ? -12.266 22.672 -4.676 1 94.62 249 PRO A C 1
ATOM 1887 O O . PRO A 1 249 ? -12.273 22.906 -3.467 1 94.62 249 PRO A O 1
ATOM 1890 N N . HIS A 1 250 ? -11.789 21.531 -5.176 1 95.75 250 HIS A N 1
ATOM 1891 C CA . HIS A 1 250 ? -11.273 20.453 -4.324 1 95.75 250 HIS A CA 1
ATOM 1892 C C . HIS A 1 250 ? -9.75 20.516 -4.23 1 95.75 250 HIS A C 1
ATOM 1894 O O . HIS A 1 250 ? -9.141 19.75 -3.477 1 95.75 250 HIS A O 1
ATOM 1900 N N . PHE A 1 251 ? -9.133 21.344 -5.016 1 93.75 251 PHE A N 1
ATOM 1901 C CA . PHE A 1 251 ? -7.68 21.5 -5.055 1 93.75 251 PHE A CA 1
ATOM 1902 C C . PHE A 1 251 ? -7.004 20.156 -5.301 1 93.75 251 PHE A C 1
ATOM 1904 O O . PHE A 1 251 ? -6.18 19.703 -4.496 1 93.75 251 PHE A O 1
ATOM 1911 N N . PRO A 1 252 ? -7.277 19.562 -6.434 1 93.62 252 PRO A N 1
ATOM 1912 C CA . PRO A 1 252 ? -6.633 18.281 -6.738 1 93.62 252 PRO A CA 1
ATOM 1913 C C . PRO A 1 252 ? -5.113 18.391 -6.812 1 93.62 252 PRO A C 1
ATOM 1915 O O . PRO A 1 252 ? -4.582 19.391 -7.316 1 93.62 252 PRO A O 1
ATOM 1918 N N . LEU A 1 253 ? -4.449 17.375 -6.285 1 92.44 253 LEU A N 1
ATOM 1919 C CA . LEU A 1 253 ? -2.99 17.344 -6.305 1 92.44 253 LEU A CA 1
ATOM 1920 C C . LEU A 1 253 ? -2.461 17.469 -7.727 1 92.44 253 LEU A C 1
ATOM 1922 O O . LEU A 1 253 ? -1.383 18.016 -7.949 1 92.44 253 LEU A O 1
ATOM 1926 N N . ALA A 1 254 ? -3.199 16.938 -8.711 1 88.94 254 ALA A N 1
ATOM 1927 C CA . ALA A 1 254 ? -2.807 17.016 -10.117 1 88.94 254 ALA A CA 1
ATOM 1928 C C . ALA A 1 254 ? -2.51 18.453 -10.523 1 88.94 254 ALA A C 1
ATOM 1930 O O . ALA A 1 254 ? -1.629 18.703 -11.352 1 88.94 254 ALA A O 1
ATOM 1931 N N . ASP A 1 255 ? -3.262 19.375 -9.953 1 87.88 255 ASP A N 1
ATOM 1932 C CA . ASP A 1 255 ? -3.082 20.797 -10.266 1 87.88 255 ASP A CA 1
ATOM 1933 C C . ASP A 1 255 ? -1.753 21.312 -9.727 1 87.88 255 ASP A C 1
ATOM 1935 O O . ASP A 1 255 ? -1.209 22.297 -10.234 1 87.88 255 ASP A O 1
ATOM 1939 N N . HIS A 1 256 ? -1.277 20.672 -8.688 1 84.38 256 HIS A N 1
ATOM 1940 C CA . HIS A 1 256 ? 0.023 21.031 -8.133 1 84.38 256 HIS A CA 1
ATOM 1941 C C . HIS A 1 256 ? 1.146 20.734 -9.117 1 84.38 256 HIS A C 1
ATOM 1943 O O . HIS A 1 256 ? 2.146 21.453 -9.164 1 84.38 256 HIS A O 1
ATOM 1949 N N . TYR A 1 257 ? 0.937 19.75 -9.898 1 78.88 257 TYR A N 1
ATOM 1950 C CA . TYR A 1 257 ? 1.989 19.297 -10.797 1 78.88 257 TYR A CA 1
ATOM 1951 C C . TYR A 1 257 ? 1.803 19.875 -12.195 1 78.88 257 TYR A C 1
ATOM 1953 O O . TYR A 1 257 ? 2.67 19.734 -13.055 1 78.88 257 TYR A O 1
ATOM 1961 N N . ASN A 1 258 ? 0.642 20.516 -12.367 1 75.81 258 ASN A N 1
ATOM 1962 C CA . ASN A 1 258 ? 0.4 21.156 -13.656 1 75.81 258 ASN A CA 1
ATOM 1963 C C . ASN A 1 258 ? 1.071 22.516 -13.734 1 75.81 258 ASN A C 1
ATOM 1965 O O . ASN A 1 258 ? 0.803 23.391 -12.914 1 75.81 258 ASN A O 1
ATOM 1969 N N . THR A 1 259 ? 1.957 22.75 -14.562 1 66.94 259 THR A N 1
ATOM 1970 C CA . THR A 1 259 ? 2.754 23.969 -14.625 1 66.94 259 THR A CA 1
ATOM 1971 C C . THR A 1 259 ? 2.227 24.906 -15.711 1 66.94 259 THR A C 1
ATOM 1973 O O . THR A 1 259 ? 2.553 26.109 -15.719 1 66.94 259 THR A O 1
ATOM 1976 N N . THR A 1 260 ? 1.467 24.5 -16.516 1 66.19 260 THR A N 1
ATOM 1977 C CA . THR A 1 260 ? 1.195 25.375 -17.641 1 66.19 260 THR A CA 1
ATOM 1978 C C . THR A 1 260 ? -0.306 25.562 -17.828 1 66.19 260 THR A C 1
ATOM 1980 O O . THR A 1 260 ? -0.746 26.594 -18.359 1 66.19 260 THR A O 1
ATOM 1983 N N . GLU A 1 261 ? -1.073 24.531 -17.469 1 66.25 261 GLU A N 1
ATOM 1984 C CA . GLU A 1 261 ? -2.506 24.609 -17.734 1 66.25 261 GLU A CA 1
ATOM 1985 C C . GLU A 1 261 ? -3.314 24.156 -16.531 1 66.25 261 GLU A C 1
ATOM 1987 O O . GLU A 1 261 ? -2.758 23.625 -15.562 1 66.25 261 GLU A O 1
ATOM 1992 N N . GLY A 1 262 ? -4.414 24.719 -16.359 1 68.94 262 GLY A N 1
ATOM 1993 C CA . GLY A 1 262 ? -5.363 24.25 -15.367 1 68.94 262 GLY A CA 1
ATOM 1994 C C . GLY A 1 262 ? -5.605 25.25 -14.25 1 68.94 262 GLY A C 1
ATOM 1995 O O . GLY A 1 262 ? -5.199 26.406 -14.352 1 68.94 262 GLY A O 1
ATOM 1996 N N . GLU A 1 263 ? -6.289 24.797 -13.273 1 79.56 263 GLU A N 1
ATOM 1997 C CA . GLU A 1 263 ? -6.625 25.641 -12.125 1 79.56 263 GLU A CA 1
ATOM 1998 C C . GLU A 1 263 ? -5.434 25.797 -11.188 1 79.56 263 GLU A C 1
ATOM 2000 O O . GLU A 1 263 ? -4.672 24.844 -10.977 1 79.56 263 GLU A O 1
ATOM 2005 N N . GLU A 1 264 ? -5.301 26.969 -10.727 1 82.31 264 GLU A N 1
ATOM 2006 C CA . GLU A 1 264 ? -4.223 27.266 -9.789 1 82.31 264 GLU A CA 1
ATOM 2007 C C . GLU A 1 264 ? -4.359 26.453 -8.508 1 82.31 264 GLU A C 1
ATOM 2009 O O . GLU A 1 264 ? -5.461 26.297 -7.977 1 82.31 264 GLU A O 1
ATOM 2014 N N . TRP A 1 265 ? -3.281 25.906 -8.133 1 87.12 265 TRP A N 1
ATOM 2015 C CA . TRP A 1 265 ? -3.193 25.219 -6.84 1 87.12 265 TRP A CA 1
ATOM 2016 C C . TRP A 1 265 ? -2.795 26.203 -5.742 1 87.12 265 TRP A C 1
ATOM 2018 O O . TRP A 1 265 ? -2.699 27.406 -5.98 1 87.12 265 TRP A O 1
ATOM 2028 N N . MET A 1 266 ? -2.643 25.766 -4.52 1 88.06 266 MET A N 1
ATOM 2029 C CA . MET A 1 266 ? -2.482 26.609 -3.336 1 88.06 266 MET A CA 1
ATOM 2030 C C . MET A 1 266 ? -1.245 27.5 -3.459 1 88.06 266 MET A C 1
ATOM 2032 O O . MET A 1 266 ? -1.275 28.672 -3.086 1 88.06 266 MET A O 1
ATOM 2036 N N . TYR A 1 267 ? -0.13 27.047 -4.074 1 84 267 TYR A N 1
ATOM 2037 C CA . TYR A 1 267 ? 1.089 27.844 -4.215 1 84 267 TYR A CA 1
ATOM 2038 C C . TYR A 1 267 ? 1.221 28.391 -5.629 1 84 267 TYR A C 1
ATOM 2040 O O . TYR A 1 267 ? 2.291 28.859 -6.02 1 84 267 TYR A O 1
ATOM 2048 N N . GLY A 1 268 ? 0.179 28.516 -6.359 1 76.25 268 GLY A N 1
ATOM 2049 C CA . GLY A 1 268 ? 0.202 29.094 -7.699 1 76.25 268 GLY A CA 1
ATOM 2050 C C . GLY A 1 268 ? 0.809 28.156 -8.727 1 76.25 268 GLY A C 1
ATOM 2051 O O . GLY A 1 268 ? 1.142 27 -8.414 1 76.25 268 GLY A O 1
ATOM 2052 N N . LEU A 1 269 ? 0.941 28.844 -9.984 1 62.84 269 LEU A N 1
ATOM 2053 C CA . LEU A 1 269 ? 1.485 28.109 -11.125 1 62.84 269 LEU A CA 1
ATOM 2054 C C . LEU A 1 269 ? 3.008 28.047 -11.055 1 62.84 269 LEU A C 1
ATOM 2056 O O . LEU A 1 269 ? 3.656 29.016 -10.656 1 62.84 269 LEU A O 1
ATOM 2060 N N . ALA A 1 270 ? 3.746 27.016 -10.898 1 57 270 ALA A N 1
ATOM 2061 C CA . ALA A 1 270 ? 5.184 26.812 -11.062 1 57 270 ALA A CA 1
ATOM 2062 C C . ALA A 1 270 ? 5.867 26.656 -9.703 1 57 270 ALA A C 1
ATOM 2064 O O . ALA A 1 270 ? 7.098 26.641 -9.625 1 57 270 ALA A O 1
ATOM 2065 N N . ALA A 1 271 ? 5.098 26.734 -8.641 1 56.31 271 ALA A N 1
ATOM 2066 C CA . ALA A 1 271 ? 5.715 26.609 -7.32 1 56.31 271 ALA A CA 1
ATOM 2067 C C . ALA A 1 271 ? 6.586 25.359 -7.234 1 56.31 271 ALA A C 1
ATOM 2069 O O . ALA A 1 271 ? 7.625 25.375 -6.566 1 56.31 271 ALA A O 1
ATOM 2070 N N . HIS A 1 272 ? 6.211 24.438 -7.957 1 55.75 272 HIS A N 1
ATOM 2071 C CA . HIS A 1 272 ? 6.949 23.188 -7.895 1 55.75 272 HIS A CA 1
ATOM 2072 C C . HIS A 1 272 ? 8.352 23.328 -8.477 1 55.75 272 HIS A C 1
ATOM 2074 O O . HIS A 1 272 ? 9.297 22.719 -7.988 1 55.75 272 HIS A O 1
ATOM 2080 N N . GLU A 1 273 ? 8.414 24.141 -9.445 1 53.66 273 GLU A N 1
ATOM 2081 C CA . GLU A 1 273 ? 9.711 24.344 -10.086 1 53.66 273 GLU A CA 1
ATOM 2082 C C . GLU A 1 273 ? 10.68 25.062 -9.148 1 53.66 273 GLU A C 1
ATOM 2084 O O . GLU A 1 273 ? 11.891 24.844 -9.203 1 53.66 273 GLU A O 1
ATOM 2089 N N . LYS A 1 274 ? 10.164 25.781 -8.281 1 53.62 274 LYS A N 1
ATOM 2090 C CA . LYS A 1 274 ? 11.008 26.531 -7.355 1 53.62 274 LYS A CA 1
ATOM 2091 C C . LYS A 1 274 ? 11.43 25.672 -6.176 1 53.62 274 LYS A C 1
ATOM 2093 O O . LYS A 1 274 ? 12.469 25.922 -5.555 1 53.62 274 LYS A O 1
ATOM 2098 N N . LEU A 1 275 ? 10.609 24.734 -5.891 1 54 275 LEU A N 1
ATOM 2099 C CA . LEU A 1 275 ? 10.891 23.844 -4.766 1 54 275 LEU A CA 1
ATOM 2100 C C . LEU A 1 275 ? 12.07 22.938 -5.078 1 54 275 LEU A C 1
ATOM 2102 O O . LEU A 1 275 ? 12.867 22.609 -4.191 1 54 275 LEU A O 1
ATOM 2106 N N . VAL A 1 276 ? 12.109 22.375 -6.371 1 49.34 276 VAL A N 1
ATOM 2107 C CA . VAL A 1 276 ? 13.031 21.312 -6.742 1 49.34 276 VAL A CA 1
ATOM 2108 C C . VAL A 1 276 ? 14.461 21.844 -6.801 1 49.34 276 VAL A C 1
ATOM 2110 O O . VAL A 1 276 ? 15.422 21.078 -6.766 1 49.34 276 VAL A O 1
ATOM 2113 N N . ASP A 1 277 ? 14.609 23.062 -7.051 1 47.72 277 ASP A N 1
ATOM 2114 C CA . ASP A 1 277 ? 15.984 23.5 -7.301 1 47.72 277 ASP A CA 1
ATOM 2115 C C . ASP A 1 277 ? 16.797 23.516 -6.012 1 47.72 277 ASP A C 1
ATOM 2117 O O . ASP A 1 277 ? 18 23.766 -6.039 1 47.72 277 ASP A O 1
ATOM 2121 N N . SER A 1 278 ? 16.156 23.516 -4.863 1 44.97 278 SER A N 1
ATOM 2122 C CA . SER A 1 278 ? 17.094 23.75 -3.77 1 44.97 278 SER A CA 1
ATOM 2123 C C . SER A 1 278 ? 17.641 22.453 -3.219 1 44.97 278 SER A C 1
ATOM 2125 O O . SER A 1 278 ? 16.891 21.531 -2.9 1 44.97 278 SER A O 1
ATOM 2127 N N . ALA A 1 279 ? 18.797 21.969 -3.576 1 47.81 279 ALA A N 1
ATOM 2128 C CA . ALA A 1 279 ? 19.688 21.031 -2.92 1 47.81 279 ALA A CA 1
ATOM 2129 C C . ALA A 1 279 ? 19.359 20.891 -1.437 1 47.81 279 ALA A C 1
ATOM 2131 O O . ALA A 1 279 ? 19.891 20.016 -0.75 1 47.81 279 ALA A O 1
ATOM 2132 N N . ASP A 1 280 ? 18.625 21.75 -0.982 1 49.56 280 ASP A N 1
ATOM 2133 C CA . ASP A 1 280 ? 18.375 21.938 0.443 1 49.56 280 ASP A CA 1
ATOM 2134 C C . ASP A 1 280 ? 17.359 20.938 0.969 1 49.56 280 ASP A C 1
ATOM 2136 O O . ASP A 1 280 ? 17.109 20.875 2.174 1 49.56 280 ASP A O 1
ATOM 2140 N N . TRP A 1 281 ? 16.875 20.109 0.046 1 54.47 281 TRP A N 1
ATOM 2141 C CA . TRP A 1 281 ? 15.734 19.359 0.553 1 54.47 281 TRP A CA 1
ATOM 2142 C C . TRP A 1 281 ? 16.125 17.906 0.844 1 54.47 281 TRP A C 1
ATOM 2144 O O . TRP A 1 281 ? 15.266 17.031 0.895 1 54.47 281 TRP A O 1
ATOM 2154 N N . HIS A 1 282 ? 17.359 17.734 0.954 1 64.06 282 HIS A N 1
ATOM 2155 C CA . HIS A 1 282 ? 17.719 16.359 1.285 1 64.06 282 HIS A CA 1
ATOM 2156 C C . HIS A 1 282 ? 17.562 16.094 2.779 1 64.06 282 HIS A C 1
ATOM 2158 O O . HIS A 1 282 ? 18.281 16.672 3.592 1 64.06 282 HIS A O 1
ATOM 2164 N N . GLU A 1 283 ? 16.328 15.602 3.045 1 71.06 283 GLU A N 1
ATOM 2165 C CA . GLU A 1 283 ? 16.125 15.242 4.445 1 71.06 283 GLU A CA 1
ATOM 2166 C C . GLU A 1 283 ? 16.359 13.75 4.668 1 71.06 283 GLU A C 1
ATOM 2168 O O . GLU A 1 283 ? 16.125 12.938 3.766 1 71.06 283 GLU A O 1
ATOM 2173 N N . SER A 1 284 ? 17.031 13.492 5.762 1 82.81 284 SER A N 1
ATOM 2174 C CA . SER A 1 284 ? 17.109 12.102 6.188 1 82.81 284 SER A CA 1
ATOM 2175 C C . SER A 1 284 ? 15.727 11.547 6.512 1 82.81 284 SER A C 1
ATOM 2177 O O . SER A 1 284 ? 14.969 12.156 7.277 1 82.81 284 SER A O 1
ATOM 2179 N N . LEU A 1 285 ? 15.406 10.477 5.898 1 91.81 285 LEU A N 1
ATOM 2180 C CA . LEU A 1 285 ? 14.062 9.93 6.082 1 91.81 285 LEU A CA 1
ATOM 2181 C C . LEU A 1 285 ? 14.109 8.633 6.879 1 91.81 285 LEU A C 1
ATOM 2183 O O . LEU A 1 285 ? 14.602 7.613 6.391 1 91.81 285 LEU A O 1
ATOM 2187 N N . ASP A 1 286 ? 13.828 8.758 8.148 1 95.25 286 ASP A N 1
ATOM 2188 C CA . ASP A 1 286 ? 13.578 7.594 8.984 1 95.25 286 ASP A CA 1
ATOM 2189 C C . ASP A 1 286 ? 12.086 7.242 9.008 1 95.25 286 ASP A C 1
ATOM 2191 O O . ASP A 1 286 ? 11.273 8 9.531 1 95.25 286 ASP A O 1
ATOM 2195 N N . LEU A 1 287 ? 11.703 6.109 8.531 1 96.62 287 LEU A N 1
ATOM 2196 C CA . LEU A 1 287 ? 10.312 5.758 8.289 1 96.62 287 LEU A CA 1
ATOM 2197 C C . LEU A 1 287 ? 9.555 5.598 9.609 1 96.62 287 LEU A C 1
ATOM 2199 O O . LEU A 1 287 ? 8.32 5.578 9.617 1 96.62 287 LEU A O 1
ATOM 2203 N N . TYR A 1 288 ? 10.211 5.488 10.75 1 96.19 288 TYR A N 1
ATOM 2204 C CA . TYR A 1 288 ? 9.555 5.34 12.047 1 96.19 288 TYR A CA 1
ATOM 2205 C C . TYR A 1 288 ? 9.203 6.703 12.633 1 96.19 288 TYR A C 1
ATOM 2207 O O . TYR A 1 288 ? 8.141 6.867 13.234 1 96.19 288 TYR A O 1
ATOM 2215 N N . THR A 1 289 ? 10.125 7.648 12.375 1 95.56 289 THR A N 1
ATOM 2216 C CA . THR A 1 289 ? 10.031 8.836 13.219 1 95.56 289 THR A CA 1
ATOM 2217 C C . THR A 1 289 ? 9.719 10.07 12.383 1 95.56 289 THR A C 1
ATOM 2219 O O . THR A 1 289 ? 9.297 11.102 12.914 1 95.56 289 THR A O 1
ATOM 2222 N N . HIS A 1 290 ? 9.992 10.008 11.141 1 95.69 290 HIS A N 1
ATOM 2223 C CA . HIS A 1 290 ? 9.828 11.195 10.312 1 95.69 290 HIS A CA 1
ATOM 2224 C C . HIS A 1 290 ? 8.391 11.695 10.344 1 95.69 290 HIS A C 1
ATOM 2226 O O . HIS A 1 290 ? 7.453 10.906 10.477 1 95.69 290 HIS A O 1
ATOM 2232 N N . ARG A 1 291 ? 8.211 12.93 10.125 1 94.06 291 ARG A N 1
ATOM 2233 C CA . ARG A 1 291 ? 6.895 13.562 10.234 1 94.06 291 ARG A CA 1
ATOM 2234 C C . ARG A 1 291 ? 5.957 13.055 9.141 1 94.06 291 ARG A C 1
ATOM 2236 O O . ARG A 1 291 ? 4.738 13.031 9.32 1 94.06 291 ARG A O 1
ATOM 2243 N N . TYR A 1 292 ? 6.469 12.625 7.961 1 97 292 TYR A N 1
ATOM 2244 C CA . TYR A 1 292 ? 5.609 12.055 6.93 1 97 292 TYR A CA 1
ATOM 2245 C C . TYR A 1 292 ? 4.855 10.844 7.457 1 97 292 TYR A C 1
ATOM 2247 O O . TYR A 1 292 ? 3.705 10.609 7.074 1 97 292 TYR A O 1
ATOM 2255 N N . MET A 1 293 ? 5.539 10.094 8.32 1 98.06 293 MET A N 1
ATOM 2256 C CA . MET A 1 293 ? 4.891 8.953 8.953 1 98.06 293 MET A CA 1
ATOM 2257 C C . MET A 1 293 ? 4.047 9.391 10.141 1 98.06 293 MET A C 1
ATOM 2259 O O . MET A 1 293 ? 2.85 9.109 10.195 1 98.06 293 MET A O 1
ATOM 2263 N N . ARG A 1 294 ? 4.598 10.188 11.008 1 97.56 294 ARG A N 1
ATOM 2264 C CA . ARG A 1 294 ? 4.012 10.438 12.32 1 97.56 294 ARG A CA 1
ATOM 2265 C C . ARG A 1 294 ? 2.926 11.508 12.234 1 97.56 294 ARG A C 1
ATOM 2267 O O . ARG A 1 294 ? 2.033 11.562 13.086 1 97.56 294 ARG A O 1
ATOM 2274 N N . GLU A 1 295 ? 2.986 12.328 11.234 1 97.62 295 GLU A N 1
ATOM 2275 C CA . GLU A 1 295 ? 1.98 13.375 11.086 1 97.62 295 GLU A CA 1
ATOM 2276 C C . GLU A 1 295 ? 1.099 13.125 9.867 1 97.62 295 GLU A C 1
ATOM 2278 O O . GLU A 1 295 ? -0.094 12.844 10 1 97.62 295 GLU A O 1
ATOM 2283 N N . ASP A 1 296 ? 1.669 13.055 8.68 1 98.25 296 ASP A N 1
ATOM 2284 C CA . ASP A 1 296 ? 0.891 12.977 7.449 1 98.25 296 ASP A CA 1
ATOM 2285 C C . ASP A 1 296 ? 0.125 11.656 7.371 1 98.25 296 ASP A C 1
ATOM 2287 O O . ASP A 1 296 ? -1.011 11.617 6.895 1 98.25 296 ASP A O 1
ATOM 2291 N N . ILE A 1 297 ? 0.732 10.617 7.879 1 98.81 297 ILE A N 1
ATOM 2292 C CA . ILE A 1 297 ? 0.041 9.336 7.832 1 98.81 297 ILE A CA 1
ATOM 2293 C C . ILE A 1 297 ? -0.726 9.109 9.133 1 98.81 297 ILE A C 1
ATOM 2295 O O . ILE A 1 297 ? -1.949 8.953 9.125 1 98.81 297 ILE A O 1
ATOM 2299 N N . ALA A 1 298 ? -0.114 9.203 10.273 1 98.69 298 ALA A N 1
ATOM 2300 C CA . ALA A 1 298 ? -0.714 8.82 11.547 1 98.69 298 ALA A CA 1
ATOM 2301 C C . ALA A 1 298 ? -1.847 9.773 11.922 1 98.69 298 ALA A C 1
ATOM 2303 O O . ALA A 1 298 ? -2.787 9.383 12.617 1 98.69 298 ALA A O 1
ATOM 2304 N N . CYS A 1 299 ? -1.775 11.016 11.43 1 98.69 299 CYS A N 1
ATOM 2305 C CA . CYS A 1 299 ? -2.848 11.961 11.711 1 98.69 299 CYS A CA 1
ATOM 2306 C C . CYS A 1 299 ? -3.703 12.203 10.469 1 98.69 299 CYS A C 1
ATOM 2308 O O . CYS A 1 299 ? -4.898 11.898 10.469 1 98.69 299 CYS A O 1
ATOM 2310 N N . GLY A 1 300 ? -3.059 12.625 9.406 1 98.75 300 GLY A N 1
ATOM 2311 C CA . GLY A 1 300 ? -3.793 13.016 8.219 1 98.75 300 GLY A CA 1
ATOM 2312 C C . GLY A 1 300 ? -4.461 11.852 7.516 1 98.75 300 GLY A C 1
ATOM 2313 O O . GLY A 1 300 ? -5.676 11.844 7.32 1 98.75 300 GLY A O 1
ATOM 2314 N N . LEU A 1 301 ? -3.684 10.859 7.141 1 98.94 301 LEU A N 1
ATOM 2315 C CA . LEU A 1 301 ? -4.215 9.719 6.398 1 98.94 301 LEU A CA 1
ATOM 2316 C C . LEU A 1 301 ? -5.164 8.898 7.27 1 98.94 301 LEU A C 1
ATOM 2318 O O . LEU A 1 301 ? -6.18 8.398 6.785 1 98.94 301 LEU A O 1
ATOM 2322 N N . ALA A 1 302 ? -4.812 8.727 8.523 1 98.94 302 ALA A N 1
ATOM 2323 C CA . ALA A 1 302 ? -5.691 8.008 9.445 1 98.94 302 ALA A CA 1
ATOM 2324 C C . ALA A 1 302 ? -7.055 8.688 9.539 1 98.94 302 ALA A C 1
ATOM 2326 O O . ALA A 1 302 ? -8.094 8.016 9.562 1 98.94 302 ALA A O 1
ATOM 2327 N N . LEU A 1 303 ? -7.047 10 9.617 1 98.88 303 LEU A N 1
ATOM 2328 C CA . LEU A 1 303 ? -8.297 10.742 9.641 1 98.88 303 LEU A CA 1
ATOM 2329 C C . LEU A 1 303 ? -9.102 10.5 8.367 1 98.88 303 LEU A C 1
ATOM 2331 O O . LEU A 1 303 ? -10.305 10.258 8.43 1 98.88 303 LEU A O 1
ATOM 2335 N N . LEU A 1 304 ? -8.445 10.578 7.254 1 98.88 304 LEU A N 1
ATOM 2336 C CA . LEU A 1 304 ? -9.086 10.375 5.957 1 98.88 304 LEU A CA 1
ATOM 2337 C C . LEU A 1 304 ? -9.75 9 5.887 1 98.88 304 LEU A C 1
ATOM 2339 O O . LEU A 1 304 ? -10.898 8.883 5.453 1 98.88 304 LEU A O 1
ATOM 2343 N N . VAL A 1 305 ? -9.008 7.965 6.301 1 98.94 305 VAL A N 1
ATOM 2344 C CA . VAL A 1 305 ? -9.508 6.594 6.258 1 98.94 305 VAL A CA 1
ATOM 2345 C C . VAL A 1 305 ? -10.695 6.449 7.211 1 98.94 305 VAL A C 1
ATOM 2347 O O . VAL A 1 305 ? -11.703 5.828 6.867 1 98.94 305 VAL A O 1
ATOM 2350 N N . SER A 1 306 ? -10.586 7.02 8.398 1 98.81 306 SER A N 1
ATOM 2351 C CA . SER A 1 306 ? -11.664 6.957 9.383 1 98.81 306 SER A CA 1
ATOM 2352 C C . SER A 1 306 ? -12.914 7.652 8.867 1 98.81 306 SER A C 1
ATOM 2354 O O . SER A 1 306 ? -14.031 7.16 9.07 1 98.81 306 SER A O 1
ATOM 2356 N N . LEU A 1 307 ? -12.773 8.766 8.219 1 98.88 307 LEU A N 1
ATOM 2357 C CA . LEU A 1 307 ? -13.883 9.508 7.633 1 98.88 307 LEU A CA 1
ATOM 2358 C C . LEU A 1 307 ? -14.539 8.703 6.516 1 98.88 307 LEU A C 1
ATOM 2360 O O . LEU A 1 307 ? -15.766 8.695 6.391 1 98.88 307 LEU A O 1
ATOM 2364 N N . ALA A 1 308 ? -13.734 8.07 5.676 1 98.88 308 ALA A N 1
ATOM 2365 C CA . ALA A 1 308 ? -14.258 7.25 4.586 1 98.88 308 ALA A CA 1
ATOM 2366 C C . ALA A 1 308 ? -15.148 6.129 5.121 1 98.88 308 ALA A C 1
ATOM 2368 O O . ALA A 1 308 ? -16.266 5.941 4.652 1 98.88 308 ALA A O 1
ATOM 2369 N N . GLU A 1 309 ? -14.594 5.426 6.098 1 98.56 309 GLU A N 1
ATOM 2370 C CA . GLU A 1 309 ? -15.352 4.332 6.703 1 98.56 309 GLU A CA 1
ATOM 2371 C C . GLU A 1 309 ? -16.641 4.84 7.348 1 98.56 309 GLU A C 1
ATOM 2373 O O . GLU A 1 309 ? -17.703 4.246 7.16 1 98.56 309 GLU A O 1
ATOM 2378 N N . TRP A 1 310 ? -16.531 5.934 8.094 1 98.62 310 TRP A N 1
ATOM 2379 C CA . TRP A 1 310 ? -17.641 6.539 8.812 1 98.62 310 TRP A CA 1
ATOM 2380 C C . TRP A 1 310 ? -18.734 6.988 7.836 1 98.62 310 TRP A C 1
ATOM 2382 O O . TRP A 1 310 ? -19.922 6.809 8.102 1 98.62 310 TRP A O 1
ATOM 2392 N N . ALA A 1 311 ? -18.328 7.496 6.695 1 98.5 311 ALA A N 1
ATOM 2393 C CA . ALA A 1 311 ? -19.266 8.062 5.727 1 98.5 311 ALA A CA 1
ATOM 2394 C C . ALA A 1 311 ? -19.719 7.004 4.719 1 98.5 311 ALA A C 1
ATOM 2396 O O . ALA A 1 311 ? -20.578 7.27 3.877 1 98.5 311 ALA A O 1
ATOM 2397 N N . GLY A 1 312 ? -19.125 5.848 4.762 1 98.25 312 GLY A N 1
ATOM 2398 C CA . GLY A 1 312 ? -19.484 4.785 3.836 1 98.25 312 GLY A CA 1
ATOM 2399 C C . GLY A 1 312 ? -18.922 5 2.439 1 98.25 312 GLY A C 1
ATOM 2400 O O . GLY A 1 312 ? -19.594 4.68 1.448 1 98.25 312 GLY A O 1
ATOM 2401 N N . VAL A 1 313 ? -17.828 5.598 2.33 1 98.69 313 VAL A N 1
ATOM 2402 C CA . VAL A 1 313 ? -17.156 5.828 1.056 1 98.69 313 VAL A CA 1
ATOM 2403 C C . VAL A 1 313 ? -15.992 4.852 0.9 1 98.69 313 VAL A C 1
ATOM 2405 O O . VAL A 1 313 ? -15.172 4.695 1.813 1 98.69 313 VAL A O 1
ATOM 2408 N N . LYS A 1 314 ? -15.898 4.125 -0.241 1 98.31 314 LYS A N 1
ATOM 2409 C CA . LYS A 1 314 ? -14.773 3.223 -0.499 1 98.31 314 LYS A CA 1
ATOM 2410 C C . LYS A 1 314 ? -13.477 3.998 -0.702 1 98.31 314 LYS A C 1
ATOM 2412 O O . LYS A 1 314 ? -13.422 4.914 -1.524 1 98.31 314 LYS A O 1
ATOM 2417 N N . ALA A 1 315 ? -12.516 3.658 0.081 1 98.81 315 ALA A N 1
ATOM 2418 C CA . ALA A 1 315 ? -11.195 4.277 -0.045 1 98.81 315 ALA A CA 1
ATOM 2419 C C . ALA A 1 315 ? -10.086 3.242 0.084 1 98.81 315 ALA A C 1
ATOM 2421 O O . ALA A 1 315 ? -9.25 3.322 0.992 1 98.81 315 ALA A O 1
ATOM 2422 N N . PRO A 1 316 ? -10.023 2.326 -0.865 1 98.81 316 PRO A N 1
ATOM 2423 C CA . PRO A 1 316 ? -9.102 1.195 -0.733 1 98.81 316 PRO A CA 1
ATOM 2424 C C . PRO A 1 316 ? -7.633 1.617 -0.807 1 98.81 316 PRO A C 1
ATOM 2426 O O . PRO A 1 316 ? -6.773 0.993 -0.177 1 98.81 316 PRO A O 1
ATOM 2429 N N . VAL A 1 317 ? -7.293 2.635 -1.552 1 98.94 317 VAL A N 1
ATOM 2430 C CA . VAL A 1 317 ? -5.906 3.076 -1.653 1 98.94 317 VAL A CA 1
ATOM 2431 C C . VAL A 1 317 ? -5.473 3.717 -0.337 1 98.94 317 VAL A C 1
ATOM 2433 O O . VAL A 1 317 ? -4.41 3.385 0.2 1 98.94 317 VAL A O 1
ATOM 2436 N N . ALA A 1 318 ? -6.324 4.594 0.206 1 98.94 318 ALA A N 1
ATOM 2437 C CA . ALA A 1 318 ? -6.02 5.246 1.478 1 98.94 318 ALA A CA 1
ATOM 2438 C C . ALA A 1 318 ? -5.887 4.223 2.602 1 98.94 318 ALA A C 1
ATOM 2440 O O . ALA A 1 318 ? -4.91 4.246 3.354 1 98.94 318 ALA A O 1
ATOM 2441 N N . SER A 1 319 ? -6.891 3.369 2.701 1 98.88 319 SER A N 1
ATOM 2442 C CA . SER A 1 319 ? -6.859 2.355 3.75 1 98.88 319 SER A CA 1
ATOM 2443 C C . SER A 1 319 ? -5.676 1.41 3.574 1 98.88 319 SER A C 1
ATOM 2445 O O . SER A 1 319 ? -5.094 0.94 4.555 1 98.88 319 SER A O 1
ATOM 2447 N N . GLY A 1 320 ? -5.363 1.119 2.277 1 98.88 320 GLY A N 1
ATOM 2448 C CA . GLY A 1 320 ? -4.215 0.272 1.993 1 98.88 320 GLY A CA 1
ATOM 2449 C C . GLY A 1 320 ? -2.898 0.889 2.42 1 98.88 320 GLY A C 1
ATOM 2450 O O . GLY A 1 320 ? -2.084 0.234 3.074 1 98.88 320 GLY A O 1
ATOM 2451 N N . LEU A 1 321 ? -2.684 2.129 2.068 1 98.94 321 LEU A N 1
ATOM 2452 C CA . LEU A 1 321 ? -1.465 2.832 2.457 1 98.94 321 LEU A CA 1
ATOM 2453 C C . LEU A 1 321 ? -1.342 2.906 3.975 1 98.94 321 LEU A C 1
ATOM 2455 O O . LEU A 1 321 ? -0.247 2.758 4.523 1 98.94 321 LEU A O 1
ATOM 2459 N N . LEU A 1 322 ? -2.48 3.117 4.637 1 98.94 322 LEU A N 1
ATOM 2460 C CA . LEU A 1 322 ? -2.465 3.176 6.094 1 98.94 322 LEU A CA 1
ATOM 2461 C C . LEU A 1 322 ? -2.066 1.829 6.688 1 98.94 322 LEU A C 1
ATOM 2463 O O . LEU A 1 322 ? -1.303 1.772 7.656 1 98.94 322 LEU A O 1
ATOM 2467 N N . ALA A 1 323 ? -2.584 0.763 6.125 1 98.94 323 ALA A N 1
ATOM 2468 C CA . ALA A 1 323 ? -2.27 -0.58 6.605 1 98.94 323 ALA A CA 1
ATOM 2469 C C . ALA A 1 323 ? -0.792 -0.903 6.402 1 98.94 323 ALA A C 1
ATOM 2471 O O . ALA A 1 323 ? -0.148 -1.472 7.285 1 98.94 323 ALA A O 1
ATOM 2472 N N . ILE A 1 324 ? -0.289 -0.577 5.254 1 98.94 324 ILE A N 1
ATOM 2473 C CA . ILE A 1 324 ? 1.116 -0.821 4.949 1 98.94 324 ILE A CA 1
ATOM 2474 C C . ILE A 1 324 ? 1.999 -0.008 5.891 1 98.94 324 ILE A C 1
ATOM 2476 O O . ILE A 1 324 ? 2.984 -0.522 6.426 1 98.94 324 ILE A O 1
ATOM 2480 N N . ALA A 1 325 ? 1.65 1.258 6.082 1 98.94 325 ALA A N 1
ATOM 2481 C CA . ALA A 1 325 ? 2.389 2.098 7.023 1 98.94 325 ALA A CA 1
ATOM 2482 C C . ALA A 1 325 ? 2.373 1.498 8.422 1 98.94 325 ALA A C 1
ATOM 2484 O O . ALA A 1 325 ? 3.391 1.505 9.125 1 98.94 325 ALA A O 1
ATOM 2485 N N . SER A 1 326 ? 1.195 1.037 8.867 1 98.94 326 SER A N 1
ATOM 2486 C CA . SER A 1 326 ? 1.057 0.395 10.172 1 98.94 326 SER A CA 1
ATOM 2487 C C . SER A 1 326 ? 2.014 -0.784 10.312 1 98.94 326 SER A C 1
ATOM 2489 O O . SER A 1 326 ? 2.631 -0.968 11.359 1 98.94 326 SER A O 1
ATOM 2491 N N . ALA A 1 327 ? 2.105 -1.566 9.227 1 98.88 327 ALA A N 1
ATOM 2492 C CA . ALA A 1 327 ? 3.012 -2.711 9.234 1 98.88 327 ALA A CA 1
ATOM 2493 C C . ALA A 1 327 ? 4.465 -2.26 9.336 1 98.88 327 ALA A C 1
ATOM 2495 O O . ALA A 1 327 ? 5.258 -2.85 10.078 1 98.88 327 ALA A O 1
ATOM 2496 N N . VAL A 1 328 ? 4.836 -1.215 8.609 1 98.81 328 VAL A N 1
ATOM 2497 C CA . VAL A 1 328 ? 6.199 -0.706 8.562 1 98.81 328 VAL A CA 1
ATOM 2498 C C . VAL A 1 328 ? 6.652 -0.308 9.969 1 98.81 328 VAL A C 1
ATOM 2500 O O . VAL A 1 328 ? 7.785 -0.588 10.367 1 98.81 328 VAL A O 1
ATOM 2503 N N . ILE A 1 329 ? 5.762 0.293 10.734 1 98.44 329 ILE A N 1
ATOM 2504 C CA . ILE A 1 329 ? 6.215 0.837 12.008 1 98.44 329 ILE A CA 1
ATOM 2505 C C . ILE A 1 329 ? 5.75 -0.064 13.148 1 98.44 329 ILE A C 1
ATOM 2507 O O . ILE A 1 329 ? 5.953 0.254 14.328 1 98.44 329 ILE A O 1
ATOM 2511 N N . ARG A 1 330 ? 4.961 -1.146 12.852 1 97.75 330 ARG A N 1
ATOM 2512 C CA . ARG A 1 330 ? 4.465 -2.121 13.812 1 97.75 330 ARG A CA 1
ATOM 2513 C C . ARG A 1 330 ? 3.543 -1.464 14.836 1 97.75 330 ARG A C 1
ATOM 2515 O O . ARG A 1 330 ? 3.645 -1.729 16.031 1 97.75 330 ARG A O 1
ATOM 2522 N N . GLU A 1 331 ? 2.754 -0.531 14.359 1 98.25 331 GLU A N 1
ATOM 2523 C CA . GLU A 1 331 ? 1.685 0.124 15.102 1 98.25 331 GLU A CA 1
ATOM 2524 C C . GLU A 1 331 ? 0.398 0.185 14.289 1 98.25 331 GLU A C 1
ATOM 2526 O O . GLU A 1 331 ? 0.431 0.465 13.086 1 98.25 331 GLU A O 1
ATOM 2531 N N . ASP A 1 332 ? -0.693 -0.153 14.906 1 98.38 332 ASP A N 1
ATOM 2532 C CA . ASP A 1 332 ? -1.978 -0.037 14.219 1 98.38 332 ASP A CA 1
ATOM 2533 C C . ASP A 1 332 ? -2.434 1.419 14.148 1 98.38 332 ASP A C 1
ATOM 2535 O O . ASP A 1 332 ? -3.133 1.899 15.047 1 98.38 332 ASP A O 1
ATOM 2539 N N . LEU A 1 333 ? -2.213 2.105 13.086 1 98.56 333 LEU A N 1
ATOM 2540 C CA . LEU A 1 333 ? -2.471 3.535 12.953 1 98.56 333 LEU A CA 1
ATOM 2541 C C . LEU A 1 333 ? -3.957 3.803 12.742 1 98.56 333 LEU A C 1
ATOM 2543 O O . LEU A 1 333 ? -4.422 4.934 12.914 1 98.56 333 LEU A O 1
ATOM 2547 N N . ARG A 1 334 ? -4.691 2.785 12.289 1 98.06 334 ARG A N 1
ATOM 2548 C CA . ARG A 1 334 ? -6.141 2.961 12.227 1 98.06 334 ARG A CA 1
ATOM 2549 C C . ARG A 1 334 ? -6.734 3.064 13.633 1 98.06 334 ARG A C 1
ATOM 2551 O O . ARG A 1 334 ? -7.73 3.762 13.836 1 98.06 334 ARG A O 1
ATOM 2558 N N . LEU A 1 335 ? -6.113 2.391 14.578 1 97.19 335 LEU A N 1
ATOM 2559 C CA . LEU A 1 335 ? -6.574 2.395 15.961 1 97.19 335 LEU A CA 1
ATOM 2560 C C . LEU A 1 335 ? -5.938 3.539 16.75 1 97.19 335 LEU A C 1
ATOM 2562 O O . LEU A 1 335 ? -6.594 4.164 17.578 1 97.19 335 LEU A O 1
ATOM 2566 N N . MET A 1 336 ? -4.699 3.867 16.438 1 96.88 336 MET A N 1
ATOM 2567 C CA . MET A 1 336 ? -3.934 4.742 17.312 1 96.88 336 MET A CA 1
ATOM 2568 C C . MET A 1 336 ? -3.805 6.141 16.719 1 96.88 336 MET A C 1
ATOM 2570 O O . MET A 1 336 ? -3.439 7.086 17.422 1 96.88 336 MET A O 1
ATOM 2574 N N . GLY A 1 337 ? -4.078 6.289 15.406 1 97.62 337 GLY A N 1
ATOM 2575 C CA . GLY A 1 337 ? -3.932 7.574 14.75 1 97.62 337 GLY A CA 1
ATOM 2576 C C . GLY A 1 337 ? -5.062 8.539 15.062 1 97.62 337 GLY A C 1
ATOM 2577 O O . GLY A 1 337 ? -5.848 8.305 15.977 1 97.62 337 GLY A O 1
ATOM 2578 N N . ARG A 1 338 ? -5.016 9.719 14.359 1 98.44 338 ARG A N 1
ATOM 2579 C CA . ARG A 1 338 ? -6.102 10.688 14.492 1 98.44 338 ARG A CA 1
ATOM 2580 C C . ARG A 1 338 ? -7.328 10.258 13.703 1 98.44 338 ARG A C 1
ATOM 2582 O O . ARG A 1 338 ? -7.43 10.539 12.508 1 98.44 338 ARG A O 1
ATOM 2589 N N . THR A 1 339 ? -8.273 9.578 14.375 1 98.56 339 THR A N 1
ATOM 2590 C CA . THR A 1 339 ? -9.492 9.023 13.789 1 98.56 339 THR A CA 1
ATOM 2591 C C . THR A 1 339 ? -10.727 9.586 14.484 1 98.56 339 THR A C 1
ATOM 2593 O O . THR A 1 339 ? -10.625 10.195 15.555 1 98.56 339 THR A O 1
ATOM 2596 N N . LEU A 1 340 ? -11.859 9.43 13.852 1 98.56 340 LEU A N 1
ATOM 2597 C CA . LEU A 1 340 ? -13.102 9.891 14.461 1 98.56 340 LEU A CA 1
ATOM 2598 C C . LEU A 1 340 ? -13.328 9.195 15.805 1 98.56 340 LEU A C 1
ATOM 2600 O O . LEU A 1 340 ? -13.883 9.797 16.734 1 98.56 340 LEU A O 1
ATOM 2604 N N . GLU A 1 341 ? -12.859 7.941 15.93 1 98 341 GLU A N 1
ATOM 2605 C CA . GLU A 1 341 ? -12.969 7.207 17.188 1 98 341 GLU A CA 1
ATOM 2606 C C . GLU A 1 341 ? -12.141 7.863 18.281 1 98 341 GLU A C 1
ATOM 2608 O O . GLU A 1 341 ? -12.641 8.117 19.375 1 98 341 GLU A O 1
ATOM 2613 N N . ASN A 1 342 ? -10.922 8.188 17.922 1 98 342 ASN A N 1
ATOM 2614 C CA . ASN A 1 342 ? -10.031 8.758 18.922 1 98 342 ASN A CA 1
ATOM 2615 C C . ASN A 1 342 ? -10.383 10.211 19.219 1 98 342 ASN A C 1
ATOM 2617 O O . ASN A 1 342 ? -10.023 10.734 20.281 1 98 342 ASN A O 1
ATOM 2621 N N . LEU A 1 343 ? -11.125 10.828 18.312 1 97.88 343 LEU A N 1
ATOM 2622 C CA . LEU A 1 343 ? -11.633 12.18 18.531 1 97.88 343 LEU A CA 1
ATOM 2623 C C . LEU A 1 343 ? -13 12.141 19.203 1 97.88 343 LEU A C 1
ATOM 2625 O O . LEU A 1 343 ? -13.602 13.18 19.469 1 97.88 343 LEU A O 1
ATOM 2629 N N . LYS A 1 344 ? -13.562 10.922 19.406 1 96.62 344 LYS A N 1
ATOM 2630 C CA . LYS A 1 344 ? -14.852 10.695 20.062 1 96.62 344 LYS A CA 1
ATOM 2631 C C . LYS A 1 344 ? -15.992 11.305 19.25 1 96.62 344 LYS A C 1
ATOM 2633 O O . LYS A 1 344 ? -16.906 11.906 19.812 1 96.62 344 LYS A O 1
ATOM 2638 N N . LEU A 1 345 ? -15.898 11.109 17.938 1 98.06 345 LEU A N 1
ATOM 2639 C CA . LEU A 1 345 ? -16.891 11.711 17.047 1 98.06 345 LEU A CA 1
ATOM 2640 C C . LEU A 1 345 ? -17.625 10.648 16.25 1 98.06 345 LEU A C 1
ATOM 2642 O O . LEU A 1 345 ? -18.609 10.945 15.555 1 98.06 345 LEU A O 1
ATOM 2646 N N . GLN A 1 346 ? -17.156 9.414 16.344 1 97.44 346 GLN A N 1
ATOM 2647 C CA . GLN A 1 346 ? -17.641 8.328 15.492 1 97.44 346 GLN A CA 1
ATOM 2648 C C . GLN A 1 346 ? -19.141 8.102 15.688 1 97.44 346 GLN A C 1
ATOM 2650 O O . GLN A 1 346 ? -19.828 7.59 14.797 1 97.44 346 GLN A O 1
ATOM 2655 N N . HIS A 1 347 ? -19.703 8.5 16.875 1 97.56 347 HIS A N 1
ATOM 2656 C CA . HIS A 1 347 ? -21.094 8.234 17.188 1 97.56 347 HIS A CA 1
ATOM 2657 C C . HIS A 1 347 ? -22.016 9.219 16.484 1 97.56 347 HIS A C 1
ATOM 2659 O O . HIS A 1 347 ? -23.234 8.992 16.422 1 97.56 347 HIS A O 1
ATOM 2665 N N . LEU A 1 348 ? -21.531 10.328 15.977 1 98 348 LEU A N 1
ATOM 2666 C CA . LEU A 1 348 ? -22.344 11.344 15.328 1 98 348 LEU A CA 1
ATOM 2667 C C . LEU A 1 348 ? -22.734 10.906 13.922 1 98 348 LEU A C 1
ATOM 2669 O O . LEU A 1 348 ? -21.938 10.297 13.203 1 98 348 LEU A O 1
ATOM 2673 N N . SER A 1 349 ? -23.969 11.227 13.531 1 98 349 SER A N 1
ATOM 2674 C CA . SER A 1 349 ? -24.344 11.156 12.117 1 98 349 SER A CA 1
ATOM 2675 C C . SER A 1 349 ? -23.719 12.305 11.328 1 98 349 SER A C 1
ATOM 2677 O O . SER A 1 349 ? -23.172 13.25 11.914 1 98 349 SER A O 1
ATOM 2679 N N . ILE A 1 350 ? -23.797 12.203 10.023 1 97.69 350 ILE A N 1
ATOM 2680 C CA . ILE A 1 350 ? -23.281 13.273 9.18 1 97.69 350 ILE A CA 1
ATOM 2681 C C . ILE A 1 350 ? -23.984 14.586 9.508 1 97.69 350 ILE A C 1
ATOM 2683 O O . ILE A 1 350 ? -23.344 15.633 9.594 1 97.69 350 ILE A O 1
ATOM 2687 N N . LYS A 1 351 ? -25.281 14.539 9.734 1 97.75 351 LYS A N 1
ATOM 2688 C CA . LYS A 1 351 ? -26.062 15.734 10.078 1 97.75 351 LYS A CA 1
ATOM 2689 C C . LYS A 1 351 ? -25.625 16.297 11.422 1 97.75 351 LYS A C 1
ATOM 2691 O O . LYS A 1 351 ? -25.469 17.516 11.562 1 97.75 351 LYS A O 1
ATOM 2696 N N . GLU A 1 352 ? -25.453 15.438 12.391 1 98 352 GLU A N 1
ATOM 2697 C CA . GLU A 1 352 ? -25.016 15.875 13.719 1 98 352 GLU A CA 1
ATOM 2698 C C . GLU A 1 352 ? -23.609 16.453 13.68 1 98 352 GLU A C 1
ATOM 2700 O O . GLU A 1 352 ? -23.312 17.406 14.406 1 98 352 GLU A O 1
ATOM 2705 N N . MET A 1 353 ? -22.781 15.891 12.875 1 98.25 353 MET A N 1
ATOM 2706 C CA . MET A 1 353 ? -21.438 16.438 12.688 1 98.25 353 MET A CA 1
ATOM 2707 C C . MET A 1 353 ? -21.484 17.859 12.141 1 98.25 353 MET A C 1
ATOM 2709 O O . MET A 1 353 ? -20.766 18.734 12.617 1 98.25 353 MET A O 1
ATOM 2713 N N . LYS A 1 354 ? -22.328 18.031 11.18 1 97.88 354 LYS A N 1
ATOM 2714 C CA . LYS A 1 354 ? -22.469 19.359 10.594 1 97.88 354 LYS A CA 1
ATOM 2715 C C . LYS A 1 354 ? -22.938 20.375 11.625 1 97.88 354 LYS A C 1
ATOM 2717 O O . LYS A 1 354 ? -22.453 21.516 11.648 1 97.88 354 LYS A O 1
ATOM 2722 N N . VAL A 1 355 ? -23.828 19.984 12.453 1 98 355 VAL A N 1
ATOM 2723 C CA . VAL A 1 355 ? -24.328 20.859 13.516 1 98 355 VAL A CA 1
ATOM 2724 C C . VAL A 1 355 ? -23.188 21.188 14.484 1 98 355 VAL A C 1
ATOM 2726 O O . VAL A 1 355 ? -23.016 22.344 14.875 1 98 355 VAL A O 1
ATOM 2729 N N . MET A 1 356 ? -22.453 20.141 14.844 1 97.88 356 MET A N 1
ATOM 2730 C CA . MET A 1 356 ? -21.328 20.359 15.75 1 97.88 356 MET A CA 1
ATOM 2731 C C . MET A 1 356 ? -20.297 21.281 15.117 1 97.88 356 MET A C 1
ATOM 2733 O O . MET A 1 356 ? -19.766 22.172 15.781 1 97.88 356 MET A O 1
ATOM 2737 N N . LEU A 1 357 ? -20.031 21.109 13.812 1 98.5 357 LEU A N 1
ATOM 2738 C CA . LEU A 1 357 ? -19.062 21.953 13.109 1 98.5 357 LEU A CA 1
ATOM 2739 C C . LEU A 1 357 ? -19.531 23.406 13.07 1 98.5 357 LEU A C 1
ATOM 2741 O O . LEU A 1 357 ? -18.719 24.328 13.102 1 98.5 357 LEU A O 1
ATOM 2745 N N . GLU A 1 358 ? -20.797 23.609 13.016 1 98.19 358 GLU A N 1
ATOM 2746 C CA . GLU A 1 358 ? -21.375 24.953 12.914 1 98.19 358 GLU A CA 1
ATOM 2747 C C . GLU A 1 358 ? -21.453 25.625 14.281 1 98.19 358 GLU A C 1
ATOM 2749 O O . GLU A 1 358 ? -21.156 26.812 14.414 1 98.19 358 GLU A O 1
ATOM 2754 N N . GLN A 1 359 ? -21.781 24.844 15.328 1 97.38 359 GLN A N 1
ATOM 2755 C CA . GLN A 1 359 ? -22.141 25.438 16.609 1 97.38 359 GLN A CA 1
ATOM 2756 C C . GLN A 1 359 ? -21 25.297 17.625 1 97.38 359 GLN A C 1
ATOM 2758 O O . GLN A 1 359 ? -20.969 26 18.625 1 97.38 359 GLN A O 1
ATOM 2763 N N . GLY A 1 360 ? -20.109 24.422 17.359 1 96.69 360 GLY A N 1
ATOM 2764 C CA . GLY A 1 360 ? -19.047 24.156 18.328 1 96.69 360 GLY A CA 1
ATOM 2765 C C . GLY A 1 360 ? -19.422 23.094 19.344 1 96.69 360 GLY A C 1
ATOM 2766 O O . GLY A 1 360 ? -20.422 22.391 19.172 1 96.69 360 GLY A O 1
ATOM 2767 N N . ILE A 1 361 ? -18.516 22.844 20.203 1 92.56 361 ILE A N 1
ATOM 2768 C CA . ILE A 1 361 ? -18.688 21.828 21.234 1 92.56 361 ILE A CA 1
ATOM 2769 C C . ILE A 1 361 ? -19.609 22.328 22.328 1 92.56 361 ILE A C 1
ATOM 2771 O O . ILE A 1 361 ? -19.438 23.438 22.828 1 92.56 361 ILE A O 1
ATOM 2775 N N . GLU A 1 362 ? -20.875 21.734 22.328 1 75.38 362 GLU A N 1
ATOM 2776 C CA . GLU A 1 362 ? -21.844 22.172 23.344 1 75.38 362 GLU A CA 1
ATOM 2777 C C . GLU A 1 362 ? -21.25 22.016 24.75 1 75.38 362 GLU A C 1
ATOM 2779 O O . GLU A 1 362 ? -20.578 21.031 25.047 1 75.38 362 GLU A O 1
ATOM 2784 N N . VAL A 1 363 ? -21.078 23.141 25.406 1 53.88 363 VAL A N 1
ATOM 2785 C CA . VAL A 1 363 ? -20.734 23.141 26.812 1 53.88 363 VAL A CA 1
ATOM 2786 C C . VAL A 1 363 ? -21.859 22.5 27.625 1 53.88 363 VAL A C 1
ATOM 2788 O O . VAL A 1 363 ? -23.016 22.938 27.531 1 53.88 363 VAL A O 1
ATOM 2791 N N . THR A 1 364 ? -22.016 21.156 27.609 1 39.66 364 THR A N 1
ATOM 2792 C CA . THR A 1 364 ? -23.016 20.734 28.562 1 39.66 364 THR A CA 1
ATOM 2793 C C . THR A 1 364 ? -22.891 21.531 29.859 1 39.66 364 THR A C 1
ATOM 2795 O O . THR A 1 364 ? -21.828 21.578 30.484 1 39.66 364 THR A O 1
ATOM 2798 N N . ALA A 1 365 ? -23.734 22.594 30 1 36.38 365 ALA A N 1
ATOM 2799 C CA . ALA A 1 365 ? -23.969 23.219 31.281 1 36.38 365 ALA A CA 1
ATOM 2800 C C . ALA A 1 365 ? -24.328 22.188 32.344 1 36.38 365 ALA A C 1
ATOM 2802 O O . ALA A 1 365 ? -25.062 21.234 32.062 1 36.38 365 ALA A O 1
ATOM 2803 N N . MET B 1 1 ? 7.863 -43.938 -15.805 1 97.44 1 MET B N 1
ATOM 2804 C CA . MET B 1 1 ? 6.543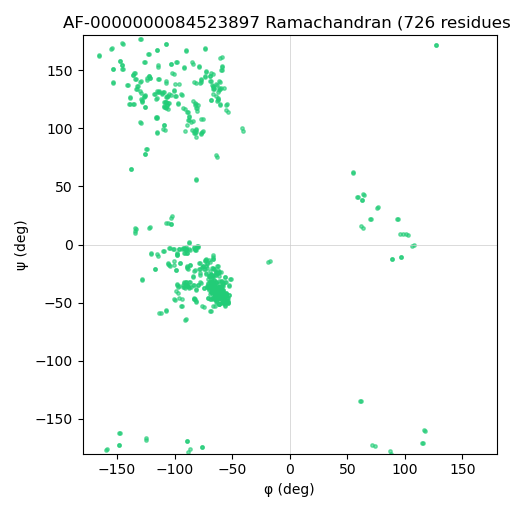 -43.75 -16.391 1 97.44 1 MET B CA 1
ATOM 2805 C C . MET B 1 1 ? 6.598 -42.719 -17.531 1 97.44 1 MET B C 1
ATOM 2807 O O . MET B 1 1 ? 7.629 -42.094 -17.75 1 97.44 1 MET B O 1
ATOM 2811 N N . GLU B 1 2 ? 5.469 -42.625 -18.297 1 98.38 2 GLU B N 1
ATOM 2812 C CA . GLU B 1 2 ? 5.336 -41.594 -19.328 1 98.38 2 GLU B CA 1
ATOM 2813 C C . GLU B 1 2 ? 4.906 -40.25 -18.734 1 98.38 2 GLU B C 1
ATOM 2815 O O . GLU B 1 2 ? 3.85 -40.156 -18.109 1 98.38 2 GLU B O 1
ATOM 2820 N N . ILE B 1 3 ? 5.75 -39.219 -18.938 1 98.88 3 ILE B N 1
ATOM 2821 C CA . ILE B 1 3 ? 5.469 -37.906 -18.359 1 98.88 3 ILE B CA 1
ATOM 2822 C C . ILE B 1 3 ? 5.477 -36.844 -19.453 1 98.88 3 ILE B C 1
ATOM 2824 O O . ILE B 1 3 ? 6.41 -36.781 -20.266 1 98.88 3 ILE B O 1
ATOM 2828 N N . ALA B 1 4 ? 4.441 -36.062 -19.516 1 98.88 4 ALA B N 1
ATOM 2829 C CA . ALA B 1 4 ? 4.367 -34.938 -20.422 1 98.88 4 ALA B CA 1
ATOM 2830 C C . ALA B 1 4 ? 4.691 -33.625 -19.688 1 98.88 4 ALA B C 1
ATOM 2832 O O . ALA B 1 4 ? 4.137 -33.375 -18.625 1 98.88 4 ALA B O 1
ATOM 2833 N N . ILE B 1 5 ? 5.613 -32.844 -20.219 1 98.75 5 ILE B N 1
ATOM 2834 C CA . ILE B 1 5 ? 5.906 -31.516 -19.719 1 98.75 5 ILE B CA 1
ATOM 2835 C C . ILE B 1 5 ? 5.336 -30.484 -20.688 1 98.75 5 ILE B C 1
ATOM 2837 O O . ILE B 1 5 ? 5.699 -30.453 -21.875 1 98.75 5 ILE B O 1
ATOM 2841 N N . ILE B 1 6 ? 4.465 -29.641 -20.156 1 98.5 6 ILE B N 1
ATOM 2842 C CA . ILE B 1 6 ? 3.799 -28.625 -20.969 1 98.5 6 ILE B CA 1
ATOM 2843 C C . ILE B 1 6 ? 4.367 -27.25 -20.641 1 98.5 6 ILE B C 1
ATOM 2845 O O . ILE B 1 6 ? 4.211 -26.75 -19.531 1 98.5 6 ILE B O 1
ATOM 2849 N N . GLY B 1 7 ? 4.965 -26.609 -21.625 1 96.38 7 GLY B N 1
ATOM 2850 C CA . GLY B 1 7 ? 5.57 -25.312 -21.438 1 96.38 7 GLY B CA 1
ATOM 2851 C C . GLY B 1 7 ? 7.016 -25.234 -21.891 1 96.38 7 GLY B C 1
ATOM 2852 O O . GLY B 1 7 ? 7.609 -26.266 -22.219 1 96.38 7 GLY B O 1
ATOM 2853 N N . GLY B 1 8 ? 7.586 -24.031 -21.906 1 94.5 8 GLY B N 1
ATOM 2854 C CA . GLY B 1 8 ? 8.93 -23.844 -22.422 1 94.5 8 GLY B CA 1
ATOM 2855 C C . GLY B 1 8 ? 9.805 -22.984 -21.531 1 94.5 8 GLY B C 1
ATOM 2856 O O . GLY B 1 8 ? 10.875 -22.531 -21.953 1 94.5 8 GLY B O 1
ATOM 2857 N N . GLY B 1 9 ? 9.328 -22.703 -20.359 1 93.44 9 GLY B N 1
ATOM 2858 C CA . GLY B 1 9 ? 10.078 -21.828 -19.484 1 93.44 9 GLY B CA 1
ATOM 2859 C C . GLY B 1 9 ? 11.07 -22.578 -18.609 1 93.44 9 GLY B C 1
ATOM 2860 O O . GLY B 1 9 ? 11.352 -23.75 -18.828 1 93.44 9 GLY B O 1
ATOM 2861 N N . ASN B 1 10 ? 11.656 -21.906 -17.594 1 93.12 10 ASN B N 1
ATOM 2862 C CA . ASN B 1 10 ? 12.656 -22.453 -16.688 1 93.12 10 ASN B CA 1
ATOM 2863 C C . ASN B 1 10 ? 12.18 -23.75 -16.031 1 93.12 10 ASN B C 1
ATOM 2865 O O . ASN B 1 10 ? 12.898 -24.75 -16.016 1 93.12 10 ASN B O 1
ATOM 2869 N N . GLY B 1 11 ? 10.969 -23.672 -15.5 1 96 11 GLY B N 1
ATOM 2870 C CA . GLY B 1 11 ? 10.438 -24.812 -14.781 1 96 11 GLY B CA 1
ATOM 2871 C C . GLY B 1 11 ? 10.195 -26.016 -15.68 1 96 11 GLY B C 1
ATOM 2872 O O . GLY B 1 11 ? 10.422 -27.156 -15.273 1 96 11 GLY B O 1
ATOM 2873 N N . ALA B 1 12 ? 9.766 -25.734 -16.891 1 97.38 12 ALA B N 1
ATOM 2874 C CA . ALA B 1 12 ? 9.508 -26.812 -17.844 1 97.38 12 ALA B CA 1
ATOM 2875 C C . ALA B 1 12 ? 10.797 -27.531 -18.234 1 97.38 12 ALA B C 1
ATOM 2877 O O . ALA B 1 12 ? 10.859 -28.766 -18.203 1 97.38 12 ALA B O 1
ATOM 2878 N N . TYR B 1 13 ? 11.781 -26.766 -18.531 1 96.94 13 TYR B N 1
ATOM 2879 C CA . TYR B 1 13 ? 13.055 -27.359 -18.938 1 96.94 13 TYR B CA 1
ATOM 2880 C C . TYR B 1 13 ? 13.711 -28.094 -17.781 1 96.94 13 TYR B C 1
ATOM 2882 O O . TYR B 1 13 ? 14.281 -29.172 -17.953 1 96.94 13 TYR B O 1
ATOM 2890 N N . ALA B 1 14 ? 13.633 -27.469 -16.625 1 97 14 ALA B N 1
ATOM 2891 C CA . ALA B 1 14 ? 14.188 -28.125 -15.445 1 97 14 ALA B CA 1
ATOM 2892 C C . ALA B 1 14 ? 13.484 -29.453 -15.172 1 97 14 ALA B C 1
ATOM 2894 O O . ALA B 1 14 ? 14.141 -30.469 -14.883 1 97 14 ALA B O 1
ATOM 2895 N N . ALA B 1 15 ? 12.211 -29.469 -15.281 1 98.06 15 ALA B N 1
ATOM 2896 C CA . ALA B 1 15 ? 11.438 -30.688 -15.055 1 98.06 15 ALA B CA 1
ATOM 2897 C C . ALA B 1 15 ? 11.781 -31.75 -16.094 1 98.06 15 ALA B C 1
ATOM 2899 O O . ALA B 1 15 ? 11.938 -32.938 -15.766 1 98.06 15 ALA B O 1
ATOM 2900 N N . ALA B 1 16 ? 11.859 -31.328 -17.312 1 98 16 ALA B N 1
ATOM 2901 C CA . ALA B 1 16 ? 12.195 -32.25 -18.391 1 98 16 ALA B CA 1
ATOM 2902 C C . ALA B 1 16 ? 13.531 -32.938 -18.125 1 98 16 ALA B C 1
ATOM 2904 O O . ALA B 1 16 ? 13.641 -34.156 -18.234 1 98 16 ALA B O 1
ATOM 2905 N N . ALA B 1 17 ? 14.477 -32.156 -17.781 1 96.75 17 ALA B N 1
ATOM 2906 C CA . ALA B 1 17 ? 15.82 -32.688 -17.531 1 96.75 17 ALA B CA 1
ATOM 2907 C C . ALA B 1 17 ? 15.836 -33.625 -16.312 1 96.75 17 ALA B C 1
ATOM 2909 O O . ALA B 1 17 ? 16.312 -34.75 -16.391 1 96.75 17 ALA B O 1
ATOM 2910 N N . ASP B 1 18 ? 15.359 -33.156 -15.25 1 96.88 18 ASP B N 1
ATOM 2911 C CA . ASP B 1 18 ? 15.438 -33.844 -13.969 1 96.88 18 ASP B CA 1
ATOM 2912 C C . ASP B 1 18 ? 14.68 -35.156 -14.023 1 96.88 18 ASP B C 1
ATOM 2914 O O . ASP B 1 18 ? 15.18 -36.188 -13.547 1 96.88 18 ASP B O 1
ATOM 2918 N N . LEU B 1 19 ? 13.484 -35.156 -14.562 1 98.25 19 LEU B N 1
ATOM 2919 C CA . LEU B 1 19 ? 12.656 -36.375 -14.602 1 98.25 19 LEU B CA 1
ATOM 2920 C C . LEU B 1 19 ? 13.227 -37.375 -15.578 1 98.25 19 LEU B C 1
ATOM 2922 O O . LEU B 1 19 ? 13.109 -38.594 -15.367 1 98.25 19 LEU B O 1
ATOM 2926 N N . THR B 1 20 ? 13.805 -36.906 -16.641 1 98.19 20 THR B N 1
ATOM 2927 C CA . THR B 1 20 ? 14.508 -37.812 -17.547 1 98.19 20 THR B CA 1
ATOM 2928 C C . THR B 1 20 ? 15.648 -38.531 -16.812 1 98.19 20 THR B C 1
ATOM 2930 O O . THR B 1 20 ? 15.805 -39.75 -16.938 1 98.19 20 THR B O 1
ATOM 2933 N N . GLU B 1 21 ? 16.359 -37.781 -16.078 1 96.5 21 GLU B N 1
ATOM 2934 C CA . GLU B 1 21 ? 17.484 -38.344 -15.328 1 96.5 21 GLU B CA 1
ATOM 2935 C C . GLU B 1 21 ? 17 -39.344 -14.289 1 96.5 21 GLU B C 1
ATOM 2937 O O . GLU B 1 21 ? 17.734 -40.281 -13.938 1 96.5 21 GLU B O 1
ATOM 2942 N N . LYS B 1 22 ? 15.859 -39.219 -13.844 1 96.19 22 LYS B N 1
ATOM 2943 C CA . LYS B 1 22 ? 15.289 -40.125 -12.844 1 96.19 22 LYS B CA 1
ATOM 2944 C C . LYS B 1 22 ? 14.727 -41.375 -13.5 1 96.19 22 LYS B C 1
ATOM 2946 O O . LYS B 1 22 ? 14.156 -42.25 -12.82 1 96.19 22 LYS B O 1
ATOM 2951 N N . GLY B 1 23 ? 14.797 -41.438 -14.812 1 97.56 23 GLY B N 1
ATOM 2952 C CA . GLY B 1 23 ? 14.492 -42.656 -15.508 1 97.56 23 GLY B CA 1
ATOM 2953 C C . GLY B 1 23 ? 13.109 -42.688 -16.125 1 97.56 23 GLY B C 1
ATOM 2954 O O . GLY B 1 23 ? 12.656 -43.719 -16.641 1 97.56 23 GLY B O 1
ATOM 2955 N N . HIS B 1 24 ? 12.422 -41.562 -16.125 1 98.56 24 HIS B N 1
ATOM 2956 C CA . HIS B 1 24 ? 11.094 -41.5 -16.734 1 98.56 24 HIS B CA 1
ATOM 2957 C C . HIS B 1 24 ? 11.195 -41.25 -18.234 1 98.56 24 HIS B C 1
ATOM 2959 O O . HIS B 1 24 ? 12.234 -40.812 -18.734 1 98.56 24 HIS B O 1
ATOM 2965 N N . ASN B 1 25 ? 10.172 -41.625 -18.953 1 98.56 25 ASN B N 1
ATOM 2966 C CA . ASN B 1 25 ? 10.023 -41.25 -20.359 1 98.56 25 ASN B CA 1
ATOM 2967 C C . ASN B 1 25 ? 9.359 -39.875 -20.5 1 98.56 25 ASN B C 1
ATOM 2969 O O . ASN B 1 25 ? 8.141 -39.781 -20.391 1 98.56 25 ASN B O 1
ATOM 2973 N N . VAL B 1 26 ? 10.195 -38.875 -20.844 1 98.75 26 VAL B N 1
ATOM 2974 C CA . VAL B 1 26 ? 9.727 -37.5 -20.75 1 98.75 26 VAL B CA 1
ATOM 2975 C C . VAL B 1 26 ? 9.469 -36.938 -22.156 1 98.75 26 VAL B C 1
ATOM 2977 O O . VAL B 1 26 ? 10.328 -37.031 -23.031 1 98.75 26 VAL B O 1
ATOM 2980 N N . ARG B 1 27 ? 8.305 -36.438 -22.328 1 98.69 27 ARG B N 1
ATOM 2981 C CA . ARG B 1 27 ? 7.891 -35.719 -23.547 1 98.69 27 ARG B CA 1
ATOM 2982 C C . ARG B 1 27 ? 7.68 -34.25 -23.281 1 98.69 27 ARG B C 1
ATOM 2984 O O . ARG B 1 27 ? 6.992 -33.875 -22.328 1 98.69 27 ARG B O 1
ATOM 2991 N N . LEU B 1 28 ? 8.281 -33.375 -24.109 1 98.31 28 LEU B N 1
ATOM 2992 C CA . LEU B 1 28 ? 8.258 -31.922 -23.891 1 98.31 28 LEU B CA 1
ATOM 2993 C C . LEU B 1 28 ? 7.469 -31.219 -24.984 1 98.31 28 LEU B C 1
ATOM 2995 O O . LEU B 1 28 ? 7.684 -31.469 -26.172 1 98.31 28 LEU B O 1
ATOM 2999 N N . TRP B 1 29 ? 6.57 -30.344 -24.516 1 97.88 29 TRP B N 1
ATOM 3000 C CA . TRP B 1 29 ? 5.773 -29.531 -25.438 1 97.88 29 TRP B CA 1
ATOM 3001 C C . TRP B 1 29 ? 5.973 -28.047 -25.156 1 97.88 29 TRP B C 1
ATOM 3003 O O . TRP B 1 29 ? 6.086 -27.641 -24 1 97.88 29 TRP B O 1
ATOM 3013 N N . ARG B 1 30 ? 5.949 -27.266 -26.203 1 95.25 30 ARG B N 1
ATOM 3014 C CA . ARG B 1 30 ? 5.762 -25.828 -26.109 1 95.25 30 ARG B CA 1
ATOM 3015 C C . ARG B 1 30 ? 5.004 -25.297 -27.312 1 95.25 30 ARG B C 1
ATOM 3017 O O . ARG B 1 30 ? 5.008 -25.906 -28.375 1 95.25 30 ARG B O 1
ATOM 3024 N N . ARG B 1 31 ? 4.418 -24.203 -27.156 1 91.12 31 ARG B N 1
ATOM 3025 C CA . ARG B 1 31 ? 3.551 -23.641 -28.172 1 91.12 31 ARG B CA 1
ATOM 3026 C C . ARG B 1 31 ? 4.355 -23.203 -29.391 1 91.12 31 ARG B C 1
ATOM 3028 O O . ARG B 1 31 ? 3.98 -23.5 -30.531 1 91.12 31 ARG B O 1
ATOM 3035 N N . ASN B 1 32 ? 5.426 -22.516 -29.156 1 91.69 32 ASN B N 1
ATOM 3036 C CA . ASN B 1 32 ? 6.258 -22 -30.234 1 91.69 32 ASN B CA 1
ATOM 3037 C C . ASN B 1 32 ? 7.305 -23.031 -30.672 1 91.69 32 ASN B C 1
ATOM 3039 O O . ASN B 1 32 ? 8.367 -23.141 -30.047 1 91.69 32 ASN B O 1
ATOM 3043 N N . VAL B 1 33 ? 7.141 -23.531 -31.797 1 91.12 33 VAL B N 1
ATOM 3044 C CA . VAL B 1 33 ? 8.008 -24.594 -32.312 1 91.12 33 VAL B CA 1
ATOM 3045 C C . VAL B 1 33 ? 9.414 -24.047 -32.531 1 91.12 33 VAL B C 1
ATOM 3047 O O . VAL B 1 33 ? 10.406 -24.734 -32.281 1 91.12 33 VAL B O 1
ATOM 3050 N N . GLY B 1 34 ? 9.477 -22.828 -33 1 91.88 34 GLY B N 1
ATOM 3051 C CA . GLY B 1 34 ? 10.766 -22.219 -33.281 1 91.88 34 GLY B CA 1
ATOM 3052 C C . GLY B 1 34 ? 11.633 -22.062 -32.062 1 91.88 34 GLY B C 1
ATOM 3053 O O . GLY B 1 34 ? 12.859 -22.109 -32.156 1 91.88 34 GLY B O 1
ATOM 3054 N N . ALA B 1 35 ? 11.008 -22.047 -30.922 1 91.12 35 ALA B N 1
ATOM 3055 C CA . ALA B 1 35 ? 11.727 -21.797 -29.672 1 91.12 35 ALA B CA 1
ATOM 3056 C C . ALA B 1 35 ? 12.398 -23.078 -29.156 1 91.12 35 ALA B C 1
ATOM 3058 O O . ALA B 1 35 ? 13.25 -23.016 -28.281 1 91.12 35 ALA B O 1
ATOM 3059 N N . PHE B 1 36 ? 12.203 -24.219 -29.766 1 92 36 PHE B N 1
ATOM 3060 C CA . PHE B 1 36 ? 12.891 -25.438 -29.391 1 92 36 PHE B CA 1
ATOM 3061 C C . PHE B 1 36 ? 14.336 -25.406 -29.844 1 92 36 PHE B C 1
ATOM 3063 O O . PHE B 1 36 ? 15.211 -26.016 -29.219 1 92 36 PHE B O 1
ATOM 3070 N N . GLY B 1 37 ? 14.461 -24.781 -31.094 1 91.44 37 GLY B N 1
ATOM 3071 C CA . GLY B 1 37 ? 15.805 -24.797 -31.656 1 91.44 37 GLY B CA 1
ATOM 3072 C C . GLY B 1 37 ? 16.312 -26.203 -31.922 1 91.44 37 GLY B C 1
ATOM 3073 O O . GLY B 1 37 ? 15.617 -27.031 -32.5 1 91.44 37 GLY B O 1
ATOM 3074 N N . PRO B 1 38 ? 17.547 -26.391 -31.516 1 90.69 38 PRO B N 1
ATOM 3075 C CA . PRO B 1 38 ? 18.172 -27.688 -31.797 1 90.69 38 PRO B CA 1
ATOM 3076 C C . PRO B 1 38 ? 17.5 -28.844 -31.047 1 90.69 38 PRO B C 1
ATOM 3078 O O . PRO B 1 38 ? 17.641 -30 -31.438 1 90.69 38 PRO B O 1
ATOM 3081 N N . LEU B 1 39 ? 16.828 -28.484 -30.016 1 93.38 39 LEU B N 1
ATOM 3082 C CA . LEU B 1 39 ? 16.188 -29.5 -29.188 1 93.38 39 LEU B CA 1
ATOM 3083 C C . LEU B 1 39 ? 15.164 -30.297 -29.984 1 93.38 39 LEU B C 1
ATOM 3085 O O . LEU B 1 39 ? 14.945 -31.484 -29.734 1 93.38 39 LEU B O 1
ATOM 3089 N N . LEU B 1 40 ? 14.555 -29.641 -30.938 1 92.25 40 LEU B N 1
ATOM 3090 C CA . LEU B 1 40 ? 13.5 -30.266 -31.734 1 92.25 40 LEU B CA 1
ATOM 3091 C C . LEU B 1 40 ? 14.039 -31.484 -32.5 1 92.25 40 LEU B C 1
ATOM 3093 O O . LEU B 1 40 ? 13.391 -32.531 -32.531 1 92.25 40 LEU B O 1
ATOM 3097 N N . ASP B 1 41 ? 15.219 -31.375 -33.031 1 92.81 41 ASP B N 1
ATOM 3098 C CA . ASP B 1 41 ? 15.797 -32.438 -33.844 1 92.81 41 ASP B CA 1
ATOM 3099 C C . ASP B 1 41 ? 16.609 -33.406 -33 1 92.81 41 ASP B C 1
ATOM 3101 O O . ASP B 1 41 ? 16.531 -34.625 -33.219 1 92.81 41 ASP B O 1
ATOM 3105 N N . THR B 1 42 ? 17.266 -32.938 -32.062 1 95.44 42 THR B N 1
ATOM 3106 C CA . THR B 1 42 ? 18.219 -33.75 -31.328 1 95.44 42 THR B CA 1
ATOM 3107 C C . THR B 1 42 ? 17.547 -34.438 -30.141 1 95.44 42 THR B C 1
ATOM 3109 O O . THR B 1 42 ? 18.016 -35.5 -29.672 1 95.44 42 THR B O 1
ATOM 3112 N N . ARG B 1 43 ? 16.547 -33.812 -29.531 1 97.25 43 ARG B N 1
ATOM 3113 C CA . ARG B 1 43 ? 15.875 -34.219 -28.312 1 97.25 43 ARG B CA 1
ATOM 3114 C C . ARG B 1 43 ? 16.844 -34.25 -27.125 1 97.25 43 ARG B C 1
ATOM 3116 O O . ARG B 1 43 ? 16.594 -34.906 -26.125 1 97.25 43 ARG B O 1
ATOM 3123 N N . THR B 1 44 ? 17.969 -33.594 -27.344 1 96.75 44 THR B N 1
ATOM 3124 C CA . THR B 1 44 ? 19.016 -33.625 -26.328 1 96.75 44 THR B CA 1
ATOM 3125 C C . THR B 1 44 ? 19.125 -32.281 -25.625 1 96.75 44 THR B C 1
ATOM 3127 O O . THR B 1 44 ? 19.297 -31.234 -26.281 1 96.75 44 THR B O 1
ATOM 3130 N N . MET B 1 45 ? 18.969 -32.281 -24.328 1 96 45 MET B N 1
ATOM 3131 C CA . MET B 1 45 ? 19.062 -31.094 -23.484 1 96 45 MET B CA 1
ATOM 3132 C C . MET B 1 45 ? 20.359 -31.109 -22.656 1 96 45 MET B C 1
ATOM 3134 O O . MET B 1 45 ? 20.766 -32.156 -22.172 1 96 45 MET B O 1
ATOM 3138 N N . LYS B 1 46 ? 20.938 -29.938 -22.547 1 95.81 46 LYS B N 1
ATOM 3139 C CA . LYS B 1 46 ? 22.109 -29.781 -21.688 1 95.81 46 LYS B CA 1
ATOM 3140 C C . LYS B 1 46 ? 21.703 -29.297 -20.297 1 95.81 46 LYS B C 1
ATOM 3142 O O . LYS B 1 46 ? 21 -28.297 -20.172 1 95.81 46 LYS B O 1
ATOM 3147 N N . VAL B 1 47 ? 22.203 -30.016 -19.328 1 95.69 47 VAL B N 1
ATOM 3148 C CA . VAL B 1 47 ? 21.875 -29.672 -17.953 1 95.69 47 VAL B CA 1
ATOM 3149 C C . VAL B 1 47 ? 23.141 -29.297 -17.188 1 95.69 47 VAL B C 1
ATOM 3151 O O . VAL B 1 47 ? 24.141 -30.031 -17.25 1 95.69 47 VAL B O 1
ATOM 3154 N N . LYS B 1 48 ? 23.031 -28.172 -16.562 1 94.19 48 LYS B N 1
ATOM 3155 C CA . LYS B 1 48 ? 24.125 -27.703 -15.719 1 94.19 48 LYS B CA 1
ATOM 3156 C C . LYS B 1 48 ? 23.688 -27.641 -14.258 1 94.19 48 LYS B C 1
ATOM 3158 O O . LYS B 1 48 ? 22.656 -27.062 -13.938 1 94.19 48 LYS B O 1
ATOM 3163 N N . ASP B 1 49 ? 24.406 -28.266 -13.352 1 90.44 49 ASP B N 1
ATOM 3164 C CA . ASP B 1 49 ? 24.188 -28.125 -11.914 1 90.44 49 ASP B CA 1
ATOM 3165 C C . ASP B 1 49 ? 25.5 -28.266 -11.141 1 90.44 49 ASP B C 1
ATOM 3167 O O . ASP B 1 49 ? 26.578 -28.016 -11.688 1 90.44 49 ASP B O 1
ATOM 3171 N N . ILE B 1 50 ? 25.422 -28.516 -9.891 1 84.94 50 ILE B N 1
ATOM 3172 C CA . ILE B 1 50 ? 26.578 -28.547 -9.023 1 84.94 50 ILE B CA 1
ATOM 3173 C C . ILE B 1 50 ? 27.516 -29.672 -9.445 1 84.94 50 ILE B C 1
ATOM 3175 O O . ILE B 1 50 ? 28.719 -29.609 -9.188 1 84.94 50 ILE B O 1
ATOM 3179 N N . ASN B 1 51 ? 26.984 -30.625 -10.086 1 89.5 51 ASN B N 1
ATOM 3180 C CA . ASN B 1 51 ? 27.766 -31.797 -10.484 1 89.5 51 ASN B CA 1
ATOM 3181 C C . ASN B 1 51 ? 28.391 -31.594 -11.859 1 89.5 51 ASN B C 1
ATOM 3183 O O . ASN B 1 51 ? 29.141 -32.469 -12.336 1 89.5 51 ASN B O 1
ATOM 3187 N N . GLY B 1 52 ? 28.109 -30.484 -12.531 1 91.19 52 GLY B N 1
ATOM 3188 C CA . GLY B 1 52 ? 28.688 -30.203 -13.828 1 91.19 52 GLY B CA 1
ATOM 3189 C C . GLY B 1 52 ? 27.656 -30.125 -14.945 1 91.19 52 GLY B C 1
ATOM 3190 O O . GLY B 1 52 ? 26.5 -29.797 -14.703 1 91.19 52 GLY B O 1
ATOM 3191 N N . ILE B 1 53 ? 28.219 -30.312 -16.172 1 94.62 53 ILE B N 1
ATOM 3192 C CA . ILE B 1 53 ? 27.375 -30.234 -17.359 1 94.62 53 ILE B CA 1
ATOM 3193 C C . ILE B 1 53 ? 27.219 -31.609 -17.969 1 94.62 53 ILE B C 1
ATOM 3195 O O . ILE B 1 53 ? 28.188 -32.375 -18.094 1 94.62 53 ILE B O 1
ATOM 3199 N N . ARG B 1 54 ? 26.031 -32.031 -18.281 1 96.25 54 ARG B N 1
ATOM 3200 C CA . ARG B 1 54 ? 25.766 -33.281 -18.969 1 96.25 54 ARG B CA 1
ATOM 3201 C C . ARG B 1 54 ? 24.562 -33.156 -19.906 1 96.25 54 ARG B C 1
ATOM 3203 O O . ARG B 1 54 ? 23.906 -32.125 -19.922 1 96.25 54 ARG B O 1
ATOM 3210 N N . GLU B 1 55 ? 24.391 -34.219 -20.641 1 97 55 GLU B N 1
ATOM 3211 C CA . GLU B 1 55 ? 23.297 -34.219 -21.594 1 97 55 GLU B CA 1
ATOM 3212 C C . GLU B 1 55 ? 22.234 -35.25 -21.219 1 97 55 GLU B C 1
ATOM 3214 O O . GLU B 1 55 ? 22.547 -36.312 -20.672 1 97 55 GLU B O 1
ATOM 3219 N N . VAL B 1 56 ? 21.047 -34.875 -21.438 1 96.81 56 VAL B N 1
ATOM 3220 C CA . VAL B 1 56 ? 19.922 -35.781 -21.266 1 96.81 56 VAL B CA 1
ATOM 3221 C C . VAL B 1 56 ? 19.109 -35.875 -22.562 1 96.81 56 VAL B C 1
ATOM 3223 O O . VAL B 1 56 ? 18.938 -34.875 -23.25 1 96.81 56 VAL B O 1
ATOM 3226 N N . LYS B 1 57 ? 18.656 -37.062 -22.844 1 98 57 LYS B N 1
ATOM 3227 C CA . LYS B 1 57 ? 17.875 -37.25 -24.062 1 98 57 LYS B CA 1
ATOM 3228 C C . LYS B 1 57 ? 16.406 -37.5 -23.734 1 98 57 LYS B C 1
ATOM 3230 O O . LYS B 1 57 ? 16.062 -38.469 -23.062 1 98 57 LYS B O 1
ATOM 3235 N N . LEU B 1 58 ? 15.578 -36.625 -24.219 1 98.31 58 LEU B N 1
ATOM 3236 C CA . LEU B 1 58 ? 14.133 -36.75 -24.016 1 98.31 58 LEU B CA 1
ATOM 3237 C C . LEU B 1 58 ? 13.523 -37.75 -24.953 1 98.31 58 LEU B C 1
ATOM 3239 O O . LEU B 1 58 ? 14.07 -38.031 -26.031 1 98.31 58 LEU B O 1
ATOM 3243 N N . SER B 1 59 ? 12.484 -38.281 -24.547 1 98.19 59 SER B N 1
ATOM 3244 C CA . SER B 1 59 ? 11.82 -39.281 -25.375 1 98.19 59 SER B CA 1
ATOM 3245 C C . SER B 1 59 ? 11.156 -38.656 -26.594 1 98.19 59 SER B C 1
ATOM 3247 O O . SER B 1 59 ? 11.125 -39.25 -27.672 1 98.19 59 SER B O 1
ATOM 3249 N N . LEU B 1 60 ? 10.617 -37.469 -26.359 1 97.75 60 LEU B N 1
ATOM 3250 C CA . LEU B 1 60 ? 9.93 -36.75 -27.438 1 97.75 60 LEU B CA 1
ATOM 3251 C C . LEU B 1 60 ? 9.953 -35.25 -27.203 1 97.75 60 LEU B C 1
ATOM 3253 O O . LEU B 1 60 ? 9.844 -34.781 -26.062 1 97.75 60 LEU B O 1
ATOM 3257 N N . VAL B 1 61 ? 10.164 -34.469 -28.234 1 97.62 61 VAL B N 1
ATOM 3258 C CA . VAL B 1 61 ? 9.992 -33.031 -28.297 1 97.62 61 VAL B CA 1
ATOM 3259 C C . VAL B 1 61 ? 9.07 -32.656 -29.453 1 97.62 61 VAL B C 1
ATOM 3261 O O . VAL B 1 61 ? 9.336 -33 -30.609 1 97.62 61 VAL B O 1
ATOM 3264 N N . SER B 1 62 ? 7.949 -32.031 -29.109 1 96.44 62 SER B N 1
ATOM 3265 C CA . SER B 1 62 ? 6.977 -31.797 -30.156 1 96.44 62 SER B CA 1
ATOM 3266 C C . SER B 1 62 ? 6.102 -30.578 -29.844 1 96.44 62 SER B C 1
ATOM 3268 O O . SER B 1 62 ? 5.832 -30.297 -28.688 1 96.44 62 SER B O 1
ATOM 3270 N N . ALA B 1 63 ? 5.602 -29.891 -30.891 1 95.19 63 ALA B N 1
ATOM 3271 C CA . ALA B 1 63 ? 4.641 -28.797 -30.734 1 95.19 63 ALA B CA 1
ATOM 3272 C C . ALA B 1 63 ? 3.209 -29.312 -30.859 1 95.19 63 ALA B C 1
ATOM 3274 O O . ALA B 1 63 ? 2.252 -28.562 -30.688 1 95.19 63 ALA B O 1
ATOM 3275 N N . ASP B 1 64 ? 3.082 -30.547 -31.141 1 96.44 64 ASP B N 1
ATOM 3276 C CA . ASP B 1 64 ? 1.769 -31.188 -31.203 1 96.44 64 ASP B CA 1
ATOM 3277 C C . ASP B 1 64 ? 1.351 -31.719 -29.828 1 96.44 64 ASP B C 1
ATOM 3279 O O . ASP B 1 64 ? 1.919 -32.688 -29.344 1 96.44 64 ASP B O 1
ATOM 3283 N N . LEU B 1 65 ? 0.35 -31.156 -29.297 1 97.31 65 LEU B N 1
ATOM 3284 C CA . LEU B 1 65 ? -0.104 -31.484 -27.938 1 97.31 65 LEU B CA 1
ATOM 3285 C C . LEU B 1 65 ? -0.558 -32.938 -27.859 1 97.31 65 LEU B C 1
ATOM 3287 O O . LEU B 1 65 ? -0.339 -33.594 -26.844 1 97.31 65 LEU B O 1
ATOM 3291 N N . GLN B 1 66 ? -1.219 -33.344 -28.859 1 97.81 66 GLN B N 1
ATOM 3292 C CA . GLN B 1 66 ? -1.719 -34.719 -28.859 1 97.81 66 GLN B CA 1
ATOM 3293 C C . GLN B 1 66 ? -0.578 -35.719 -28.719 1 97.81 66 GLN B C 1
ATOM 3295 O O . GLN B 1 66 ? -0.678 -36.688 -27.938 1 97.81 66 GLN B O 1
ATOM 3300 N N . ASP B 1 67 ? 0.52 -35.5 -29.422 1 96.81 67 ASP B N 1
ATOM 3301 C CA . ASP B 1 67 ? 1.694 -36.344 -29.391 1 96.81 67 ASP B CA 1
ATOM 3302 C C . ASP B 1 67 ? 2.25 -36.469 -27.984 1 96.81 67 ASP B C 1
ATOM 3304 O O . ASP B 1 67 ? 2.705 -37.562 -27.578 1 96.81 67 ASP B O 1
ATOM 3308 N N . VAL B 1 68 ? 2.221 -35.438 -27.297 1 98 68 VAL B N 1
ATOM 3309 C CA . VAL B 1 68 ? 2.922 -35.312 -26.031 1 98 68 VAL B CA 1
ATOM 3310 C C . VAL B 1 68 ? 2.018 -35.812 -24.906 1 98 68 VAL B C 1
ATOM 3312 O O . VAL B 1 68 ? 2.486 -36.469 -23.953 1 98 68 VAL B O 1
ATOM 3315 N N . VAL B 1 69 ? 0.753 -35.656 -25.031 1 98.38 69 VAL B N 1
ATOM 3316 C CA . VAL B 1 69 ? -0.182 -35.844 -23.922 1 98.38 69 VAL B CA 1
ATOM 3317 C C . VAL B 1 69 ? -0.693 -37.281 -23.938 1 98.38 69 VAL B C 1
ATOM 3319 O O . VAL B 1 69 ? -0.902 -37.875 -22.875 1 98.38 69 VAL B O 1
ATOM 3322 N N . THR B 1 70 ? -0.888 -37.812 -25.125 1 97.69 70 THR B N 1
ATOM 3323 C CA . THR B 1 70 ? -1.494 -39.125 -25.266 1 97.69 70 THR B CA 1
ATOM 3324 C C . THR B 1 70 ? -0.648 -40.188 -24.562 1 97.69 70 THR B C 1
ATOM 3326 O O . THR B 1 70 ? 0.543 -40.344 -24.859 1 97.69 70 THR B O 1
ATOM 3329 N N . GLY B 1 71 ? -1.301 -40.844 -23.609 1 97.69 71 GLY B N 1
ATOM 3330 C CA . GLY B 1 71 ? -0.632 -41.969 -22.953 1 97.69 71 GLY B CA 1
ATOM 3331 C C . GLY B 1 71 ? 0.181 -41.531 -21.75 1 97.69 71 GLY B C 1
ATOM 3332 O O . GLY B 1 71 ? 0.657 -42.375 -20.984 1 97.69 71 GLY B O 1
ATOM 3333 N N . ALA B 1 72 ? 0.41 -40.281 -21.562 1 98.56 72 ALA B N 1
ATOM 3334 C CA . ALA B 1 72 ? 1.135 -39.812 -20.375 1 98.56 72 ALA B CA 1
ATOM 3335 C C . ALA B 1 72 ? 0.335 -40.062 -19.109 1 98.56 72 ALA B C 1
ATOM 3337 O O . ALA B 1 72 ? -0.886 -39.906 -19.094 1 98.56 72 ALA B O 1
ATOM 3338 N N . ARG B 1 73 ? 0.992 -40.531 -18.125 1 98.44 73 ARG B N 1
ATOM 3339 C CA . ARG B 1 73 ? 0.348 -40.75 -16.828 1 98.44 73 ARG B CA 1
ATOM 3340 C C . ARG B 1 73 ? 0.323 -39.469 -16.016 1 98.44 73 ARG B C 1
ATOM 3342 O O . ARG B 1 73 ? -0.599 -39.219 -15.227 1 98.44 73 ARG B O 1
ATOM 3349 N N . LEU B 1 74 ? 1.352 -38.688 -16.156 1 98.88 74 LEU B N 1
ATOM 3350 C CA . LEU B 1 74 ? 1.534 -37.438 -15.445 1 98.88 74 LEU B CA 1
ATOM 3351 C C . LEU B 1 74 ? 1.8 -36.281 -16.422 1 98.88 74 LEU B C 1
ATOM 3353 O O . LEU B 1 74 ? 2.625 -36.406 -17.328 1 98.88 74 LEU B O 1
ATOM 3357 N N . LEU B 1 75 ? 1.036 -35.219 -16.328 1 98.94 75 LEU B N 1
ATOM 3358 C CA . LEU B 1 75 ? 1.31 -33.969 -17 1 98.94 75 LEU B CA 1
ATOM 3359 C C . LEU B 1 75 ? 1.817 -32.906 -16.016 1 98.94 75 LEU B C 1
ATOM 3361 O O . LEU B 1 75 ? 1.13 -32.594 -15.055 1 98.94 75 LEU B O 1
ATOM 3365 N N . VAL B 1 76 ? 3.066 -32.438 -16.203 1 98.88 76 VAL B N 1
ATOM 3366 C CA . VAL B 1 76 ? 3.625 -31.328 -15.43 1 98.88 76 VAL B CA 1
ATOM 3367 C C . VAL B 1 76 ? 3.484 -30.016 -16.219 1 98.88 76 VAL B C 1
ATOM 3369 O O . VAL B 1 76 ? 3.99 -29.906 -17.328 1 98.88 76 VAL B O 1
ATOM 3372 N N . ILE B 1 77 ? 2.783 -29.031 -15.617 1 98.69 77 ILE B N 1
ATOM 3373 C CA . ILE B 1 77 ? 2.469 -27.797 -16.328 1 98.69 77 ILE B CA 1
ATOM 3374 C C . ILE B 1 77 ? 2.947 -26.594 -15.516 1 98.69 77 ILE B C 1
ATOM 3376 O O . ILE B 1 77 ? 2.145 -25.922 -14.883 1 98.69 77 ILE B O 1
ATOM 3380 N N . PRO B 1 78 ? 4.258 -26.328 -15.57 1 97.75 78 PRO B N 1
ATOM 3381 C CA . PRO B 1 78 ? 4.797 -25.141 -14.891 1 97.75 78 PRO B CA 1
ATOM 3382 C C . PRO B 1 78 ? 4.617 -23.859 -15.695 1 97.75 78 PRO B C 1
ATOM 3384 O O . PRO B 1 78 ? 5.578 -23.109 -15.891 1 97.75 78 PRO B O 1
ATOM 3387 N N . LEU B 1 79 ? 3.41 -23.531 -16.078 1 96.31 79 LEU B N 1
ATOM 3388 C CA . LEU B 1 79 ? 3.062 -22.328 -16.828 1 96.31 79 LEU B CA 1
ATOM 3389 C C . LEU B 1 79 ? 2.549 -21.234 -15.906 1 96.31 79 LEU B C 1
ATOM 3391 O O . LEU B 1 79 ? 2.086 -21.516 -14.797 1 96.31 79 LEU B O 1
ATOM 3395 N N . PRO B 1 80 ? 2.666 -20.031 -16.406 1 95.25 80 PRO B N 1
ATOM 3396 C CA . PRO B 1 80 ? 2.068 -18.953 -15.609 1 95.25 80 PRO B CA 1
ATOM 3397 C C . PRO B 1 80 ? 0.569 -19.141 -15.391 1 95.25 80 PRO B C 1
ATOM 3399 O O . PRO B 1 80 ? -0.122 -19.688 -16.25 1 95.25 80 PRO B O 1
ATOM 3402 N N . ALA B 1 81 ? 0.135 -18.625 -14.273 1 97.5 81 ALA B N 1
ATOM 3403 C CA . ALA B 1 81 ? -1.282 -18.734 -13.938 1 97.5 81 ALA B CA 1
ATOM 3404 C C . ALA B 1 81 ? -2.156 -18.141 -15.039 1 97.5 81 ALA B C 1
ATOM 3406 O O . ALA B 1 81 ? -3.264 -18.609 -15.289 1 97.5 81 ALA B O 1
ATOM 3407 N N . THR B 1 82 ? -1.655 -17.188 -15.773 1 96.5 82 THR B N 1
ATOM 3408 C CA . THR B 1 82 ? -2.414 -16.469 -16.797 1 96.5 82 THR B CA 1
ATOM 3409 C C . THR B 1 82 ? -2.658 -17.359 -18 1 96.5 82 THR B C 1
ATOM 3411 O O . THR B 1 82 ? -3.514 -17.047 -18.844 1 96.5 82 THR B O 1
ATOM 3414 N N . ALA B 1 83 ? -1.945 -18.406 -18.125 1 96.94 83 ALA B N 1
ATOM 3415 C CA . ALA B 1 83 ? -2.041 -19.266 -19.297 1 96.94 83 ALA B CA 1
ATOM 3416 C C . ALA B 1 83 ? -2.877 -20.5 -19.016 1 96.94 83 ALA B C 1
ATOM 3418 O O . ALA B 1 83 ? -3.182 -21.281 -19.922 1 96.94 83 ALA B O 1
ATOM 3419 N N . GLN B 1 84 ? -3.32 -20.703 -17.828 1 98.19 84 GLN B N 1
ATOM 3420 C CA . GLN B 1 84 ? -3.881 -21.969 -17.375 1 98.19 84 GLN B CA 1
ATOM 3421 C C . GLN B 1 84 ? -5.238 -22.234 -18.031 1 98.19 84 GLN B C 1
ATOM 3423 O O . GLN B 1 84 ? -5.523 -23.359 -18.453 1 98.19 84 GLN B O 1
ATOM 3428 N N . ALA B 1 85 ? -6.039 -21.219 -18.188 1 98.12 85 ALA B N 1
ATOM 3429 C CA . ALA B 1 85 ? -7.344 -21.406 -18.812 1 98.12 85 ALA B CA 1
ATOM 3430 C C . ALA B 1 85 ? -7.191 -21.797 -20.281 1 98.12 85 ALA B C 1
ATOM 3432 O O . ALA B 1 85 ? -7.867 -22.719 -20.766 1 98.12 85 ALA B O 1
ATOM 3433 N N . SER B 1 86 ? -6.32 -21.094 -20.953 1 97.81 86 SER B N 1
ATOM 3434 C CA . SER B 1 86 ? -6.137 -21.344 -22.391 1 97.81 86 SER B CA 1
ATOM 3435 C C . SER B 1 86 ? -5.547 -22.719 -22.641 1 97.81 86 SER B C 1
ATOM 3437 O O . SER B 1 86 ? -5.965 -23.422 -23.562 1 97.81 86 SER B O 1
ATOM 3439 N N . ILE B 1 87 ? -4.621 -23.125 -21.812 1 97.75 87 ILE B N 1
ATOM 3440 C CA . ILE B 1 87 ? -3.99 -24.422 -22.031 1 97.75 87 ILE B CA 1
ATOM 3441 C C . ILE B 1 87 ? -4.98 -25.531 -21.703 1 97.75 87 ILE B C 1
ATOM 3443 O O . ILE B 1 87 ? -4.965 -26.594 -22.328 1 97.75 87 ILE B O 1
ATOM 3447 N N . ALA B 1 88 ? -5.812 -25.344 -20.703 1 98.38 88 ALA B N 1
ATOM 3448 C CA . ALA B 1 88 ? -6.844 -26.328 -20.391 1 98.38 88 ALA B CA 1
ATOM 3449 C C . ALA B 1 88 ? -7.746 -26.578 -21.594 1 98.38 88 ALA B C 1
ATOM 3451 O O . ALA B 1 88 ? -8.062 -27.734 -21.906 1 98.38 88 ALA B O 1
ATOM 3452 N N . LYS B 1 89 ? -8.109 -25.531 -22.234 1 98.25 89 LYS B N 1
ATOM 3453 C CA . LYS B 1 89 ? -8.945 -25.641 -23.438 1 98.25 89 LYS B CA 1
ATOM 3454 C C . LYS B 1 89 ? -8.234 -26.453 -24.531 1 98.25 89 LYS B C 1
ATOM 3456 O O . LYS B 1 89 ? -8.852 -27.297 -25.172 1 98.25 89 LYS B O 1
ATOM 3461 N N . GLU B 1 90 ? -7.031 -26.156 -24.656 1 97.81 90 GLU B N 1
ATOM 3462 C CA . GLU B 1 90 ? -6.25 -26.812 -25.703 1 97.81 90 GLU B CA 1
ATOM 3463 C C . GLU B 1 90 ? -6.031 -28.297 -25.391 1 97.81 90 GLU B C 1
ATOM 3465 O O . GLU B 1 90 ? -5.969 -29.125 -26.297 1 97.81 90 GLU B O 1
ATOM 3470 N N . LEU B 1 91 ? -5.941 -28.641 -24.141 1 98.19 91 LEU B N 1
ATOM 3471 C CA . LEU B 1 91 ? -5.648 -30 -23.688 1 98.19 91 LEU B CA 1
ATOM 3472 C C . LEU B 1 91 ? -6.895 -30.875 -23.781 1 98.19 91 LEU B C 1
ATOM 3474 O O . LEU B 1 91 ? -6.789 -32.094 -23.906 1 98.19 91 LEU B O 1
ATOM 3478 N N . ALA B 1 92 ? -8.031 -30.312 -23.719 1 98.19 92 ALA B N 1
ATOM 3479 C CA . ALA B 1 92 ? -9.312 -30.969 -23.469 1 98.19 92 ALA B CA 1
ATOM 3480 C C . ALA B 1 92 ? -9.523 -32.125 -24.422 1 98.19 92 ALA B C 1
ATOM 3482 O O . ALA B 1 92 ? -9.906 -33.219 -24 1 98.19 92 ALA B O 1
ATOM 3483 N N . PRO B 1 93 ? -9.219 -31.984 -25.75 1 97.88 93 PRO B N 1
ATOM 3484 C CA . PRO B 1 93 ? -9.516 -33.062 -26.688 1 97.88 93 PRO B CA 1
ATOM 3485 C C . PRO B 1 93 ? -8.586 -34.25 -26.531 1 97.88 93 PRO B C 1
ATOM 3487 O O . PRO B 1 93 ? -8.867 -35.344 -27.047 1 97.88 93 PRO B O 1
ATOM 3490 N N . TYR B 1 94 ? -7.52 -34.062 -25.797 1 98.25 94 TYR B N 1
ATOM 3491 C CA . TYR B 1 94 ? -6.48 -35.094 -25.828 1 98.25 94 TYR B CA 1
ATOM 3492 C C . TYR B 1 94 ? -6.324 -35.781 -24.469 1 98.25 94 TYR B C 1
ATOM 3494 O O . TYR B 1 94 ? -5.602 -36.75 -24.344 1 98.25 94 TYR B O 1
ATOM 3502 N N . LEU B 1 95 ? -6.965 -35.25 -23.438 1 98.38 95 LEU B N 1
ATOM 3503 C CA . LEU B 1 95 ? -6.852 -35.812 -22.094 1 98.38 95 LEU B CA 1
ATOM 3504 C C . LEU B 1 95 ? -7.488 -37.188 -22.016 1 98.38 95 LEU B C 1
ATOM 3506 O O . LEU B 1 95 ? -8.453 -37.469 -22.734 1 98.38 95 LEU B O 1
ATOM 3510 N N . GLN B 1 96 ? -6.93 -38.031 -21.203 1 98 96 GLN B N 1
ATOM 3511 C CA . GLN B 1 96 ? -7.395 -39.406 -21.016 1 98 96 GLN B CA 1
ATOM 3512 C C . GLN B 1 96 ? -7.66 -39.688 -19.531 1 98 96 GLN B C 1
ATOM 3514 O O . GLN B 1 96 ? -7.07 -39.062 -18.656 1 98 96 GLN B O 1
ATOM 3519 N N . ASN B 1 97 ? -8.508 -40.688 -19.344 1 97.88 97 ASN B N 1
ATOM 3520 C CA . ASN B 1 97 ? -8.836 -41.094 -17.984 1 97.88 97 ASN B CA 1
ATOM 3521 C C . ASN B 1 97 ? -7.59 -41.531 -17.203 1 97.88 97 ASN B C 1
ATOM 3523 O O . ASN B 1 97 ? -6.711 -42.188 -17.734 1 97.88 97 ASN B O 1
ATOM 3527 N N . GLY B 1 98 ? -7.559 -41 -15.977 1 97.81 98 GLY B N 1
ATOM 3528 C CA . GLY B 1 98 ? -6.516 -41.469 -15.078 1 97.81 98 GLY B CA 1
ATOM 3529 C C . GLY B 1 98 ? -5.305 -40.562 -15.047 1 97.81 98 GLY B C 1
ATOM 3530 O O . GLY B 1 98 ? -4.445 -40.688 -14.172 1 97.81 98 GLY B O 1
ATOM 3531 N N . GLN B 1 99 ? -5.227 -39.625 -15.945 1 98.69 99 GLN B N 1
ATOM 3532 C CA . GLN B 1 99 ? -4.082 -38.719 -15.977 1 98.69 99 GLN B CA 1
ATOM 3533 C C . GLN B 1 99 ? -4.086 -37.781 -14.766 1 98.69 99 GLN B C 1
ATOM 3535 O O . GLN B 1 99 ? -5.148 -37.375 -14.305 1 98.69 99 GLN B O 1
ATOM 3540 N N . VAL B 1 100 ? -2.916 -37.531 -14.234 1 98.88 100 VAL B N 1
ATOM 3541 C CA . VAL B 1 100 ? -2.723 -36.562 -13.172 1 98.88 100 VAL B CA 1
ATOM 3542 C C . VAL B 1 100 ? -2.031 -35.312 -13.734 1 98.88 100 VAL B C 1
ATOM 3544 O O . VAL B 1 100 ? -1.035 -35.438 -14.453 1 98.88 100 VAL B O 1
ATOM 3547 N N . ILE B 1 101 ? -2.605 -34.156 -13.484 1 98.88 101 ILE B N 1
ATOM 3548 C CA . ILE B 1 101 ? -2.057 -32.875 -13.922 1 98.88 101 ILE B CA 1
ATOM 3549 C C . ILE B 1 101 ? -1.475 -32.125 -12.719 1 98.88 101 ILE B C 1
ATOM 3551 O O . ILE B 1 101 ? -2.18 -31.875 -11.742 1 98.88 101 ILE B O 1
ATOM 3555 N N . TYR B 1 102 ? -0.187 -31.828 -12.766 1 98.88 102 TYR B N 1
ATOM 3556 C CA . TYR B 1 102 ? 0.516 -31.172 -11.672 1 98.88 102 TYR B CA 1
ATOM 3557 C C . TYR B 1 102 ? 0.864 -29.734 -12.039 1 98.88 102 TYR B C 1
ATOM 3559 O O . TYR B 1 102 ? 1.525 -29.484 -13.055 1 98.88 102 TYR B O 1
ATOM 3567 N N . LEU B 1 103 ? 0.395 -28.75 -11.227 1 98.75 103 LEU B N 1
ATOM 3568 C CA . LEU B 1 103 ? 0.608 -27.328 -11.438 1 98.75 103 LEU B CA 1
ATOM 3569 C C . LEU B 1 103 ? 1.571 -26.766 -10.398 1 98.75 103 LEU B C 1
ATOM 3571 O O . LEU B 1 103 ? 1.195 -26.562 -9.242 1 98.75 103 LEU B O 1
ATOM 3575 N N . PRO B 1 104 ? 2.846 -26.516 -10.758 1 97.94 104 PRO B N 1
ATOM 3576 C CA . PRO B 1 104 ? 3.84 -25.938 -9.852 1 97.94 104 PRO B CA 1
ATOM 3577 C C . PRO B 1 104 ? 4.32 -24.562 -10.305 1 97.94 104 PRO B C 1
ATOM 3579 O O . PRO B 1 104 ? 5.32 -24.453 -11.016 1 97.94 104 PRO B O 1
ATOM 3582 N N . PRO B 1 105 ? 3.807 -23.469 -9.828 1 96.88 105 PRO B N 1
ATOM 3583 C CA . PRO B 1 105 ? 2.705 -23.391 -8.867 1 96.88 105 PRO B CA 1
ATOM 3584 C C . PRO B 1 105 ? 1.337 -23.328 -9.547 1 96.88 105 PRO B C 1
ATOM 3586 O O . PRO B 1 105 ? 1.252 -23.156 -10.766 1 96.88 105 PRO B O 1
ATOM 3589 N N . GLY B 1 106 ? 0.344 -23.5 -8.805 1 97.94 106 GLY B N 1
ATOM 3590 C CA . GLY B 1 106 ? -0.985 -23.578 -9.391 1 97.94 106 GLY B CA 1
ATOM 3591 C C . GLY B 1 106 ? -1.769 -22.281 -9.258 1 97.94 106 GLY B C 1
ATOM 3592 O O . GLY B 1 106 ? -2.416 -21.844 -10.211 1 97.94 106 GLY B O 1
ATOM 3593 N N . THR B 1 107 ? -1.782 -21.672 -8.031 1 98.31 107 THR B N 1
ATOM 3594 C CA . THR B 1 107 ? -2.578 -20.5 -7.727 1 98.31 107 THR B CA 1
ATOM 3595 C C . THR B 1 107 ? -4.062 -20.766 -7.957 1 98.31 107 THR B C 1
ATOM 3597 O O . THR B 1 107 ? -4.75 -19.969 -8.609 1 98.31 107 THR B O 1
ATOM 3600 N N . PHE B 1 108 ? -4.512 -21.875 -7.602 1 98.81 108 PHE B N 1
ATOM 3601 C CA . PHE B 1 108 ? -5.871 -22.406 -7.695 1 98.81 108 PHE B CA 1
ATOM 3602 C C . PHE B 1 108 ? -6.238 -22.703 -9.141 1 98.81 108 PHE B C 1
ATOM 3604 O O . PHE B 1 108 ? -7.418 -22.75 -9.492 1 98.81 108 PHE B O 1
ATOM 3611 N N . GLY B 1 109 ? -5.234 -22.875 -9.914 1 98.69 109 GLY B N 1
ATOM 3612 C CA . GLY B 1 109 ? -5.406 -23.266 -11.305 1 98.69 109 GLY B CA 1
ATOM 3613 C C . GLY B 1 109 ? -6.039 -24.641 -11.469 1 98.69 109 GLY B C 1
ATOM 3614 O O . GLY B 1 109 ? -6.645 -24.922 -12.5 1 98.69 109 GLY B O 1
ATOM 3615 N N . SER B 1 110 ? -5.91 -25.516 -10.453 1 98.44 110 SER B N 1
ATOM 3616 C CA . SER B 1 110 ? -6.539 -26.844 -10.469 1 98.44 110 SER B CA 1
ATOM 3617 C C . SER B 1 110 ? -8.047 -26.734 -10.672 1 98.44 110 SER B C 1
ATOM 3619 O O . SER B 1 110 ? -8.594 -27.359 -11.586 1 98.44 110 SER B O 1
ATOM 3621 N N . TYR B 1 111 ? -8.656 -25.922 -9.844 1 98.56 111 TYR B N 1
ATOM 3622 C CA . TYR B 1 111 ? -10.086 -25.703 -10.008 1 98.56 111 TYR B CA 1
ATOM 3623 C C . TYR B 1 111 ? -10.383 -25.031 -11.344 1 98.56 111 TYR B C 1
ATOM 3625 O O . TYR B 1 111 ? -11.289 -25.438 -12.07 1 98.56 111 TYR B O 1
ATOM 3633 N N . LEU B 1 112 ? -9.625 -23.906 -11.656 1 98.62 112 LEU B N 1
ATOM 3634 C CA . LEU B 1 112 ? -9.867 -23.141 -12.875 1 98.62 112 LEU B CA 1
ATOM 3635 C C . LEU B 1 112 ? -9.82 -24.047 -14.102 1 98.62 112 LEU B C 1
ATOM 3637 O O . LEU B 1 112 ? -10.727 -24.016 -14.938 1 98.62 112 LEU B O 1
ATOM 3641 N N . MET B 1 113 ? -8.781 -24.844 -14.203 1 98.56 113 MET B N 1
ATOM 3642 C CA . MET B 1 113 ? -8.625 -25.719 -15.367 1 98.56 113 MET B CA 1
ATOM 3643 C C . MET B 1 113 ? -9.703 -26.797 -15.391 1 98.56 113 MET B C 1
ATOM 3645 O O . MET B 1 113 ? -10.234 -27.125 -16.453 1 98.56 113 MET B O 1
ATOM 3649 N N . SER B 1 114 ? -9.977 -27.328 -14.203 1 98.06 114 SER B N 1
ATOM 3650 C CA . SER B 1 114 ? -11.055 -28.328 -14.117 1 98.06 114 SER B CA 1
ATOM 3651 C C . SER B 1 114 ? -12.375 -27.734 -14.602 1 98.06 114 SER B C 1
ATOM 3653 O O . SER B 1 114 ? -13.125 -28.406 -15.328 1 98.06 114 SER B O 1
ATOM 3655 N N . ASN B 1 115 ? -12.641 -26.516 -14.172 1 97.56 115 ASN B N 1
ATOM 3656 C CA . ASN B 1 115 ? -13.867 -25.844 -14.578 1 97.56 115 ASN B CA 1
ATOM 3657 C C . ASN B 1 115 ? -13.898 -25.609 -16.078 1 97.56 115 ASN B C 1
ATOM 3659 O O . ASN B 1 115 ? -14.945 -25.75 -16.719 1 97.56 115 ASN B O 1
ATOM 3663 N N . VAL B 1 116 ? -12.797 -25.188 -16.641 1 98 116 VAL B N 1
ATOM 3664 C CA . VAL B 1 116 ? -12.695 -24.969 -18.078 1 98 116 VAL B CA 1
ATOM 3665 C C . VAL B 1 116 ? -12.969 -26.281 -18.828 1 98 116 VAL B C 1
ATOM 3667 O O . VAL B 1 116 ? -13.703 -26.297 -19.812 1 98 116 VAL B O 1
ATOM 3670 N N . LEU B 1 117 ? -12.383 -27.375 -18.359 1 97.81 117 LEU B N 1
ATOM 3671 C CA . LEU B 1 117 ? -12.594 -28.672 -18.984 1 97.81 117 LEU B CA 1
ATOM 3672 C C . LEU B 1 117 ? -14.07 -29.062 -18.938 1 97.81 117 LEU B C 1
ATOM 3674 O O . LEU B 1 117 ? -14.609 -29.562 -19.938 1 97.81 117 LEU B O 1
ATOM 3678 N N . HIS B 1 118 ? -14.648 -28.812 -17.797 1 96.12 118 HIS B N 1
ATOM 3679 C CA . HIS B 1 118 ? -16.078 -29.094 -17.672 1 96.12 118 HIS B CA 1
ATOM 3680 C C . HIS B 1 118 ? -16.891 -28.266 -18.641 1 96.12 118 HIS B C 1
ATOM 3682 O O . HIS B 1 118 ? -17.797 -28.781 -19.297 1 96.12 118 HIS B O 1
ATOM 3688 N N . GLU B 1 119 ? -16.594 -27.047 -18.781 1 96.19 119 GLU B N 1
ATOM 3689 C CA . GLU B 1 119 ? -17.328 -26.109 -19.609 1 96.19 119 GLU B CA 1
ATOM 3690 C C . GLU B 1 119 ? -17.219 -26.484 -21.094 1 96.19 119 GLU B C 1
ATOM 3692 O O . GLU B 1 119 ? -18.172 -26.281 -21.859 1 96.19 119 GLU B O 1
ATOM 3697 N N . VAL B 1 120 ? -16.062 -27.016 -21.422 1 96.94 120 VAL B N 1
ATOM 3698 C CA . VAL B 1 120 ? -15.875 -27.297 -22.844 1 96.94 120 VAL B CA 1
ATOM 3699 C C . VAL B 1 120 ? -16.328 -28.719 -23.141 1 96.94 120 VAL B C 1
ATOM 3701 O O . VAL B 1 120 ? -16.203 -29.203 -24.281 1 96.94 120 VAL B O 1
ATOM 3704 N N . GLY B 1 121 ? -16.719 -29.453 -22.125 1 95.5 121 GLY B N 1
ATOM 3705 C CA . GLY B 1 121 ? -17.359 -30.75 -22.344 1 95.5 121 GLY B CA 1
ATOM 3706 C C . GLY B 1 121 ? -16.375 -31.906 -22.312 1 95.5 121 GLY B C 1
ATOM 3707 O O . GLY B 1 121 ? -16.641 -32.969 -22.875 1 95.5 121 GLY B O 1
ATOM 3708 N N . CYS B 1 122 ? -15.203 -31.719 -21.672 1 96.31 122 CYS B N 1
ATOM 3709 C CA . CYS B 1 122 ? -14.242 -32.812 -21.531 1 96.31 122 CYS B CA 1
ATOM 3710 C C . CYS B 1 122 ? -14.797 -33.906 -20.625 1 96.31 122 CYS B C 1
ATOM 3712 O O . CYS B 1 122 ? -15.336 -33.625 -19.547 1 96.31 122 CYS B O 1
ATOM 3714 N N . THR B 1 123 ? -14.641 -35.125 -21.031 1 94.31 123 THR B N 1
ATOM 3715 C CA . THR B 1 123 ? -15.227 -36.219 -20.281 1 94.31 123 THR B CA 1
ATOM 3716 C C . THR B 1 123 ? -14.141 -37.031 -19.594 1 94.31 123 THR B C 1
ATOM 3718 O O . THR B 1 123 ? -14.445 -37.969 -18.828 1 94.31 123 THR B O 1
ATOM 3721 N N . ALA B 1 124 ? -12.906 -36.688 -19.891 1 96.31 124 ALA B N 1
ATOM 3722 C CA . ALA B 1 124 ? -11.805 -37.438 -19.281 1 96.31 124 ALA B CA 1
ATOM 3723 C C . ALA B 1 124 ? -11.781 -37.219 -17.766 1 96.31 124 ALA B C 1
ATOM 3725 O O . ALA B 1 124 ? -11.977 -36.094 -17.281 1 96.31 124 ALA B O 1
ATOM 3726 N N . GLU B 1 125 ? -11.633 -38.312 -17.047 1 96 125 GLU B N 1
ATOM 3727 C CA . GLU B 1 125 ? -11.445 -38.219 -15.602 1 96 125 GLU B CA 1
ATOM 3728 C C . GLU B 1 125 ? -9.984 -37.938 -15.25 1 96 125 GLU B C 1
ATOM 3730 O O . GLU B 1 125 ? -9.195 -38.875 -15.117 1 96 125 GLU B O 1
ATOM 3735 N N . VAL B 1 126 ? -9.727 -36.719 -15.031 1 97.69 126 VAL B N 1
ATOM 3736 C CA . VAL B 1 126 ? -8.359 -36.344 -14.672 1 97.69 126 VAL B CA 1
ATOM 3737 C C . VAL B 1 126 ? -8.344 -35.812 -13.242 1 97.69 126 VAL B C 1
ATOM 3739 O O . VAL B 1 126 ? -9.375 -35.375 -12.711 1 97.69 126 VAL B O 1
ATOM 3742 N N . THR B 1 127 ? -7.215 -35.906 -12.586 1 98.62 127 THR B N 1
ATOM 3743 C CA . THR B 1 127 ? -6.98 -35.406 -11.25 1 98.62 127 THR B CA 1
ATOM 3744 C C . THR B 1 127 ? -5.922 -34.281 -11.273 1 98.62 127 THR B C 1
ATOM 3746 O O . THR B 1 127 ? -4.898 -34.438 -11.945 1 98.62 127 THR B O 1
ATOM 3749 N N . PHE B 1 128 ? -6.234 -33.188 -10.609 1 98.88 128 PHE B N 1
ATOM 3750 C CA . PHE B 1 128 ? -5.301 -32.062 -10.562 1 98.88 128 PHE B CA 1
ATOM 3751 C C . PHE B 1 128 ? -4.57 -32.031 -9.227 1 98.88 128 PHE B C 1
ATOM 3753 O O . PHE B 1 128 ? -5.113 -32.438 -8.203 1 98.88 128 PHE B O 1
ATOM 3760 N N . ALA B 1 129 ? -3.387 -31.594 -9.242 1 98.88 129 ALA B N 1
ATOM 3761 C CA . ALA B 1 129 ? -2.592 -31.281 -8.062 1 98.88 129 ALA B CA 1
ATOM 3762 C C . A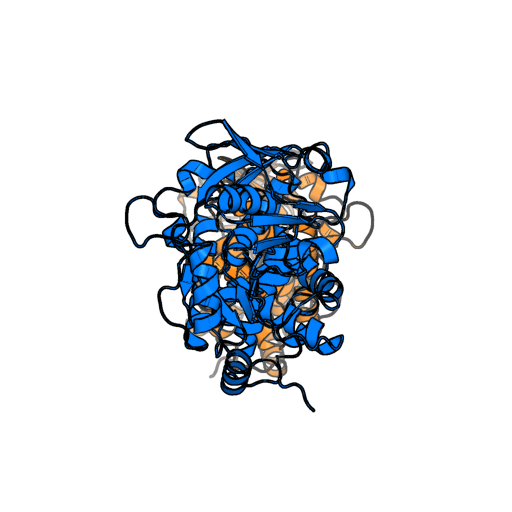LA B 1 129 ? -1.846 -29.969 -8.234 1 98.88 129 ALA B C 1
ATOM 3764 O O . ALA B 1 129 ? -1.472 -29.594 -9.344 1 98.88 129 ALA B O 1
ATOM 3765 N N . GLU B 1 130 ? -1.689 -29.234 -7.164 1 98.69 130 GLU B N 1
ATOM 3766 C CA . GLU B 1 130 ? -0.944 -27.984 -7.273 1 98.69 130 GLU B CA 1
ATOM 3767 C C . GLU B 1 130 ? -0.151 -27.703 -6.004 1 98.69 130 GLU B C 1
ATOM 3769 O O . GLU B 1 130 ? -0.517 -28.172 -4.922 1 98.69 130 GLU B O 1
ATOM 3774 N N . THR B 1 131 ? 0.952 -27.016 -6.145 1 98.06 131 THR B N 1
ATOM 3775 C CA . THR B 1 131 ? 1.83 -26.578 -5.066 1 98.06 131 THR B CA 1
ATOM 3776 C C . THR B 1 131 ? 2.143 -25.094 -5.195 1 98.06 131 THR B C 1
ATOM 3778 O O . THR B 1 131 ? 1.624 -24.422 -6.086 1 98.06 131 THR B O 1
ATOM 3781 N N . GLY B 1 132 ? 2.863 -24.609 -4.246 1 95.81 132 GLY B N 1
ATOM 3782 C CA . GLY B 1 132 ? 3.023 -23.172 -4.141 1 95.81 132 GLY B CA 1
ATOM 3783 C C . GLY B 1 132 ? 4.293 -22.656 -4.793 1 95.81 132 GLY B C 1
ATOM 3784 O O . GLY B 1 132 ? 4.547 -21.453 -4.809 1 95.81 132 GLY B O 1
ATOM 3785 N N . THR B 1 133 ? 5.117 -23.562 -5.297 1 94.25 133 THR B N 1
ATOM 3786 C CA . THR B 1 133 ? 6.363 -23.125 -5.918 1 94.25 133 THR B CA 1
ATOM 3787 C C . THR B 1 133 ? 6.84 -24.156 -6.945 1 94.25 133 THR B C 1
ATOM 3789 O O . THR B 1 133 ? 6.238 -25.219 -7.09 1 94.25 133 THR B O 1
ATOM 3792 N N . LEU B 1 134 ? 7.828 -23.734 -7.715 1 95.12 134 LEU B N 1
ATOM 3793 C CA . LEU B 1 134 ? 8.5 -24.656 -8.625 1 95.12 134 LEU B CA 1
ATOM 3794 C C . LEU B 1 134 ? 9.32 -25.688 -7.844 1 95.12 134 LEU B C 1
ATOM 3796 O O . LEU B 1 134 ? 9.93 -25.359 -6.824 1 95.12 134 LEU B O 1
ATOM 3800 N N . PRO B 1 135 ? 9.398 -26.891 -8.328 1 96.19 135 PRO B N 1
ATOM 3801 C CA . PRO B 1 135 ? 10.25 -27.891 -7.684 1 96.19 135 PRO B CA 1
ATOM 3802 C C . PRO B 1 135 ? 11.734 -27.547 -7.797 1 96.19 135 PRO B C 1
ATOM 3804 O O . PRO B 1 135 ? 12.562 -28.141 -7.09 1 96.19 135 PRO B O 1
ATOM 3807 N N . TYR B 1 136 ? 12 -26.484 -8.68 1 93.62 136 TYR B N 1
ATOM 3808 C CA . TYR B 1 136 ? 13.406 -26.234 -9.008 1 93.62 136 TYR B CA 1
ATOM 3809 C C . TYR B 1 136 ? 13.734 -24.75 -8.898 1 93.62 136 TYR B C 1
ATOM 3811 O O . TYR B 1 136 ? 12.883 -23.891 -9.156 1 93.62 136 TYR B O 1
ATOM 3819 N N . LEU B 1 137 ? 14.875 -24.516 -8.43 1 89.56 137 LEU B N 1
ATOM 3820 C CA . LEU B 1 137 ? 15.531 -23.266 -8.773 1 89.56 137 LEU B CA 1
ATOM 3821 C C . LEU B 1 137 ? 16.328 -23.406 -10.062 1 89.56 137 LEU B C 1
ATOM 3823 O O . LEU B 1 137 ? 17.359 -24.094 -10.086 1 89.56 137 LEU B O 1
ATOM 3827 N N . ALA B 1 138 ? 15.836 -22.812 -11.18 1 91.19 138 ALA B N 1
ATOM 3828 C CA . ALA B 1 138 ? 16.406 -23.125 -12.492 1 91.19 138 ALA B CA 1
ATOM 3829 C C . ALA B 1 138 ? 16.391 -21.891 -13.398 1 91.19 138 ALA B C 1
ATOM 3831 O O . ALA B 1 138 ? 15.586 -20.984 -13.211 1 91.19 138 ALA B O 1
ATOM 3832 N N . ARG B 1 139 ? 17.281 -21.922 -14.289 1 88.62 139 ARG B N 1
ATOM 3833 C CA . ARG B 1 139 ? 17.375 -20.891 -15.312 1 88.62 139 ARG B CA 1
ATOM 3834 C C . ARG B 1 139 ? 17.688 -21.484 -16.672 1 88.62 139 ARG B C 1
ATOM 3836 O O . ARG B 1 139 ? 18.672 -22.219 -16.828 1 88.62 139 ARG B O 1
ATOM 3843 N N . LYS B 1 140 ? 16.828 -21.109 -17.562 1 89.62 140 LYS B N 1
ATOM 3844 C CA . LYS B 1 140 ? 17.078 -21.484 -18.953 1 89.62 140 LYS B CA 1
ATOM 3845 C C . LYS B 1 140 ? 18.047 -20.516 -19.625 1 89.62 140 LYS B C 1
ATOM 3847 O O . LYS B 1 140 ? 17.797 -19.312 -19.641 1 89.62 140 LYS B O 1
ATOM 3852 N N . HIS B 1 141 ? 19.125 -20.953 -20.125 1 87.06 141 HIS B N 1
ATOM 3853 C CA . HIS B 1 141 ? 20.172 -20.109 -20.703 1 87.06 141 HIS B CA 1
ATOM 3854 C C . HIS B 1 141 ? 20.047 -20.047 -22.219 1 87.06 141 HIS B C 1
ATOM 3856 O O . HIS B 1 141 ? 20.5 -19.094 -22.859 1 87.06 141 HIS B O 1
ATOM 3862 N N . SER B 1 142 ? 19.641 -21.109 -22.828 1 88.5 142 SER B N 1
ATOM 3863 C CA . SER B 1 142 ? 19.453 -21.203 -24.266 1 88.5 142 SER B CA 1
ATOM 3864 C C . SER B 1 142 ? 18.328 -22.156 -24.625 1 88.5 142 SER B C 1
ATOM 3866 O O . SER B 1 142 ? 17.625 -22.641 -23.75 1 88.5 142 SER B O 1
ATOM 3868 N N . ASP B 1 143 ? 18.219 -22.391 -25.844 1 90.31 143 ASP B N 1
ATOM 3869 C CA . ASP B 1 143 ? 17.125 -23.219 -26.344 1 90.31 143 ASP B CA 1
ATOM 3870 C C . ASP B 1 143 ? 17.281 -24.672 -25.875 1 90.31 143 ASP B C 1
ATOM 3872 O O . ASP B 1 143 ? 16.297 -25.406 -25.797 1 90.31 143 ASP B O 1
ATOM 3876 N N . ASP B 1 144 ? 18.453 -25.047 -25.5 1 92.56 144 ASP B N 1
ATOM 3877 C CA . ASP B 1 144 ? 18.625 -26.453 -25.156 1 92.56 144 ASP B CA 1
ATOM 3878 C C . ASP B 1 144 ? 19.391 -26.625 -23.859 1 92.56 144 ASP B C 1
ATOM 3880 O O . ASP B 1 144 ? 19.922 -27.703 -23.562 1 92.56 144 ASP B O 1
ATOM 3884 N N . THR B 1 145 ? 19.516 -25.516 -23.141 1 93.5 145 THR B N 1
ATOM 3885 C CA . THR B 1 145 ? 20.344 -25.578 -21.938 1 93.5 145 THR B CA 1
ATOM 3886 C C . THR B 1 145 ? 19.594 -25.016 -20.734 1 93.5 145 THR B C 1
ATOM 3888 O O . THR B 1 145 ? 19.016 -23.938 -20.797 1 93.5 145 THR B O 1
ATOM 3891 N N . VAL B 1 146 ? 19.609 -25.812 -19.641 1 94.88 146 VAL B N 1
ATOM 3892 C CA . VAL B 1 146 ? 19 -25.359 -18.391 1 94.88 146 VAL B CA 1
ATOM 3893 C C . VAL B 1 146 ? 19.953 -25.594 -17.234 1 94.88 146 VAL B C 1
ATOM 3895 O O . VAL B 1 146 ? 20.672 -26.609 -17.203 1 94.88 146 VAL B O 1
ATOM 3898 N N . SER B 1 147 ? 20.047 -24.609 -16.375 1 93.69 147 SER B N 1
ATOM 3899 C CA . SER B 1 147 ? 20.766 -24.766 -15.117 1 93.69 147 SER B CA 1
ATOM 3900 C C . SER B 1 147 ? 19.812 -25.016 -13.961 1 93.69 147 SER B C 1
ATOM 3902 O O . SER B 1 147 ? 18.781 -24.344 -13.852 1 93.69 147 SER B O 1
ATOM 3904 N N . ILE B 1 148 ? 20.125 -25.969 -13.18 1 92.88 148 ILE B N 1
ATOM 3905 C CA . ILE B 1 148 ? 19.375 -26.266 -11.969 1 92.88 148 ILE B CA 1
ATOM 3906 C C . ILE B 1 148 ? 20.25 -26.062 -10.742 1 92.88 148 ILE B C 1
ATOM 3908 O O . ILE B 1 148 ? 21.156 -26.859 -10.477 1 92.88 148 ILE B O 1
ATOM 3912 N N . SER B 1 149 ? 19.938 -25.016 -10.023 1 87.56 149 SER B N 1
ATOM 3913 C CA . SER B 1 149 ? 20.797 -24.641 -8.906 1 87.56 149 SER B CA 1
ATOM 3914 C C . SER B 1 149 ? 20.281 -25.219 -7.594 1 87.56 149 SER B C 1
ATOM 3916 O O . SER B 1 149 ? 21 -25.266 -6.598 1 87.56 149 SER B O 1
ATOM 3918 N N . GLY B 1 150 ? 19.062 -25.641 -7.598 1 87.44 150 GLY B N 1
ATOM 3919 C CA . GLY B 1 150 ? 18.469 -26.203 -6.391 1 87.44 150 GLY B CA 1
ATOM 3920 C C . GLY B 1 150 ? 17.188 -26.953 -6.652 1 87.44 150 GLY B C 1
ATOM 3921 O O . GLY B 1 150 ? 16.578 -26.797 -7.715 1 87.44 150 GLY B O 1
ATOM 3922 N N . ARG B 1 151 ? 16.797 -27.781 -5.695 1 91.25 151 ARG B N 1
ATOM 3923 C CA . ARG B 1 151 ? 15.555 -28.531 -5.719 1 91.25 151 ARG B CA 1
ATOM 3924 C C . ARG B 1 151 ? 14.773 -28.344 -4.422 1 91.25 151 ARG B C 1
ATOM 3926 O O . ARG B 1 151 ? 15.367 -28.266 -3.342 1 91.25 151 ARG B O 1
ATOM 3933 N N . ALA B 1 152 ? 13.508 -28.234 -4.598 1 93 152 ALA B N 1
ATOM 3934 C CA . ALA B 1 152 ? 12.656 -28.141 -3.408 1 93 152 ALA B CA 1
ATOM 3935 C C . ALA B 1 152 ? 12.75 -29.406 -2.566 1 93 152 ALA B C 1
ATOM 3937 O O . ALA B 1 152 ? 12.789 -30.516 -3.105 1 93 152 ALA B O 1
ATOM 3938 N N . THR B 1 153 ? 12.828 -29.234 -1.25 1 92 153 THR B N 1
ATOM 3939 C CA . THR B 1 153 ? 12.891 -30.359 -0.335 1 92 153 THR B CA 1
ATOM 3940 C C . THR B 1 153 ? 11.516 -30.656 0.257 1 92 153 THR B C 1
ATOM 3942 O O . THR B 1 153 ? 11.281 -31.766 0.766 1 92 153 THR B O 1
ATOM 3945 N N . ARG B 1 154 ? 10.727 -29.672 0.22 1 94.5 154 ARG B N 1
ATOM 3946 C CA . ARG B 1 154 ? 9.344 -29.797 0.667 1 94.5 154 ARG B CA 1
ATOM 3947 C C . ARG B 1 154 ? 8.391 -29.125 -0.306 1 94.5 154 ARG B C 1
ATOM 3949 O O . ARG B 1 154 ? 8.523 -27.922 -0.579 1 94.5 154 ARG B O 1
ATOM 3956 N N . LEU B 1 155 ? 7.48 -29.844 -0.839 1 96.75 155 LEU B N 1
ATOM 3957 C CA . LEU B 1 155 ? 6.48 -29.297 -1.754 1 96.75 155 LEU B CA 1
ATOM 3958 C C . LEU B 1 155 ? 5.07 -29.609 -1.265 1 96.75 155 LEU B C 1
ATOM 3960 O O . LEU B 1 155 ? 4.457 -30.578 -1.696 1 96.75 155 LEU B O 1
ATOM 3964 N N . PRO B 1 156 ? 4.586 -28.766 -0.323 1 97.81 156 PRO B N 1
ATOM 3965 C CA . PRO B 1 156 ? 3.188 -29 0.056 1 97.81 156 PRO B CA 1
ATOM 3966 C C . PRO B 1 156 ? 2.242 -28.969 -1.142 1 97.81 156 PRO B C 1
ATOM 3968 O O . PRO B 1 156 ? 2.178 -27.969 -1.862 1 97.81 156 PRO B O 1
ATOM 3971 N N . THR B 1 157 ? 1.534 -30.062 -1.391 1 98.62 157 THR B N 1
ATOM 3972 C CA . THR B 1 157 ? 0.759 -30.25 -2.611 1 98.62 157 THR B CA 1
ATOM 3973 C C . THR B 1 157 ? -0.676 -30.656 -2.285 1 98.62 157 THR B C 1
ATOM 3975 O O . THR B 1 157 ? -0.903 -31.578 -1.497 1 98.62 157 THR B O 1
ATOM 3978 N N . GLY B 1 158 ? -1.604 -29.875 -2.812 1 98.69 158 GLY B N 1
ATOM 3979 C CA . GLY B 1 158 ? -3.018 -30.203 -2.697 1 98.69 158 GLY B CA 1
ATOM 3980 C C . GLY B 1 158 ? -3.6 -30.781 -3.973 1 98.69 158 GLY B C 1
ATOM 3981 O O . GLY B 1 158 ? -3.084 -30.547 -5.066 1 98.69 158 GLY B O 1
ATOM 3982 N N . VAL B 1 159 ? -4.68 -31.562 -3.834 1 98.81 159 VAL B N 1
ATOM 3983 C CA . VAL B 1 159 ? -5.254 -32.281 -4.961 1 98.81 159 VAL B CA 1
ATOM 3984 C C . VAL B 1 159 ? -6.707 -31.859 -5.164 1 98.81 159 VAL B C 1
ATOM 3986 O O . VAL B 1 159 ? -7.398 -31.516 -4.203 1 98.81 159 VAL B O 1
ATOM 3989 N N . PHE B 1 160 ? -7.164 -31.766 -6.422 1 98.75 160 PHE B N 1
ATOM 3990 C CA . PHE B 1 160 ? -8.547 -31.516 -6.797 1 98.75 160 PHE B CA 1
ATOM 3991 C C . PHE B 1 160 ? -9.039 -32.531 -7.797 1 98.75 160 PHE B C 1
ATOM 3993 O O . PHE B 1 160 ? -8.484 -32.688 -8.891 1 98.75 160 PHE B O 1
ATOM 4000 N N . PRO B 1 161 ? -10.141 -33.312 -7.566 1 98.38 161 PRO B N 1
ATOM 4001 C CA . PRO B 1 161 ? -10.797 -33.375 -6.258 1 98.38 161 PRO B CA 1
ATOM 4002 C C . PRO B 1 161 ? -9.984 -34.156 -5.227 1 98.38 161 PRO B C 1
ATOM 4004 O O . PRO B 1 161 ? -9.266 -35.094 -5.582 1 98.38 161 PRO B O 1
ATOM 4007 N N . SER B 1 162 ? -10.125 -33.75 -3.977 1 98.5 162 SER B N 1
ATOM 4008 C CA . SER B 1 162 ? -9.266 -34.312 -2.945 1 98.5 162 SER B CA 1
ATOM 4009 C C . SER B 1 162 ? -9.672 -35.75 -2.619 1 98.5 162 SER B C 1
ATOM 4011 O O . SER B 1 162 ? -8.922 -36.5 -1.979 1 98.5 162 SER B O 1
ATOM 4013 N N . SER B 1 163 ? -10.82 -36.219 -3.049 1 98.25 163 SER B N 1
ATOM 4014 C CA . SER B 1 163 ? -11.211 -37.594 -2.896 1 98.25 163 SER B CA 1
ATOM 4015 C C . SER B 1 163 ? -10.273 -38.531 -3.672 1 98.25 163 SER B C 1
ATOM 4017 O O . SER B 1 163 ? -10.227 -39.719 -3.408 1 98.25 163 SER B O 1
ATOM 4019 N N . ARG B 1 164 ? -9.547 -38 -4.605 1 98.25 164 ARG B N 1
ATOM 4020 C CA . ARG B 1 164 ? -8.633 -38.781 -5.434 1 98.25 164 ARG B CA 1
ATOM 4021 C C . ARG B 1 164 ? -7.188 -38.594 -5 1 98.25 164 ARG B C 1
ATOM 4023 O O . ARG B 1 164 ? -6.258 -38.906 -5.75 1 98.25 164 ARG B O 1
ATOM 4030 N N . SER B 1 165 ? -6.977 -38.125 -3.844 1 98.62 165 SER B N 1
ATOM 4031 C CA . SER B 1 165 ? -5.645 -37.75 -3.367 1 98.62 165 SER B CA 1
ATOM 4032 C C . SER B 1 165 ? -4.723 -38.969 -3.332 1 98.62 165 SER B C 1
ATOM 4034 O O . SER B 1 165 ? -3.564 -38.875 -3.754 1 98.62 165 SER B O 1
ATOM 4036 N N . ALA B 1 166 ? -5.219 -40.062 -2.816 1 98.5 166 ALA B N 1
ATOM 4037 C CA . ALA B 1 166 ? -4.387 -41.25 -2.732 1 98.5 166 ALA B CA 1
ATOM 4038 C C . ALA B 1 166 ? -3.869 -41.656 -4.109 1 98.5 166 ALA B C 1
ATOM 4040 O O . ALA B 1 166 ? -2.688 -41.969 -4.27 1 98.5 166 ALA B O 1
ATOM 4041 N N . TYR B 1 167 ? -4.762 -41.656 -5.051 1 98.5 167 TYR B N 1
ATOM 4042 C CA . TYR B 1 167 ? -4.395 -42 -6.418 1 98.5 167 TYR B CA 1
ATOM 4043 C C . TYR B 1 167 ? -3.377 -41.031 -6.977 1 98.5 167 TYR B C 1
ATOM 4045 O O . TYR B 1 167 ? -2.338 -41.406 -7.504 1 98.5 167 TYR B O 1
ATOM 4053 N N . ALA B 1 168 ? -3.643 -39.75 -6.879 1 98.75 168 ALA B N 1
ATOM 4054 C CA . ALA B 1 168 ? -2.76 -38.719 -7.406 1 98.75 168 ALA B CA 1
ATOM 4055 C C . ALA B 1 168 ? -1.361 -38.844 -6.805 1 98.75 168 ALA B C 1
ATOM 4057 O O . ALA B 1 168 ? -0.362 -38.75 -7.523 1 98.75 168 ALA B O 1
ATOM 4058 N N . PHE B 1 169 ? -1.301 -39 -5.5 1 98.62 169 PHE B N 1
ATOM 4059 C CA . PHE B 1 169 ? -0.009 -39.031 -4.824 1 98.62 169 PHE B CA 1
ATOM 4060 C C . PHE B 1 169 ? 0.764 -40.281 -5.156 1 98.62 169 PHE B C 1
ATOM 4062 O O . PHE B 1 169 ? 1.996 -40.281 -5.141 1 98.62 169 PHE B O 1
ATOM 4069 N N . SER B 1 170 ? 0.054 -41.406 -5.488 1 98.25 170 SER B N 1
ATOM 4070 C CA . SER B 1 170 ? 0.74 -42.594 -5.93 1 98.25 170 SER B CA 1
ATOM 4071 C C . SER B 1 170 ? 1.521 -42.375 -7.215 1 98.25 170 SER B C 1
ATOM 4073 O O . SER B 1 170 ? 2.553 -43 -7.449 1 98.25 170 SER B O 1
ATOM 4075 N N . ILE B 1 171 ? 1.118 -41.406 -7.988 1 98.38 171 ILE B N 1
ATOM 4076 C CA . ILE B 1 171 ? 1.767 -41.094 -9.25 1 98.38 171 ILE B CA 1
ATOM 4077 C C . ILE B 1 171 ? 2.771 -39.969 -9.031 1 98.38 171 ILE B C 1
ATOM 4079 O O . ILE B 1 171 ? 3.926 -40.062 -9.453 1 98.38 171 ILE B O 1
ATOM 4083 N N . LEU B 1 172 ? 2.43 -38.938 -8.352 1 98.62 172 LEU B N 1
ATOM 4084 C CA . LEU B 1 172 ? 3.24 -37.75 -8.156 1 98.62 172 LEU B CA 1
ATOM 4085 C C . LEU B 1 172 ? 4.535 -38.094 -7.418 1 98.62 172 LEU B C 1
ATOM 4087 O O . LEU B 1 172 ? 5.594 -37.531 -7.742 1 98.62 172 LEU B O 1
ATOM 4091 N N . LYS B 1 173 ? 4.461 -38.969 -6.496 1 97.62 173 LYS B N 1
ATOM 4092 C CA . LYS B 1 173 ? 5.621 -39.25 -5.664 1 97.62 173 LYS B CA 1
ATOM 4093 C C . LYS B 1 173 ? 6.641 -40.094 -6.426 1 97.62 173 LYS B C 1
ATOM 4095 O O . LYS B 1 173 ? 7.809 -40.188 -6.031 1 97.62 173 LYS B O 1
ATOM 4100 N N . GLU B 1 174 ? 6.168 -40.75 -7.484 1 97.75 174 GLU B N 1
ATOM 4101 C CA . GLU B 1 174 ? 7.117 -41.438 -8.359 1 97.75 174 GLU B CA 1
ATOM 4102 C C . GLU B 1 174 ? 8 -40.406 -9.094 1 97.75 174 GLU B C 1
ATOM 4104 O O . GLU B 1 174 ? 9.148 -40.719 -9.422 1 97.75 174 GLU B O 1
ATOM 4109 N N . ALA B 1 175 ? 7.508 -39.25 -9.273 1 98 175 ALA B N 1
ATOM 4110 C CA . ALA B 1 175 ? 8.211 -38.219 -10.031 1 98 175 ALA B CA 1
ATOM 4111 C C . ALA B 1 175 ? 8.922 -37.25 -9.102 1 98 175 ALA B C 1
ATOM 4113 O O . ALA B 1 175 ? 10.039 -36.812 -9.391 1 98 175 ALA B O 1
ATOM 4114 N N . PHE B 1 176 ? 8.266 -36.906 -8.008 1 97.69 176 PHE B N 1
ATOM 4115 C CA . PHE B 1 176 ? 8.766 -35.875 -7.09 1 97.69 176 PHE B CA 1
ATOM 4116 C C . PHE B 1 176 ? 8.75 -36.406 -5.656 1 97.69 176 PHE B C 1
ATOM 4118 O O . PHE B 1 176 ? 7.73 -36.312 -4.969 1 97.69 176 PHE B O 1
ATOM 4125 N N . LEU B 1 177 ? 9.875 -36.719 -5.148 1 95.19 177 LEU B N 1
ATOM 4126 C CA . LEU B 1 177 ? 9.984 -37.312 -3.816 1 95.19 177 LEU B CA 1
ATOM 4127 C C . LEU B 1 177 ? 9.727 -36.281 -2.738 1 95.19 177 LEU B C 1
ATOM 4129 O O . LEU B 1 177 ? 9.375 -36.625 -1.607 1 95.19 177 LEU B O 1
ATOM 4133 N N . SER B 1 178 ? 9.867 -35.031 -3.07 1 95.75 178 SER B N 1
ATOM 4134 C CA . SER B 1 178 ? 9.758 -33.938 -2.107 1 95.75 178 SER B CA 1
ATOM 4135 C C . SER B 1 178 ? 8.297 -33.562 -1.85 1 95.75 178 SER B C 1
ATOM 4137 O O . SER B 1 178 ? 8.008 -32.719 -0.987 1 95.75 178 SER B O 1
ATOM 4139 N N . ILE B 1 179 ? 7.375 -34.125 -2.5 1 97.38 179 ILE B N 1
ATOM 4140 C CA . ILE B 1 179 ? 5.961 -33.812 -2.377 1 97.38 179 ILE B CA 1
ATOM 4141 C C . ILE B 1 179 ? 5.469 -34.156 -0.974 1 97.38 179 ILE B C 1
ATOM 4143 O O . ILE B 1 179 ? 5.719 -35.25 -0.479 1 97.38 179 ILE B O 1
ATOM 4147 N N . GLU B 1 180 ? 4.844 -33.25 -0.316 1 96.81 180 GLU B N 1
ATOM 4148 C CA . GLU B 1 180 ? 4.176 -33.406 0.975 1 96.81 180 GLU B CA 1
ATOM 4149 C C . GLU B 1 180 ? 2.672 -33.188 0.847 1 96.81 180 GLU B C 1
ATOM 4151 O O . GLU B 1 180 ? 2.209 -32.062 0.668 1 96.81 180 GLU B O 1
ATOM 4156 N N . PRO B 1 181 ? 1.886 -34.312 0.99 1 97.75 181 PRO B N 1
ATOM 4157 C CA . PRO B 1 181 ? 0.437 -34.188 0.823 1 97.75 181 PRO B CA 1
ATOM 4158 C C . PRO B 1 181 ? -0.19 -33.219 1.84 1 97.75 181 PRO B C 1
ATOM 4160 O O . PRO B 1 181 ? 0.159 -33.25 3.021 1 97.75 181 PRO B O 1
ATOM 4163 N N . ILE B 1 182 ? -1.042 -32.344 1.378 1 97.81 182 ILE B N 1
ATOM 4164 C CA . ILE B 1 182 ? -1.858 -31.484 2.246 1 97.81 182 ILE B CA 1
ATOM 4165 C C . ILE B 1 182 ? -3.334 -31.656 1.89 1 97.81 182 ILE B C 1
ATOM 4167 O O . ILE B 1 182 ? -3.709 -32.625 1.215 1 97.81 182 ILE B O 1
ATOM 4171 N N . GLN B 1 183 ? -4.23 -30.859 2.348 1 97.25 183 GLN B N 1
ATOM 4172 C CA . GLN B 1 183 ? -5.645 -31.203 2.457 1 97.25 183 GLN B CA 1
ATOM 4173 C C . GLN B 1 183 ? -6.32 -31.188 1.09 1 97.25 183 GLN B C 1
ATOM 4175 O O . GLN B 1 183 ? -7.07 -32.094 0.75 1 97.25 183 GLN B O 1
ATOM 4180 N N . ASP B 1 184 ? -6.215 -30.109 0.36 1 98.44 184 ASP B N 1
ATOM 4181 C CA . ASP B 1 184 ? -6.883 -29.984 -0.932 1 98.44 184 ASP B CA 1
ATOM 4182 C C . ASP B 1 184 ? -6.23 -28.906 -1.793 1 98.44 184 ASP B C 1
ATOM 4184 O O . ASP B 1 184 ? -5.188 -28.375 -1.429 1 98.44 184 ASP B O 1
ATOM 4188 N N . ALA B 1 185 ? -6.805 -28.672 -2.943 1 98.44 185 ALA B N 1
ATOM 4189 C CA . ALA B 1 185 ? -6.176 -27.797 -3.934 1 98.44 185 ALA B CA 1
ATOM 4190 C C . ALA B 1 185 ? -6.16 -26.344 -3.459 1 98.44 185 ALA B C 1
ATOM 4192 O O . ALA B 1 185 ? -5.242 -25.594 -3.781 1 98.44 185 ALA B O 1
ATOM 4193 N N . LEU B 1 186 ? -7.219 -25.906 -2.76 1 98.81 186 LEU B N 1
ATOM 4194 C CA . LEU B 1 186 ? -7.215 -24.547 -2.227 1 98.81 186 LEU B CA 1
ATOM 4195 C C . LEU B 1 186 ? -6.121 -24.375 -1.178 1 98.81 186 LEU B C 1
ATOM 4197 O O . LEU B 1 186 ? -5.469 -23.344 -1.115 1 98.81 186 LEU B O 1
ATOM 4201 N N . ASP B 1 187 ? -5.934 -25.406 -0.339 1 98.5 187 ASP B N 1
ATOM 4202 C CA . ASP B 1 187 ? -4.793 -25.453 0.57 1 98.5 187 ASP B CA 1
ATOM 4203 C C . ASP B 1 187 ? -3.479 -25.312 -0.188 1 98.5 187 ASP B C 1
ATOM 4205 O O . ASP B 1 187 ? -2.611 -24.531 0.215 1 98.5 187 ASP B O 1
ATOM 4209 N N . GLY B 1 188 ? -3.336 -25.984 -1.27 1 98.31 188 GLY B N 1
ATOM 4210 C CA . GLY B 1 188 ? -2.164 -25.875 -2.123 1 98.31 188 GLY B CA 1
ATOM 4211 C C . GLY B 1 188 ? -1.978 -24.5 -2.707 1 98.31 188 GLY B C 1
ATOM 4212 O O . GLY B 1 188 ? -0.856 -23.984 -2.762 1 98.31 188 GLY B O 1
ATOM 4213 N N . ALA B 1 189 ? -3.078 -23.891 -3.162 1 98.62 189 ALA B N 1
ATOM 4214 C CA . ALA B 1 189 ? -3.035 -22.547 -3.73 1 98.62 189 ALA B CA 1
ATOM 4215 C C . ALA B 1 189 ? -2.529 -21.531 -2.709 1 98.62 189 ALA B C 1
ATOM 4217 O O . ALA B 1 189 ? -1.771 -20.609 -3.051 1 98.62 189 ALA B O 1
ATOM 4218 N N . LEU B 1 190 ? -2.898 -21.719 -1.46 1 98.56 190 LEU B N 1
ATOM 4219 C CA . LEU B 1 190 ? -2.566 -20.781 -0.39 1 98.56 190 LEU B CA 1
ATOM 4220 C C . LEU B 1 190 ? -1.14 -21 0.101 1 98.56 190 LEU B C 1
ATOM 4222 O O . LEU B 1 190 ? -0.646 -20.266 0.948 1 98.56 190 LEU B O 1
ATOM 4226 N N . MET B 1 191 ? -0.445 -22.016 -0.471 1 97.75 191 MET B N 1
ATOM 4227 C CA . MET B 1 191 ? 0.967 -22.234 -0.173 1 97.75 191 MET B CA 1
ATOM 4228 C C . MET B 1 191 ? 1.856 -21.453 -1.139 1 97.75 191 MET B C 1
ATOM 4230 O O . MET B 1 191 ? 3.076 -21.422 -0.971 1 97.75 191 MET B O 1
ATOM 4234 N N . ASN B 1 192 ? 1.238 -20.844 -2.154 1 97.38 192 ASN B N 1
ATOM 4235 C CA . ASN B 1 192 ? 2.016 -20.047 -3.098 1 97.38 192 ASN B CA 1
ATOM 4236 C C . ASN B 1 192 ? 2.686 -18.859 -2.41 1 97.38 192 ASN B C 1
ATOM 4238 O O . ASN B 1 192 ? 2.01 -18 -1.835 1 97.38 192 ASN B O 1
ATOM 4242 N N . ALA B 1 193 ? 3.93 -18.719 -2.496 1 93.88 193 ALA B N 1
ATOM 4243 C CA . ALA B 1 193 ? 4.688 -17.688 -1.804 1 93.88 193 ALA B CA 1
ATOM 4244 C C . ALA B 1 193 ? 4.789 -16.422 -2.652 1 93.88 193 ALA B C 1
ATOM 4246 O O . ALA B 1 193 ? 5.094 -15.344 -2.137 1 93.88 193 ALA B O 1
ATOM 4247 N N . GLY B 1 194 ? 4.578 -16.547 -3.959 1 96.38 194 GLY B N 1
ATOM 4248 C CA . GLY B 1 194 ? 4.711 -15.414 -4.871 1 96.38 194 GLY B CA 1
ATOM 4249 C C . GLY B 1 194 ? 3.891 -14.211 -4.457 1 96.38 194 GLY B C 1
ATOM 4250 O O . GLY B 1 194 ? 4.422 -13.109 -4.332 1 96.38 194 GLY B O 1
ATOM 4251 N N . PRO B 1 195 ? 2.609 -14.43 -4.172 1 98.44 195 PRO B N 1
ATOM 4252 C CA . PRO B 1 195 ? 1.726 -13.328 -3.783 1 98.44 195 PRO B CA 1
ATOM 4253 C C . PRO B 1 195 ? 2.105 -12.711 -2.438 1 98.44 195 PRO B C 1
ATOM 4255 O O . PRO B 1 195 ? 1.589 -11.656 -2.07 1 98.44 195 PRO B O 1
ATOM 4258 N N . ILE B 1 196 ? 2.979 -13.375 -1.701 1 98.19 196 ILE B N 1
ATOM 4259 C CA . ILE B 1 196 ? 3.438 -12.859 -0.417 1 98.19 196 ILE B CA 1
ATOM 4260 C C . ILE B 1 196 ? 4.77 -12.133 -0.6 1 98.19 196 ILE B C 1
ATOM 4262 O O . ILE B 1 196 ? 5.004 -11.094 0.019 1 98.19 196 ILE B O 1
ATOM 4266 N N . ILE B 1 197 ? 5.609 -12.609 -1.451 1 96.81 197 ILE B N 1
ATOM 4267 C CA . ILE B 1 197 ? 6.973 -12.117 -1.615 1 96.81 197 ILE B CA 1
ATOM 4268 C C . ILE B 1 197 ? 6.969 -10.875 -2.512 1 96.81 197 ILE B C 1
ATOM 4270 O O . ILE B 1 197 ? 7.516 -9.836 -2.145 1 96.81 197 ILE B O 1
ATOM 4274 N N . HIS B 1 198 ? 6.301 -10.906 -3.605 1 97.88 198 HIS B N 1
ATOM 4275 C CA . HIS B 1 198 ? 6.613 -9.992 -4.699 1 97.88 198 HIS B CA 1
ATOM 4276 C C . HIS B 1 198 ? 5.832 -8.688 -4.562 1 97.88 198 HIS B C 1
ATOM 4278 O O . HIS B 1 198 ? 6.355 -7.609 -4.859 1 97.88 198 HIS B O 1
ATOM 4284 N N . PRO B 1 199 ? 4.574 -8.711 -4.078 1 98.75 199 PRO B N 1
ATOM 4285 C CA . PRO B 1 199 ? 3.842 -7.445 -4.023 1 98.75 199 PRO B CA 1
ATOM 4286 C C . PRO B 1 199 ? 4.551 -6.391 -3.18 1 98.75 199 PRO B C 1
ATOM 4288 O O . PRO B 1 199 ? 4.797 -5.277 -3.652 1 98.75 199 PRO B O 1
ATOM 4291 N N . PRO B 1 200 ? 5.008 -6.695 -1.921 1 98.81 200 PRO B N 1
ATOM 4292 C CA . PRO B 1 200 ? 5.77 -5.672 -1.201 1 98.81 200 PRO B CA 1
ATOM 4293 C C . PRO B 1 200 ? 7.043 -5.262 -1.932 1 98.81 200 PRO B C 1
ATOM 4295 O O . PRO B 1 200 ? 7.395 -4.082 -1.96 1 98.81 200 PRO B O 1
ATOM 4298 N N . LEU B 1 201 ? 7.715 -6.191 -2.598 1 97.62 201 LEU B N 1
ATOM 4299 C CA . LEU B 1 201 ? 9 -5.934 -3.23 1 97.62 201 LEU B CA 1
ATOM 4300 C C . LEU B 1 201 ? 8.852 -4.969 -4.402 1 97.62 201 LEU B C 1
ATOM 4302 O O . LEU B 1 201 ? 9.711 -4.117 -4.625 1 97.62 201 LEU B O 1
ATOM 4306 N N . ILE B 1 202 ? 7.781 -5.113 -5.148 1 98.25 202 ILE B N 1
ATOM 4307 C CA . ILE B 1 202 ? 7.738 -4.277 -6.344 1 98.25 202 ILE B CA 1
ATOM 4308 C C . ILE B 1 202 ? 7.016 -2.967 -6.031 1 98.25 202 ILE B C 1
ATOM 4310 O O . ILE B 1 202 ? 7.371 -1.913 -6.562 1 98.25 202 ILE B O 1
ATOM 4314 N N . LEU B 1 203 ? 6.043 -2.992 -5.145 1 98.88 203 LEU B N 1
ATOM 4315 C CA . LEU B 1 203 ? 5.27 -1.783 -4.887 1 98.88 203 LEU B CA 1
ATOM 4316 C C . LEU B 1 203 ? 6.023 -0.841 -3.955 1 98.88 203 LEU B C 1
ATOM 4318 O O . LEU B 1 203 ? 5.957 0.38 -4.113 1 98.88 203 LEU B O 1
ATOM 4322 N N . MET B 1 204 ? 6.773 -1.368 -2.994 1 98.88 204 MET B N 1
ATOM 4323 C CA . MET B 1 204 ? 7.496 -0.533 -2.037 1 98.88 204 MET B CA 1
ATOM 4324 C C . MET B 1 204 ? 8.867 -0.147 -2.578 1 98.88 204 MET B C 1
ATOM 4326 O O . MET B 1 204 ? 9.648 0.517 -1.89 1 98.88 204 MET B O 1
ATOM 4330 N N . ASN B 1 205 ? 9.18 -0.576 -3.811 1 98.25 205 ASN B N 1
ATOM 4331 C CA . ASN B 1 205 ? 10.367 -0.168 -4.551 1 98.25 205 ASN B CA 1
ATOM 4332 C C . ASN B 1 205 ? 10.008 0.472 -5.887 1 98.25 205 ASN B C 1
ATOM 4334 O O . ASN B 1 205 ? 10.859 0.621 -6.762 1 98.25 205 ASN B O 1
ATOM 4338 N N . ALA B 1 206 ? 8.773 0.836 -6.074 1 98.62 206 ALA B N 1
ATOM 4339 C CA . ALA B 1 206 ? 8.297 1.291 -7.375 1 98.62 206 ALA B CA 1
ATOM 4340 C C . ALA B 1 206 ? 9.094 2.496 -7.863 1 98.62 206 ALA B C 1
ATOM 4342 O O . ALA B 1 206 ? 9.422 2.596 -9.047 1 98.62 206 ALA B O 1
ATOM 4343 N N . GLY B 1 207 ? 9.414 3.471 -6.934 1 97.94 207 GLY B N 1
ATOM 4344 C CA . GLY B 1 207 ? 10.219 4.621 -7.309 1 97.94 207 GLY B CA 1
ATOM 4345 C C . GLY B 1 207 ? 11.57 4.242 -7.879 1 97.94 207 GLY B C 1
ATOM 4346 O O . GLY B 1 207 ? 11.938 4.691 -8.969 1 97.94 207 GLY B O 1
ATOM 4347 N N . ALA B 1 208 ? 12.289 3.393 -7.188 1 97.25 208 ALA B N 1
ATOM 4348 C CA . ALA B 1 208 ? 13.617 2.969 -7.625 1 97.25 208 ALA B CA 1
ATOM 4349 C C . ALA B 1 208 ? 13.539 2.166 -8.922 1 97.25 208 ALA B C 1
ATOM 4351 O O . ALA B 1 208 ? 14.375 2.322 -9.805 1 97.25 208 ALA B O 1
ATOM 4352 N N . ILE B 1 209 ? 12.539 1.3 -9.047 1 97.44 209 ILE B N 1
ATOM 4353 C CA . ILE B 1 209 ? 12.359 0.462 -10.227 1 97.44 209 ILE B CA 1
ATOM 4354 C C . ILE B 1 209 ? 12.203 1.342 -11.461 1 97.44 209 ILE B C 1
ATOM 4356 O O . ILE B 1 209 ? 12.766 1.043 -12.523 1 97.44 209 ILE B O 1
ATOM 4360 N N . GLU B 1 210 ? 11.43 2.396 -11.352 1 97.56 210 GLU B N 1
ATOM 4361 C CA . GLU B 1 210 ? 11.141 3.225 -12.516 1 97.56 210 GLU B CA 1
ATOM 4362 C C . GLU B 1 210 ? 12.211 4.297 -12.711 1 97.56 210 GLU B C 1
ATOM 4364 O O . GLU B 1 210 ? 12.328 4.883 -13.789 1 97.56 210 GLU B O 1
ATOM 4369 N N . HIS B 1 211 ? 13 4.586 -11.68 1 96.62 211 HIS B N 1
ATOM 4370 C CA . HIS B 1 211 ? 14.039 5.598 -11.773 1 96.62 211 HIS B CA 1
ATOM 4371 C C . HIS B 1 211 ? 15.305 5.027 -12.398 1 96.62 211 HIS B C 1
ATOM 4373 O O . HIS B 1 211 ? 15.93 5.676 -13.242 1 96.62 211 HIS B O 1
ATOM 4379 N N . PHE B 1 212 ? 15.711 3.832 -11.93 1 95.19 212 PHE B N 1
ATOM 4380 C CA . PHE B 1 212 ? 16.953 3.223 -12.398 1 95.19 212 PHE B CA 1
ATOM 4381 C C . PHE B 1 212 ? 16.688 2.299 -13.586 1 95.19 212 PHE B C 1
ATOM 4383 O O . PHE B 1 212 ? 15.617 1.697 -13.68 1 95.19 212 PHE B O 1
ATOM 4390 N N . ASP B 1 213 ? 17.719 2.205 -14.359 1 92.38 213 ASP B N 1
ATOM 4391 C CA . ASP B 1 213 ? 17.625 1.235 -15.453 1 92.38 213 ASP B CA 1
ATOM 4392 C C . ASP B 1 213 ? 17.5 -0.187 -14.906 1 92.38 213 ASP B C 1
ATOM 4394 O O . ASP B 1 213 ? 16.844 -1.032 -15.523 1 92.38 213 ASP B O 1
ATOM 4398 N N . ARG B 1 214 ? 18.172 -0.324 -13.789 1 90.75 214 ARG B N 1
ATOM 4399 C CA . ARG B 1 214 ? 18.125 -1.612 -13.102 1 90.75 214 ARG B CA 1
ATOM 4400 C C . ARG B 1 214 ? 18.047 -1.429 -11.594 1 90.75 214 ARG B C 1
ATOM 4402 O O . ARG B 1 214 ? 18.719 -0.565 -11.031 1 90.75 214 ARG B O 1
ATOM 4409 N N . TRP B 1 215 ? 17.203 -2.211 -10.977 1 93.31 215 TRP B N 1
ATOM 4410 C CA . TRP B 1 215 ? 17.062 -2.223 -9.523 1 93.31 215 TRP B CA 1
ATOM 4411 C C . TRP B 1 215 ? 16.906 -3.646 -9 1 93.31 215 TRP B C 1
ATOM 4413 O O . TRP B 1 215 ? 16.016 -4.379 -9.453 1 93.31 215 TRP B O 1
ATOM 4423 N N . ASP B 1 216 ? 17.828 -4.047 -8.125 1 92.62 216 ASP B N 1
ATOM 4424 C CA . ASP B 1 216 ? 17.781 -5.379 -7.527 1 92.62 216 ASP B CA 1
ATOM 4425 C C . ASP B 1 216 ? 16.797 -5.41 -6.355 1 92.62 216 ASP B C 1
ATOM 4427 O O . ASP B 1 216 ? 17.172 -5.113 -5.219 1 92.62 216 ASP B O 1
ATOM 4431 N N . ILE B 1 217 ? 15.609 -5.867 -6.547 1 92.38 217 ILE B N 1
ATOM 4432 C CA . ILE B 1 217 ? 14.562 -5.824 -5.527 1 92.38 217 ILE B CA 1
ATOM 4433 C C . ILE B 1 217 ? 14.859 -6.848 -4.434 1 92.38 217 ILE B C 1
ATOM 4435 O O . ILE B 1 217 ? 14.406 -6.699 -3.297 1 92.38 217 ILE B O 1
ATOM 4439 N N . HIS B 1 218 ? 15.57 -7.875 -4.688 1 89.31 218 HIS B N 1
ATOM 4440 C CA . HIS B 1 218 ? 15.82 -8.938 -3.715 1 89.31 218 HIS B CA 1
ATOM 4441 C C . HIS B 1 218 ? 17.047 -8.617 -2.861 1 89.31 218 HIS B C 1
ATOM 4443 O O . HIS B 1 218 ? 17.125 -9.031 -1.7 1 89.31 218 HIS B O 1
ATOM 4449 N N . GLY B 1 219 ? 18 -8.039 -3.441 1 89.25 219 GLY B N 1
ATOM 4450 C CA . GLY B 1 219 ? 19.188 -7.645 -2.713 1 89.25 219 GLY B CA 1
ATOM 4451 C C . GLY B 1 219 ? 19.109 -6.242 -2.139 1 89.25 219 GLY B C 1
ATOM 4452 O O . GLY B 1 219 ? 18.859 -6.07 -0.943 1 89.25 219 GLY B O 1
AT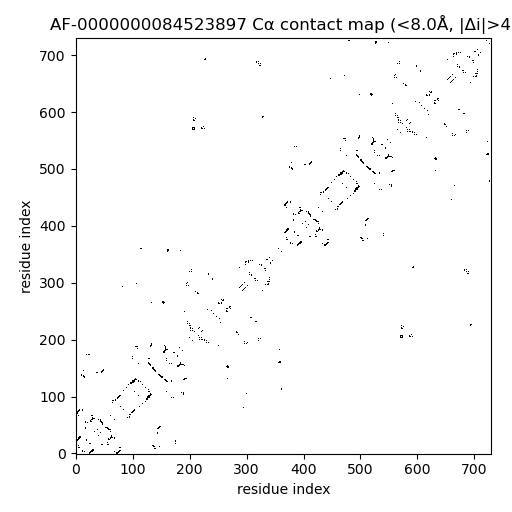OM 4453 N N . GLU B 1 220 ? 19.016 -5.262 -3 1 91.81 220 GLU B N 1
ATOM 4454 C CA . GLU B 1 220 ? 19 -3.854 -2.617 1 91.81 220 GLU B CA 1
ATOM 4455 C C . GLU B 1 220 ? 17.641 -3.445 -2.084 1 91.81 220 GLU B C 1
ATOM 4457 O O . GLU B 1 220 ? 17.531 -2.641 -1.155 1 91.81 220 GLU B O 1
ATOM 4462 N N . GLY B 1 221 ? 16.688 -4.035 -2.6 1 93.38 221 GLY B N 1
ATOM 4463 C CA . GLY B 1 221 ? 15.336 -3.584 -2.328 1 93.38 221 GLY B CA 1
ATOM 4464 C C . GLY B 1 221 ? 14.719 -4.242 -1.107 1 93.38 221 GLY B C 1
ATOM 4465 O O . GLY B 1 221 ? 13.711 -3.768 -0.584 1 93.38 221 GLY B O 1
ATOM 4466 N N . THR B 1 222 ? 15.273 -5.344 -0.694 1 94.81 222 THR B N 1
ATOM 4467 C CA . THR B 1 222 ? 14.734 -5.988 0.496 1 94.81 222 THR B CA 1
ATOM 4468 C C . THR B 1 222 ? 15.297 -5.352 1.762 1 94.81 222 THR B C 1
ATOM 4470 O O . THR B 1 222 ? 16.375 -5.742 2.234 1 94.81 222 THR B O 1
ATOM 4473 N N . GLN B 1 223 ? 14.57 -4.461 2.281 1 96.69 223 GLN B N 1
ATOM 4474 C CA . GLN B 1 223 ? 14.953 -3.682 3.453 1 96.69 223 GLN B CA 1
ATOM 4475 C C . GLN B 1 223 ? 14.039 -3.977 4.637 1 96.69 223 GLN B C 1
ATOM 4477 O O . GLN B 1 223 ? 12.992 -4.609 4.473 1 96.69 223 GLN B O 1
ATOM 4482 N N . PRO B 1 224 ? 14.375 -3.561 5.816 1 97 224 PRO B N 1
ATOM 4483 C CA . PRO B 1 224 ? 13.617 -3.898 7.023 1 97 224 PRO B CA 1
ATOM 4484 C C . PRO B 1 224 ? 12.141 -3.52 6.922 1 97 224 PRO B C 1
ATOM 4486 O O . PRO B 1 224 ? 11.273 -4.289 7.34 1 97 224 PRO B O 1
ATOM 4489 N N . ALA B 1 225 ? 11.828 -2.398 6.391 1 98.31 225 ALA B N 1
ATOM 4490 C CA . ALA B 1 225 ? 10.438 -1.986 6.238 1 98.31 225 ALA B CA 1
ATOM 4491 C C . ALA B 1 225 ? 9.664 -2.984 5.383 1 98.31 225 ALA B C 1
ATOM 4493 O O . ALA B 1 225 ? 8.516 -3.318 5.695 1 98.31 225 ALA B O 1
ATOM 4494 N N . ILE B 1 226 ? 10.258 -3.41 4.309 1 98.06 226 ILE B N 1
ATOM 4495 C CA . ILE B 1 226 ? 9.617 -4.348 3.393 1 98.06 226 ILE B CA 1
ATOM 4496 C C . ILE B 1 226 ? 9.453 -5.703 4.078 1 98.06 226 ILE B C 1
ATOM 4498 O O . ILE B 1 226 ? 8.406 -6.348 3.945 1 98.06 226 ILE B O 1
ATOM 4502 N N . ARG B 1 227 ? 10.438 -6.109 4.867 1 97.12 227 ARG B N 1
ATOM 4503 C CA . ARG B 1 227 ? 10.352 -7.363 5.609 1 97.12 227 ARG B CA 1
ATOM 4504 C C . ARG B 1 227 ? 9.219 -7.328 6.621 1 97.12 227 ARG B C 1
ATOM 4506 O O . ARG B 1 227 ? 8.555 -8.336 6.852 1 97.12 227 ARG B O 1
ATOM 4513 N N . ARG B 1 228 ? 9.008 -6.246 7.219 1 98.31 228 ARG B N 1
ATOM 4514 C CA . ARG B 1 228 ? 7.914 -6.113 8.172 1 98.31 228 ARG B CA 1
ATOM 4515 C C . ARG B 1 228 ? 6.562 -6.211 7.477 1 98.31 228 ARG B C 1
ATOM 4517 O O . ARG B 1 228 ? 5.625 -6.809 8.008 1 98.31 228 ARG B O 1
ATOM 4524 N N . VAL B 1 229 ? 6.492 -5.625 6.301 1 98.75 229 VAL B N 1
ATOM 4525 C CA . VAL B 1 229 ? 5.258 -5.73 5.531 1 98.75 229 VAL B CA 1
ATOM 4526 C C . VAL B 1 229 ? 5.066 -7.172 5.062 1 98.75 229 VAL B C 1
ATOM 4528 O O . VAL B 1 229 ? 3.943 -7.684 5.055 1 98.75 229 VAL B O 1
ATOM 4531 N N . HIS B 1 230 ? 6.191 -7.875 4.688 1 98.25 230 HIS B N 1
ATOM 4532 C CA . HIS B 1 230 ? 6.141 -9.297 4.379 1 98.25 230 HIS B CA 1
ATOM 4533 C C . HIS B 1 230 ? 5.512 -10.094 5.52 1 98.25 230 HIS B C 1
ATOM 4535 O O . HIS B 1 230 ? 4.637 -10.93 5.293 1 98.25 230 HIS B O 1
ATOM 4541 N N . HIS B 1 231 ? 5.957 -9.789 6.66 1 97.88 231 HIS B N 1
ATOM 4542 C CA . HIS B 1 231 ? 5.504 -10.516 7.84 1 97.88 231 HIS B CA 1
ATOM 4543 C C . HIS B 1 231 ? 4.016 -10.289 8.086 1 97.88 231 HIS B C 1
ATOM 4545 O O . HIS B 1 231 ? 3.279 -11.227 8.383 1 97.88 231 HIS B O 1
ATOM 4551 N N . ALA B 1 232 ? 3.604 -9.055 7.988 1 98.81 232 ALA B N 1
ATOM 4552 C CA . ALA B 1 232 ? 2.197 -8.727 8.203 1 98.81 232 ALA B CA 1
ATOM 4553 C C . ALA B 1 232 ? 1.313 -9.383 7.145 1 98.81 232 ALA B C 1
ATOM 4555 O O . ALA B 1 232 ? 0.251 -9.922 7.461 1 98.81 232 ALA B O 1
ATOM 4556 N N . LEU B 1 233 ? 1.726 -9.297 5.891 1 98.88 233 LEU B N 1
ATOM 4557 C CA . LEU B 1 233 ? 0.984 -9.891 4.785 1 98.88 233 LEU B CA 1
ATOM 4558 C C . LEU B 1 233 ? 0.869 -11.398 4.957 1 98.88 233 LEU B C 1
ATOM 4560 O O . LEU B 1 233 ? -0.204 -11.977 4.75 1 98.88 233 LEU B O 1
ATOM 4564 N N . ASP B 1 234 ? 1.957 -12.039 5.312 1 98.5 234 ASP B N 1
ATOM 4565 C CA . ASP B 1 234 ? 1.965 -13.484 5.488 1 98.5 234 ASP B CA 1
ATOM 4566 C C . ASP B 1 234 ? 1.087 -13.898 6.668 1 98.5 234 ASP B C 1
ATOM 4568 O O . ASP B 1 234 ? 0.465 -14.961 6.641 1 98.5 234 ASP B O 1
ATOM 4572 N N . ALA B 1 235 ? 1.073 -13.086 7.719 1 98.69 235 ALA B N 1
ATOM 4573 C CA . ALA B 1 235 ? 0.185 -13.352 8.844 1 98.69 235 ALA B CA 1
ATOM 4574 C C . ALA B 1 235 ? -1.275 -13.359 8.406 1 98.69 235 ALA B C 1
ATOM 4576 O O . ALA B 1 235 ? -2.076 -14.156 8.891 1 98.69 235 ALA B O 1
ATOM 4577 N N . GLU B 1 236 ? -1.622 -12.477 7.523 1 98.88 236 GLU B N 1
ATOM 4578 C CA . GLU B 1 236 ? -2.979 -12.453 6.984 1 98.88 236 GLU B CA 1
ATOM 4579 C C . GLU B 1 236 ? -3.273 -13.719 6.184 1 98.88 236 GLU B C 1
ATOM 4581 O O . GLU B 1 236 ? -4.359 -14.297 6.297 1 98.88 236 GLU B O 1
ATOM 4586 N N . ARG B 1 237 ? -2.295 -14.18 5.34 1 98.81 237 ARG B N 1
ATOM 4587 C CA . ARG B 1 237 ? -2.453 -15.438 4.617 1 98.81 237 ARG B CA 1
ATOM 4588 C C . ARG B 1 237 ? -2.705 -16.594 5.578 1 98.81 237 ARG B C 1
ATOM 4590 O O . ARG B 1 237 ? -3.602 -17.406 5.352 1 98.81 237 ARG B O 1
ATOM 4597 N N . ILE B 1 238 ? -1.944 -16.656 6.656 1 98.62 238 ILE B N 1
ATOM 4598 C CA . ILE B 1 238 ? -2.043 -17.75 7.625 1 98.62 238 ILE B CA 1
ATOM 4599 C C . ILE B 1 238 ? -3.395 -17.688 8.336 1 98.62 238 ILE B C 1
ATOM 4601 O O . ILE B 1 238 ? -4.035 -18.719 8.555 1 98.62 238 ILE B O 1
ATOM 4605 N N . ALA B 1 239 ? -3.859 -16.469 8.641 1 98.81 239 ALA B N 1
ATOM 4606 C CA . ALA B 1 239 ? -5.164 -16.312 9.273 1 98.81 239 ALA B CA 1
ATOM 4607 C C . ALA B 1 239 ? -6.281 -16.828 8.367 1 98.81 239 ALA B C 1
ATOM 4609 O O . ALA B 1 239 ? -7.238 -17.438 8.844 1 98.81 239 ALA B O 1
ATOM 4610 N N . ILE B 1 240 ? -6.18 -16.562 7.102 1 98.75 240 ILE B N 1
ATOM 4611 C CA . ILE B 1 240 ? -7.156 -17.031 6.129 1 98.75 240 ILE B CA 1
ATOM 4612 C C . ILE B 1 240 ? -7.141 -18.562 6.09 1 98.75 240 ILE B C 1
ATOM 4614 O O . ILE B 1 240 ? -8.195 -19.203 6.109 1 98.75 240 ILE B O 1
ATOM 4618 N N . ARG B 1 241 ? -5.93 -19.156 6.047 1 98.62 241 ARG B N 1
ATOM 4619 C CA . ARG B 1 241 ? -5.781 -20.609 6.051 1 98.62 241 ARG B CA 1
ATOM 4620 C C . ARG B 1 241 ? -6.445 -21.234 7.277 1 98.62 241 ARG B C 1
ATOM 4622 O O . ARG B 1 241 ? -7.207 -22.188 7.16 1 98.62 241 ARG B O 1
ATOM 4629 N N . GLU B 1 242 ? -6.18 -20.641 8.398 1 98.62 242 GLU B N 1
ATOM 4630 C CA . GLU B 1 242 ? -6.719 -21.172 9.648 1 98.62 242 GLU B CA 1
ATOM 4631 C C . GLU B 1 242 ? -8.234 -21.047 9.695 1 98.62 242 GLU B C 1
ATOM 4633 O O . GLU B 1 242 ? -8.93 -21.953 10.164 1 98.62 242 GLU B O 1
ATOM 4638 N N . LYS B 1 243 ? -8.734 -19.922 9.227 1 98.62 243 LYS B N 1
ATOM 4639 C CA . LYS B 1 243 ? -10.18 -19.719 9.148 1 98.62 243 LYS B CA 1
ATOM 4640 C C . LYS B 1 243 ? -10.836 -20.797 8.289 1 98.62 243 LYS B C 1
ATOM 4642 O O . LYS B 1 243 ? -11.969 -21.203 8.562 1 98.62 243 LYS B O 1
ATOM 4647 N N . LEU B 1 244 ? -10.164 -21.266 7.273 1 98.31 244 LEU B N 1
ATOM 4648 C CA . LEU B 1 244 ? -10.695 -22.25 6.336 1 98.31 244 LEU B CA 1
ATOM 4649 C C . LEU B 1 244 ? -10.461 -23.672 6.84 1 98.31 244 LEU B C 1
ATOM 4651 O O . LEU B 1 244 ? -10.852 -24.641 6.184 1 98.31 244 LEU B O 1
ATOM 4655 N N . GLY B 1 245 ? -9.727 -23.812 7.988 1 97.75 245 GLY B N 1
ATOM 4656 C CA . GLY B 1 245 ? -9.57 -25.109 8.625 1 97.75 245 GLY B CA 1
ATOM 4657 C C . GLY B 1 245 ? -8.266 -25.781 8.266 1 97.75 245 GLY B C 1
ATOM 4658 O O . GLY B 1 245 ? -8.07 -26.969 8.586 1 97.75 245 GLY B O 1
ATOM 4659 N N . TYR B 1 246 ? -7.395 -25.062 7.598 1 98.06 246 TYR B N 1
ATOM 4660 C CA . TYR B 1 246 ? -6.098 -25.641 7.254 1 98.06 246 TYR B CA 1
ATOM 4661 C C . TYR B 1 246 ? -5.125 -25.531 8.422 1 98.06 246 TYR B C 1
ATOM 4663 O O . TYR B 1 246 ? -5.105 -24.516 9.125 1 98.06 246 TYR B O 1
ATOM 4671 N N . GLN B 1 247 ? -4.391 -26.516 8.633 1 93.38 247 GLN B N 1
ATOM 4672 C CA . GLN B 1 247 ? -3.5 -26.578 9.789 1 93.38 247 GLN B CA 1
ATOM 4673 C C . GLN B 1 247 ? -2.043 -26.406 9.367 1 93.38 247 GLN B C 1
ATOM 4675 O O . GLN B 1 247 ? -1.732 -26.406 8.172 1 93.38 247 GLN B O 1
ATOM 4680 N N . ALA B 1 248 ? -1.135 -26.281 10.398 1 93.44 248 ALA B N 1
ATOM 4681 C CA . ALA B 1 248 ? 0.305 -26.234 10.156 1 93.44 248 ALA B CA 1
ATOM 4682 C C . ALA B 1 248 ? 0.788 -27.516 9.469 1 93.44 248 ALA B C 1
ATOM 4684 O O . ALA B 1 248 ? 0.14 -28.562 9.555 1 93.44 248 ALA B O 1
ATOM 4685 N N . PRO B 1 249 ? 1.94 -27.438 8.859 1 94.62 249 PRO B N 1
ATOM 4686 C CA . PRO B 1 249 ? 2.789 -26.25 8.727 1 94.62 249 PRO B CA 1
ATOM 4687 C C . PRO B 1 249 ? 2.236 -25.234 7.715 1 94.62 249 PRO B C 1
ATOM 4689 O O . PRO B 1 249 ? 1.669 -25.641 6.695 1 94.62 249 PRO B O 1
ATOM 4692 N N . HIS B 1 250 ? 2.416 -23.953 7.992 1 95.75 250 HIS B N 1
ATOM 4693 C CA . HIS B 1 250 ? 1.917 -22.891 7.121 1 95.75 250 HIS B CA 1
ATOM 4694 C C . HIS B 1 250 ? 3.016 -22.375 6.203 1 95.75 250 HIS B C 1
ATOM 4696 O O . HIS B 1 250 ? 2.76 -21.531 5.336 1 95.75 250 HIS B O 1
ATOM 4702 N N . PHE B 1 251 ? 4.223 -22.797 6.414 1 93.62 251 PHE B N 1
ATOM 4703 C CA . PHE B 1 251 ? 5.379 -22.375 5.633 1 93.62 251 PHE B CA 1
ATOM 4704 C C . PHE B 1 251 ? 5.496 -20.859 5.633 1 93.62 251 PHE B C 1
ATOM 4706 O O . PHE B 1 251 ? 5.496 -20.219 4.57 1 93.62 251 PHE B O 1
ATOM 4713 N N . PRO B 1 252 ? 5.68 -20.281 6.805 1 93.62 252 PRO B N 1
ATOM 4714 C CA . PRO B 1 252 ? 5.832 -18.828 6.855 1 93.62 252 PRO B CA 1
ATOM 4715 C C . PRO B 1 252 ? 7.043 -18.328 6.066 1 93.62 252 PRO B C 1
ATOM 4717 O O . PRO B 1 252 ? 8.094 -18.969 6.07 1 93.62 252 PRO B O 1
ATOM 4720 N N . LEU B 1 253 ? 6.855 -17.219 5.387 1 92.38 253 LEU B N 1
ATOM 4721 C CA . LEU B 1 253 ? 7.934 -16.625 4.598 1 92.38 253 LEU B CA 1
ATOM 4722 C C . LEU B 1 253 ? 9.164 -16.375 5.465 1 92.38 253 LEU B C 1
ATOM 4724 O O . LEU B 1 253 ? 10.297 -16.453 4.98 1 92.38 253 LEU B O 1
ATOM 4728 N N . ALA B 1 254 ? 8.969 -16.062 6.75 1 88.94 254 ALA B N 1
ATOM 4729 C CA . ALA B 1 254 ? 10.07 -15.82 7.684 1 88.94 254 ALA B CA 1
ATOM 4730 C C . ALA B 1 254 ? 11.055 -16.984 7.672 1 88.94 254 ALA B C 1
ATOM 4732 O O . ALA B 1 254 ? 12.258 -16.797 7.836 1 88.94 254 ALA B O 1
ATOM 4733 N N . ASP B 1 255 ? 10.523 -18.188 7.484 1 87.81 255 ASP B N 1
ATOM 4734 C CA . ASP B 1 255 ? 11.359 -19.391 7.469 1 87.81 255 ASP B CA 1
ATOM 4735 C C . ASP B 1 255 ? 12.234 -19.422 6.223 1 87.81 255 ASP B C 1
ATOM 4737 O O . ASP B 1 255 ? 13.297 -20.062 6.219 1 87.81 255 ASP B O 1
ATOM 4741 N N . HIS B 1 256 ? 11.766 -18.766 5.188 1 84.31 256 HIS B N 1
ATOM 4742 C CA . HIS B 1 256 ? 12.547 -18.672 3.963 1 84.31 256 HIS B CA 1
ATOM 4743 C C . HIS B 1 256 ? 13.828 -17.859 4.184 1 84.31 256 HIS B C 1
ATOM 4745 O O . HIS B 1 256 ? 14.859 -18.141 3.572 1 84.31 256 HIS B O 1
ATOM 4751 N N . TYR B 1 257 ? 13.734 -16.953 5.078 1 78.38 257 TYR B N 1
ATOM 4752 C CA . TYR B 1 257 ? 14.852 -16.047 5.293 1 78.38 257 TYR B CA 1
ATOM 4753 C C . TYR B 1 257 ? 15.711 -16.5 6.465 1 78.38 257 TYR B C 1
ATOM 4755 O O . TYR B 1 257 ? 16.781 -15.938 6.723 1 78.38 257 TYR B O 1
ATOM 4763 N N . ASN B 1 258 ? 15.188 -17.531 7.145 1 75.38 258 ASN B N 1
ATOM 4764 C CA . ASN B 1 258 ? 15.969 -18.062 8.258 1 75.38 258 ASN B CA 1
ATOM 4765 C C . ASN B 1 258 ? 17.078 -18.984 7.762 1 75.38 258 ASN B C 1
ATOM 4767 O O . ASN B 1 258 ? 16.812 -19.953 7.043 1 75.38 258 ASN B O 1
ATOM 4771 N N . THR B 1 259 ? 18.266 -18.75 7.988 1 66.62 259 THR B N 1
ATOM 4772 C CA . THR B 1 259 ? 19.391 -19.516 7.453 1 66.62 259 THR B CA 1
ATOM 4773 C C . THR B 1 259 ? 19.938 -20.484 8.5 1 66.62 259 THR B C 1
ATOM 4775 O O . THR B 1 259 ? 20.609 -21.453 8.164 1 66.62 259 THR B O 1
ATOM 4778 N N . THR B 1 260 ? 19.656 -20.312 9.641 1 65.31 260 THR B N 1
ATOM 4779 C CA . THR B 1 260 ? 20.406 -21.109 10.602 1 65.31 260 THR B CA 1
ATOM 4780 C C . THR B 1 260 ? 19.469 -21.844 11.555 1 65.31 260 THR B C 1
ATOM 4782 O O . THR B 1 260 ? 19.812 -22.891 12.094 1 65.31 260 THR B O 1
ATOM 4785 N N . GLU B 1 261 ? 18.312 -21.234 11.805 1 66.19 261 GLU B N 1
ATOM 4786 C CA . GLU B 1 261 ? 17.422 -21.828 12.805 1 66.19 261 GLU B CA 1
ATOM 4787 C C . GLU B 1 261 ? 15.977 -21.859 12.32 1 66.19 261 GLU B C 1
ATOM 4789 O O . GLU B 1 261 ? 15.648 -21.234 11.305 1 66.19 261 GLU B O 1
ATOM 4794 N N . GLY B 1 262 ? 15.297 -22.812 12.719 1 68.44 262 GLY B N 1
ATOM 4795 C CA . GLY B 1 262 ? 13.859 -22.844 12.484 1 68.44 262 GLY B CA 1
ATOM 4796 C C . GLY B 1 262 ? 13.43 -23.984 11.57 1 68.44 262 GLY B C 1
ATOM 4797 O O . GLY B 1 262 ? 14.219 -24.875 11.266 1 68.44 262 GLY B O 1
ATOM 4798 N N . GLU B 1 263 ? 12.219 -23.938 11.203 1 79.38 263 GLU B N 1
ATOM 4799 C CA . GLU B 1 263 ? 11.648 -24.969 10.336 1 79.38 263 GLU B CA 1
ATOM 4800 C C . GLU B 1 263 ? 12.07 -24.766 8.883 1 79.38 263 GLU B C 1
ATOM 4802 O O . GLU B 1 263 ? 12.164 -23.641 8.406 1 79.38 263 GLU B O 1
ATOM 4807 N N . GLU B 1 264 ? 12.359 -25.844 8.273 1 82.31 264 GLU B N 1
ATOM 4808 C CA . GLU B 1 264 ? 12.75 -25.828 6.863 1 82.31 264 GLU B CA 1
ATOM 4809 C C . GLU B 1 264 ? 11.617 -25.297 5.988 1 82.31 264 GLU B C 1
ATOM 4811 O O . GLU B 1 264 ? 10.453 -25.656 6.188 1 82.31 264 GLU B O 1
ATOM 4816 N N . TRP B 1 265 ? 11.984 -24.406 5.164 1 87.25 265 TRP B N 1
ATOM 4817 C CA . TRP B 1 265 ? 11.055 -23.922 4.148 1 87.25 265 TRP B CA 1
ATOM 4818 C C . TRP B 1 265 ? 11.094 -24.797 2.906 1 87.25 265 TRP B C 1
ATOM 4820 O O . TRP B 1 265 ? 11.711 -25.859 2.916 1 87.25 265 TRP B O 1
ATOM 4830 N N . MET B 1 266 ? 10.398 -24.484 1.845 1 87.81 266 MET B N 1
ATOM 4831 C CA . MET B 1 266 ? 10.18 -25.328 0.679 1 87.81 266 MET B CA 1
ATOM 4832 C C . MET B 1 266 ? 11.508 -25.656 -0.009 1 87.81 266 MET B C 1
ATOM 4834 O O . MET B 1 266 ? 11.719 -26.797 -0.441 1 87.81 266 MET B O 1
ATOM 4838 N N . TYR B 1 267 ? 12.508 -24.75 -0.076 1 83.38 267 TY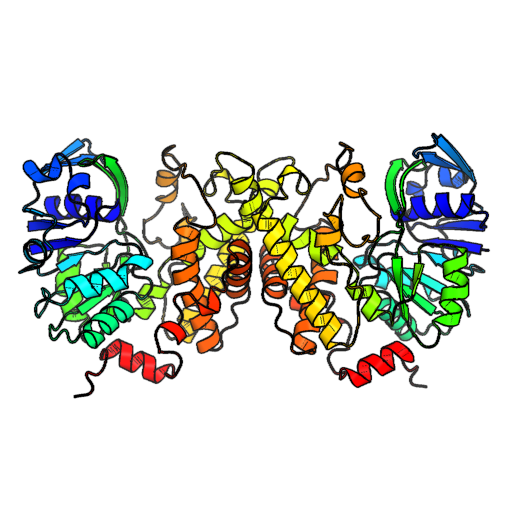R B N 1
ATOM 4839 C CA . TYR B 1 267 ? 13.789 -25 -0.721 1 83.38 267 TYR B CA 1
ATOM 4840 C C . TYR B 1 267 ? 14.875 -25.281 0.311 1 83.38 267 TYR B C 1
ATOM 4842 O O . TYR B 1 267 ? 16.062 -25.266 -0.006 1 83.38 267 TYR B O 1
ATOM 4850 N N . GLY B 1 268 ? 14.562 -25.734 1.468 1 75.31 268 GLY B N 1
ATOM 4851 C CA . GLY B 1 268 ? 15.523 -26.094 2.496 1 75.31 268 GLY B CA 1
ATOM 4852 C C . GLY B 1 268 ? 16.203 -24.875 3.117 1 75.31 268 GLY B C 1
ATOM 4853 O O . GLY B 1 268 ? 15.867 -23.734 2.795 1 75.31 268 GLY B O 1
ATOM 4854 N N . LEU B 1 269 ? 17.266 -25.312 4.004 1 62.59 269 LEU B N 1
ATOM 4855 C CA . LEU B 1 269 ? 18.016 -24.281 4.73 1 62.59 269 LEU B CA 1
ATOM 4856 C C . LEU B 1 269 ? 19.078 -23.656 3.834 1 62.59 269 LEU B C 1
ATOM 4858 O O . LEU B 1 269 ? 19.672 -24.344 3.002 1 62.59 269 LEU B O 1
ATOM 4862 N N . ALA B 1 270 ? 19.203 -22.453 3.434 1 56.88 270 ALA B N 1
ATOM 4863 C CA . ALA B 1 270 ? 20.281 -21.688 2.791 1 56.88 270 ALA B CA 1
ATOM 4864 C C . ALA B 1 270 ? 19.969 -21.438 1.317 1 56.88 270 ALA B C 1
ATOM 4866 O O . ALA B 1 270 ? 20.828 -20.984 0.565 1 56.88 270 ALA B O 1
ATOM 4867 N N . ALA B 1 271 ? 18.812 -21.969 0.873 1 56.06 271 ALA B N 1
ATOM 4868 C CA . ALA B 1 271 ? 18.484 -21.797 -0.54 1 56.06 271 ALA B CA 1
ATOM 4869 C C . ALA B 1 271 ? 18.609 -20.328 -0.944 1 56.06 271 ALA B C 1
ATOM 4871 O O . ALA B 1 271 ? 19 -20.016 -2.072 1 56.06 271 ALA B O 1
ATOM 4872 N N . HIS B 1 272 ? 18.375 -19.531 -0.008 1 55.19 272 HIS B N 1
ATOM 4873 C CA . HIS B 1 272 ? 18.422 -18.109 -0.319 1 55.19 272 HIS B CA 1
ATOM 4874 C C . HIS B 1 272 ? 19.828 -17.641 -0.639 1 55.19 272 HIS B C 1
ATOM 4876 O O . HIS B 1 272 ? 20.031 -16.781 -1.494 1 55.19 272 HIS B O 1
ATOM 4882 N N . GLU B 1 273 ? 20.719 -18.25 0.039 1 53.19 273 GLU B N 1
ATOM 4883 C CA . GLU B 1 273 ? 22.109 -17.875 -0.189 1 53.19 273 GLU B CA 1
ATOM 4884 C C . GLU B 1 273 ? 22.578 -18.297 -1.58 1 53.19 273 GLU B C 1
ATOM 4886 O O . GLU B 1 273 ? 23.422 -17.625 -2.18 1 53.19 273 GLU B O 1
ATOM 4891 N N . LYS B 1 274 ? 21.984 -19.25 -2.086 1 53.66 274 LYS B N 1
ATOM 4892 C CA . LYS B 1 274 ? 22.375 -19.734 -3.406 1 53.66 274 LYS B CA 1
ATOM 4893 C C . LYS B 1 274 ? 21.719 -18.922 -4.512 1 53.66 274 LYS B C 1
ATOM 4895 O O . LYS B 1 274 ? 22.234 -18.844 -5.629 1 53.66 274 LYS B O 1
ATOM 4900 N N . LEU B 1 275 ? 20.578 -18.391 -4.203 1 53.69 275 LEU B N 1
ATOM 4901 C CA . LEU B 1 275 ? 19.844 -17.594 -5.176 1 53.69 275 LEU B CA 1
ATOM 4902 C C . LEU B 1 275 ? 20.578 -16.281 -5.465 1 53.69 275 LEU B C 1
ATOM 4904 O O . LEU B 1 275 ? 20.547 -15.789 -6.594 1 53.69 275 LEU B O 1
ATOM 4908 N N . VAL B 1 276 ? 21.156 -15.617 -4.352 1 48.62 276 VAL B N 1
ATOM 4909 C CA . VAL B 1 276 ? 21.672 -14.258 -4.414 1 48.62 276 VAL B CA 1
ATOM 4910 C C . VAL B 1 276 ? 22.953 -14.227 -5.242 1 48.62 276 VAL B C 1
ATOM 4912 O O . VAL B 1 276 ? 23.375 -13.156 -5.699 1 48.62 276 VAL B O 1
ATOM 4915 N N . ASP B 1 277 ? 23.656 -15.227 -5.266 1 46.94 277 ASP B N 1
ATOM 4916 C CA . ASP B 1 277 ? 24.969 -15.078 -5.891 1 46.94 277 ASP B CA 1
ATOM 4917 C C . ASP B 1 277 ? 24.844 -14.883 -7.402 1 46.94 277 ASP B C 1
ATOM 4919 O O . ASP B 1 277 ? 25.844 -14.664 -8.094 1 46.94 277 ASP B O 1
ATOM 4923 N N . SER B 1 278 ? 23.75 -15.312 -8.039 1 45.16 278 SER B N 1
ATOM 4924 C CA . SER B 1 278 ? 23.953 -15.289 -9.484 1 45.16 278 SER B CA 1
ATOM 4925 C C . SER B 1 278 ? 23.547 -13.938 -10.07 1 45.16 278 SER B C 1
ATOM 4927 O O . SER B 1 278 ? 22.469 -13.414 -9.773 1 45.16 278 SER B O 1
ATOM 4929 N N . ALA B 1 279 ? 24.375 -13.023 -10.414 1 47.88 279 ALA B N 1
ATOM 4930 C CA . ALA B 1 279 ? 24.312 -11.906 -11.344 1 47.88 279 ALA B CA 1
ATOM 4931 C C . ALA B 1 279 ? 23.188 -12.102 -12.367 1 47.88 279 ALA B C 1
ATOM 4933 O O . ALA B 1 279 ? 22.859 -11.188 -13.117 1 47.88 279 ALA B O 1
ATOM 4934 N N . ASP B 1 280 ? 22.734 -13.227 -12.445 1 49.66 280 ASP B N 1
ATOM 4935 C CA . AS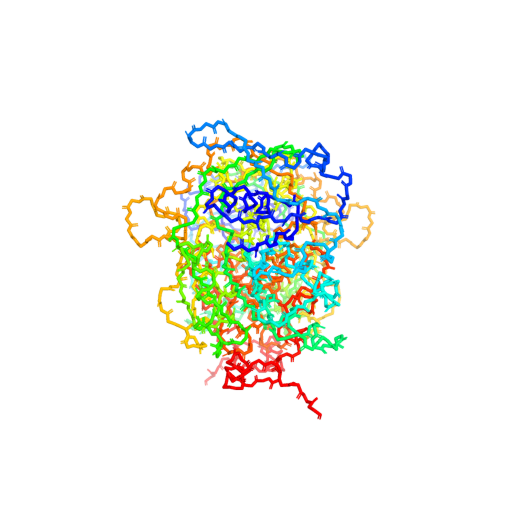P B 1 280 ? 21.844 -13.688 -13.508 1 49.66 280 ASP B CA 1
ATOM 4936 C C . ASP B 1 280 ? 20.406 -13.242 -13.242 1 49.66 280 ASP B C 1
ATOM 4938 O O . ASP B 1 280 ? 19.516 -13.461 -14.07 1 49.66 280 ASP B O 1
ATOM 4942 N N . TRP B 1 281 ? 20.219 -12.547 -12.109 1 54.69 281 TRP B N 1
ATOM 4943 C CA . TRP B 1 281 ? 18.797 -12.383 -11.797 1 54.69 281 TRP B CA 1
ATOM 4944 C C . TRP B 1 281 ? 18.359 -10.945 -12.047 1 54.69 281 TRP B C 1
ATOM 4946 O O . TRP B 1 281 ? 17.359 -10.492 -11.492 1 54.69 281 TRP B O 1
ATOM 4956 N N . HIS B 1 282 ? 19.125 -10.289 -12.789 1 64.25 282 HIS B N 1
ATOM 4957 C CA . HIS B 1 282 ? 18.672 -8.93 -13.055 1 64.25 282 HIS B CA 1
ATOM 4958 C C . HIS B 1 282 ? 17.625 -8.914 -14.172 1 64.25 282 HIS B C 1
ATOM 4960 O O . HIS B 1 282 ? 17.906 -9.32 -15.297 1 64.25 282 HIS B O 1
ATOM 4966 N N . GLU B 1 283 ? 16.375 -8.898 -13.648 1 71.75 283 GLU B N 1
ATOM 4967 C CA . GLU B 1 283 ? 15.297 -8.797 -14.633 1 71.75 283 GLU B CA 1
ATOM 4968 C C . GLU B 1 283 ? 14.789 -7.363 -14.742 1 71.75 283 GLU B C 1
ATOM 4970 O O . GLU B 1 283 ? 14.836 -6.602 -13.773 1 71.75 283 GLU B O 1
ATOM 4975 N N . SER B 1 284 ? 14.57 -7.004 -15.992 1 83.31 284 SER B N 1
ATOM 4976 C CA . SER B 1 284 ? 13.867 -5.738 -16.203 1 83.31 284 SER B CA 1
ATOM 4977 C C . SER B 1 284 ? 12.461 -5.781 -15.617 1 83.31 284 SER B C 1
ATOM 4979 O O . SER B 1 284 ? 11.695 -6.699 -15.898 1 83.31 284 SER B O 1
ATOM 4981 N N . LEU B 1 285 ? 12.195 -4.84 -14.789 1 92.06 285 LEU B N 1
ATOM 4982 C CA . LEU B 1 285 ? 10.906 -4.848 -14.109 1 92.06 285 LEU B CA 1
ATOM 4983 C C . LEU B 1 285 ? 10 -3.738 -14.641 1 92.06 285 LEU B C 1
ATOM 4985 O O . LEU B 1 285 ? 10.258 -2.557 -14.391 1 92.06 285 LEU B O 1
ATOM 4989 N N . ASP B 1 286 ? 9.133 -4.125 -15.523 1 95.31 286 ASP B N 1
ATOM 4990 C CA . ASP B 1 286 ? 8.047 -3.248 -15.945 1 95.31 286 ASP B CA 1
ATOM 4991 C C . ASP B 1 286 ? 6.793 -3.49 -15.102 1 95.31 286 ASP B C 1
ATOM 4993 O O . ASP B 1 286 ? 6.191 -4.562 -15.172 1 95.31 286 ASP B O 1
ATOM 4997 N N . LEU B 1 287 ? 6.336 -2.539 -14.375 1 96.69 287 LEU B N 1
ATOM 4998 C CA . LEU B 1 287 ? 5.297 -2.713 -13.367 1 96.69 287 LEU B CA 1
ATOM 4999 C C . LEU B 1 287 ? 3.949 -3.002 -14.023 1 96.69 287 LEU B C 1
ATOM 5001 O O . LEU B 1 287 ? 3.01 -3.439 -13.352 1 96.69 287 LEU B O 1
ATOM 5005 N N . TYR B 1 288 ? 3.775 -2.809 -15.32 1 96.12 288 TYR B N 1
ATOM 5006 C CA . TYR B 1 288 ? 2.523 -3.08 -16.016 1 96.12 288 TYR B CA 1
ATOM 5007 C C . TYR B 1 288 ? 2.457 -4.531 -16.469 1 96.12 288 TYR B C 1
ATOM 5009 O O . TYR B 1 288 ? 1.399 -5.164 -16.406 1 96.12 288 TYR B O 1
ATOM 5017 N N . THR B 1 289 ? 3.648 -5.016 -16.891 1 95.56 289 THR B N 1
ATOM 5018 C CA . THR B 1 289 ? 3.564 -6.242 -17.672 1 95.56 289 THR B CA 1
ATOM 5019 C C . THR B 1 289 ? 4.27 -7.391 -16.953 1 95.56 289 THR B C 1
ATOM 5021 O O . THR B 1 289 ? 4.059 -8.562 -17.297 1 95.56 289 THR B O 1
ATOM 5024 N N . HIS B 1 290 ? 5.133 -7.078 -16.078 1 95.75 290 HIS B N 1
ATOM 5025 C CA . HIS B 1 290 ? 5.922 -8.125 -15.438 1 95.75 290 HIS B CA 1
ATOM 5026 C C . HIS B 1 290 ? 5.027 -9.141 -14.734 1 95.75 290 HIS B C 1
ATOM 5028 O O . HIS B 1 290 ? 3.955 -8.789 -14.234 1 95.75 290 HIS B O 1
ATOM 5034 N N . ARG B 1 291 ? 5.484 -10.328 -14.609 1 94.12 291 ARG B N 1
ATOM 5035 C CA . ARG B 1 291 ? 4.688 -11.414 -14.047 1 94.12 291 ARG B CA 1
ATOM 5036 C C . ARG B 1 291 ? 4.402 -11.18 -12.57 1 94.12 291 ARG B C 1
ATOM 5038 O O . ARG B 1 291 ? 3.385 -11.641 -12.047 1 94.12 291 ARG B O 1
ATOM 5045 N N . TYR B 1 292 ? 5.262 -10.438 -11.828 1 97.06 292 TYR B N 1
ATOM 5046 C CA . TYR B 1 292 ? 4.977 -10.117 -10.43 1 97.06 292 TYR B CA 1
ATOM 5047 C C . TYR B 1 292 ? 3.658 -9.359 -10.305 1 97.06 292 TYR B C 1
ATOM 5049 O O . TYR B 1 292 ? 2.924 -9.539 -9.336 1 97.06 292 TYR B O 1
ATOM 5057 N N . MET B 1 293 ? 3.406 -8.523 -11.297 1 98.06 293 MET B N 1
ATOM 5058 C CA . MET B 1 293 ? 2.139 -7.797 -11.328 1 98.06 293 MET B CA 1
ATOM 5059 C C . MET B 1 293 ? 1.026 -8.664 -11.898 1 98.06 293 MET B C 1
ATOM 5061 O O . MET B 1 293 ? -0.001 -8.875 -11.25 1 98.06 293 MET B O 1
ATOM 5065 N N . ARG B 1 294 ? 1.262 -9.289 -13.031 1 97.56 294 ARG B N 1
ATOM 5066 C CA . ARG B 1 294 ? 0.202 -9.906 -13.82 1 97.56 294 ARG B CA 1
ATOM 5067 C C . ARG B 1 294 ? -0.15 -11.289 -13.289 1 97.56 294 ARG B C 1
ATOM 5069 O O . ARG B 1 294 ? -1.255 -11.781 -13.516 1 97.56 294 ARG B O 1
ATOM 5076 N N . GLU B 1 295 ? 0.76 -11.891 -12.578 1 97.62 295 GLU B N 1
ATOM 5077 C CA . GLU B 1 295 ? 0.493 -13.211 -12.031 1 97.62 295 GLU B CA 1
ATOM 5078 C C . GLU B 1 295 ? 0.417 -13.172 -10.508 1 97.62 295 GLU B C 1
ATOM 5080 O O . GLU B 1 295 ? -0.652 -13.375 -9.93 1 97.62 295 GLU B O 1
ATOM 5085 N N . ASP B 1 296 ? 1.47 -12.75 -9.836 1 98.25 296 ASP B N 1
ATOM 5086 C CA . ASP B 1 296 ? 1.54 -12.828 -8.375 1 98.25 296 ASP B CA 1
ATOM 5087 C C . ASP B 1 296 ? 0.511 -11.898 -7.73 1 98.25 296 ASP B C 1
ATOM 5089 O O . ASP B 1 296 ? -0.085 -12.242 -6.707 1 98.25 296 ASP B O 1
ATOM 5093 N N . ILE B 1 297 ? 0.284 -10.781 -8.352 1 98.81 297 ILE B N 1
ATOM 5094 C CA . ILE B 1 297 ? -0.694 -9.867 -7.777 1 98.81 297 ILE B CA 1
ATOM 5095 C C . ILE B 1 297 ? -2.064 -10.109 -8.406 1 98.81 297 ILE B C 1
ATOM 5097 O O . ILE B 1 297 ? -3.025 -10.43 -7.699 1 98.81 297 ILE B O 1
ATOM 5101 N N . ALA B 1 298 ? -2.199 -10.102 -9.688 1 98.69 298 ALA B N 1
ATOM 5102 C CA . ALA B 1 298 ? -3.494 -10.141 -10.367 1 98.69 298 ALA B CA 1
ATOM 5103 C C . ALA B 1 298 ? -4.18 -11.484 -10.172 1 98.69 298 ALA B C 1
ATOM 5105 O O . ALA B 1 298 ? -5.41 -11.57 -10.18 1 98.69 298 ALA B O 1
ATOM 5106 N N . CYS B 1 299 ? -3.385 -12.531 -9.953 1 98.69 299 CYS B N 1
ATOM 5107 C CA . CYS B 1 299 ? -3.973 -13.844 -9.703 1 98.69 299 CYS B CA 1
ATOM 5108 C C . CYS B 1 299 ? -3.832 -14.242 -8.234 1 98.69 299 CYS B C 1
ATOM 5110 O O . CYS B 1 299 ? -4.832 -14.422 -7.539 1 98.69 299 CYS B O 1
ATOM 5112 N N . GLY B 1 300 ? -2.605 -14.258 -7.77 1 98.75 300 GLY B N 1
ATOM 5113 C CA . GLY B 1 300 ? -2.34 -14.75 -6.43 1 98.75 300 GLY B CA 1
ATOM 5114 C C . GLY B 1 300 ? -2.893 -13.852 -5.34 1 98.75 300 GLY B C 1
ATOM 5115 O O . GLY B 1 300 ? -3.689 -14.297 -4.508 1 98.75 300 GLY B O 1
ATOM 5116 N N . LEU B 1 301 ? -2.486 -12.609 -5.336 1 98.94 301 LEU B N 1
ATOM 5117 C CA . LEU B 1 301 ? -2.908 -11.68 -4.293 1 98.94 301 LEU B CA 1
ATOM 5118 C C . LEU B 1 301 ? -4.406 -11.398 -4.387 1 98.94 301 LEU B C 1
ATOM 5120 O O . LEU B 1 301 ? -5.082 -11.273 -3.365 1 98.94 301 LEU B O 1
ATOM 5124 N N . ALA B 1 302 ? -4.902 -11.25 -5.602 1 98.94 302 ALA B N 1
ATOM 5125 C CA . ALA B 1 302 ? -6.336 -11.047 -5.793 1 98.94 302 ALA B CA 1
ATOM 5126 C C . ALA B 1 302 ? -7.141 -12.195 -5.203 1 98.94 302 ALA B C 1
ATOM 5128 O O . ALA B 1 302 ? -8.172 -11.984 -4.57 1 98.94 302 ALA B O 1
ATOM 5129 N N . LEU B 1 303 ? -6.672 -13.406 -5.426 1 98.88 303 LEU B N 1
ATOM 5130 C CA . LEU B 1 303 ? -7.328 -14.57 -4.848 1 98.88 303 LEU B CA 1
ATOM 5131 C C . LEU B 1 303 ? -7.316 -14.5 -3.322 1 98.88 303 LEU B C 1
ATOM 5133 O O . LEU B 1 303 ? -8.336 -14.75 -2.678 1 98.88 303 LEU B O 1
ATOM 5137 N N . LEU B 1 304 ? -6.191 -14.188 -2.773 1 98.88 304 LEU B N 1
ATOM 5138 C CA . LEU B 1 304 ? -6.031 -14.094 -1.327 1 98.88 304 LEU B CA 1
ATOM 5139 C C . LEU B 1 304 ? -7.004 -13.078 -0.737 1 98.88 304 LEU B C 1
ATOM 5141 O O . LEU B 1 304 ? -7.664 -13.352 0.268 1 98.88 304 LEU B O 1
ATOM 5145 N N . VAL B 1 305 ? -7.078 -11.891 -1.357 1 98.94 305 VAL B N 1
ATOM 5146 C CA . VAL B 1 305 ? -7.953 -10.82 -0.879 1 98.94 305 VAL B CA 1
ATOM 5147 C C . VAL B 1 305 ? -9.414 -11.258 -0.994 1 98.94 305 VAL B C 1
ATOM 5149 O O . VAL B 1 305 ? -10.203 -11.039 -0.078 1 98.94 305 VAL B O 1
ATOM 5152 N N . SER B 1 306 ? -9.773 -11.891 -2.107 1 98.81 306 SER B N 1
ATOM 5153 C CA . SER B 1 306 ? -11.141 -12.359 -2.314 1 98.81 306 SER B CA 1
ATOM 5154 C C . SER B 1 306 ? -11.516 -13.422 -1.283 1 98.81 306 SER B C 1
ATOM 5156 O O . SER B 1 306 ? -12.641 -13.422 -0.777 1 98.81 306 SER B O 1
ATOM 5158 N N . LEU B 1 307 ? -10.609 -14.305 -0.966 1 98.88 307 LEU B N 1
ATOM 5159 C CA . LEU B 1 307 ? -10.836 -15.336 0.043 1 98.88 307 LEU B CA 1
ATOM 5160 C C . LEU B 1 307 ? -11.016 -14.711 1.424 1 98.88 307 LEU B C 1
ATOM 5162 O O . LEU B 1 307 ? -11.859 -15.164 2.205 1 98.88 307 LEU B O 1
ATOM 5166 N N . ALA B 1 308 ? -10.195 -13.727 1.748 1 98.88 308 ALA B N 1
ATOM 5167 C CA . ALA B 1 308 ? -10.305 -13.047 3.037 1 98.88 308 ALA B CA 1
ATOM 5168 C C . ALA B 1 308 ? -11.688 -12.422 3.219 1 98.88 308 ALA B C 1
ATOM 5170 O O . ALA B 1 308 ? -12.336 -12.633 4.25 1 98.88 308 ALA B O 1
ATOM 5171 N N . GLU B 1 309 ? -12.086 -11.695 2.197 1 98.56 309 GLU B N 1
ATOM 5172 C CA . GLU B 1 309 ? -13.398 -11.055 2.244 1 98.56 309 GLU B CA 1
ATOM 5173 C C . GLU B 1 309 ? -14.508 -12.094 2.361 1 98.56 309 GLU B C 1
ATOM 5175 O O . GLU B 1 309 ? -15.422 -11.938 3.172 1 98.56 309 GLU B O 1
ATOM 5180 N N . TRP B 1 310 ? -14.422 -13.141 1.554 1 98.69 310 TRP B N 1
ATOM 5181 C CA . TRP B 1 310 ? -15.414 -14.211 1.509 1 98.69 310 TRP B CA 1
ATOM 5182 C C . TRP B 1 310 ? -15.508 -14.914 2.855 1 98.69 310 TRP B C 1
ATOM 5184 O O . TRP B 1 310 ? -16.609 -15.242 3.314 1 98.69 310 TRP B O 1
ATOM 5194 N N . ALA B 1 311 ? -14.383 -15.102 3.516 1 98.5 311 ALA B N 1
ATOM 5195 C CA . ALA B 1 311 ? -14.328 -15.859 4.762 1 98.5 311 ALA B CA 1
ATOM 5196 C C . ALA B 1 311 ? -14.508 -14.938 5.969 1 98.5 311 ALA B C 1
ATOM 5198 O O . ALA B 1 311 ? -14.578 -15.414 7.109 1 98.5 311 ALA B O 1
ATOM 5199 N N . GLY B 1 312 ? -14.531 -13.664 5.746 1 98.25 312 GLY B N 1
ATOM 5200 C CA . GLY B 1 312 ? -14.695 -12.719 6.84 1 98.25 312 GLY B CA 1
ATOM 5201 C C . GLY B 1 312 ? -13.438 -12.531 7.66 1 98.25 312 GLY B C 1
ATOM 5202 O O . GLY B 1 312 ? -13.5 -12.375 8.883 1 98.25 312 GLY B O 1
ATOM 5203 N N . VAL B 1 313 ? -12.32 -12.625 7.062 1 98.69 313 VAL B N 1
ATOM 5204 C CA . VAL B 1 313 ? -11.031 -12.43 7.715 1 98.69 313 VAL B CA 1
ATOM 5205 C C . VAL B 1 313 ? -10.461 -11.07 7.324 1 98.69 313 VAL B C 1
ATOM 5207 O O . VAL B 1 313 ? -10.422 -10.719 6.141 1 98.69 313 VAL B O 1
ATOM 5210 N N . LYS B 1 314 ? -10.031 -10.234 8.305 1 98.31 314 LYS B N 1
ATOM 5211 C CA . LYS B 1 314 ? -9.414 -8.945 8.016 1 98.31 314 LYS B CA 1
ATOM 5212 C C . LYS B 1 314 ? -8.039 -9.133 7.367 1 98.31 314 LYS B C 1
ATOM 5214 O O . LYS B 1 314 ? -7.191 -9.852 7.895 1 98.31 314 LYS B O 1
ATOM 5219 N N . ALA B 1 315 ? -7.887 -8.539 6.23 1 98.81 315 ALA B N 1
ATOM 5220 C CA . ALA B 1 315 ? -6.609 -8.594 5.531 1 98.81 315 ALA B CA 1
ATOM 5221 C C . ALA B 1 315 ? -6.254 -7.23 4.938 1 98.81 315 ALA B C 1
ATOM 5223 O O . ALA B 1 315 ? -6.105 -7.098 3.721 1 98.81 315 ALA B O 1
ATOM 5224 N N . PRO B 1 316 ? -6.035 -6.25 5.797 1 98.81 316 PRO B N 1
ATOM 5225 C CA . PRO B 1 316 ? -5.855 -4.875 5.316 1 98.81 316 PRO B CA 1
ATOM 5226 C C . PRO B 1 316 ? -4.566 -4.691 4.52 1 98.81 316 PRO B C 1
ATOM 5228 O O . PRO B 1 316 ? -4.516 -3.869 3.604 1 98.81 316 PRO B O 1
ATOM 5231 N N . VAL B 1 317 ? -3.518 -5.406 4.824 1 98.94 317 VAL B N 1
ATOM 5232 C CA . VAL B 1 317 ? -2.264 -5.266 4.09 1 98.94 317 VAL B CA 1
ATOM 5233 C C . VAL B 1 317 ? -2.42 -5.844 2.686 1 98.94 317 VAL B C 1
ATOM 5235 O O . VAL B 1 317 ? -2.061 -5.199 1.699 1 98.94 317 VAL B O 1
ATOM 5238 N N . ALA B 1 318 ? -3.016 -7.043 2.6 1 98.94 318 ALA B N 1
ATOM 5239 C CA . ALA B 1 318 ? -3.244 -7.68 1.305 1 98.94 318 ALA B CA 1
ATOM 5240 C C . ALA B 1 318 ? -4.156 -6.828 0.427 1 98.94 318 ALA B C 1
ATOM 5242 O O . ALA B 1 318 ? -3.84 -6.562 -0.735 1 98.94 318 ALA B O 1
ATOM 5243 N N . SER B 1 319 ? -5.285 -6.438 1.003 1 98.88 319 SER B N 1
ATOM 5244 C CA . SER B 1 319 ? -6.23 -5.621 0.246 1 98.88 319 SER B CA 1
ATOM 5245 C C . SER B 1 319 ? -5.613 -4.281 -0.147 1 98.88 319 SER B C 1
ATOM 5247 O O . SER B 1 319 ? -5.906 -3.75 -1.22 1 98.88 319 SER B O 1
ATOM 5249 N N . GLY B 1 320 ? -4.781 -3.742 0.786 1 98.88 320 GLY B N 1
ATOM 5250 C CA . GLY B 1 320 ? -4.098 -2.492 0.494 1 98.88 320 GLY B CA 1
ATOM 5251 C C . GLY B 1 320 ? -3.119 -2.604 -0.659 1 98.88 320 GLY B C 1
ATOM 5252 O O . GLY B 1 320 ? -3.123 -1.769 -1.566 1 98.88 320 GLY B O 1
ATOM 5253 N N . LEU B 1 321 ? -2.291 -3.617 -0.635 1 98.94 321 LEU B N 1
ATOM 5254 C CA . LEU B 1 321 ? -1.331 -3.838 -1.712 1 98.94 321 LEU B CA 1
ATOM 5255 C C . LEU B 1 321 ? -2.047 -4.043 -3.043 1 98.94 321 LEU B C 1
ATOM 5257 O O . LEU B 1 321 ? -1.594 -3.553 -4.078 1 98.94 321 LEU B O 1
ATOM 5261 N N . LEU B 1 322 ? -3.172 -4.75 -2.992 1 98.94 322 LEU B N 1
ATOM 5262 C CA . LEU B 1 322 ? -3.941 -4.973 -4.211 1 98.94 322 LEU B CA 1
ATOM 5263 C C . LEU B 1 322 ? -4.488 -3.658 -4.758 1 98.94 322 LEU B C 1
ATOM 5265 O O . LEU B 1 322 ? -4.477 -3.43 -5.969 1 98.94 322 LEU B O 1
ATOM 5269 N N . ALA B 1 323 ? -4.969 -2.811 -3.877 1 98.94 323 ALA B N 1
ATOM 5270 C CA . ALA B 1 323 ? -5.516 -1.517 -4.285 1 98.94 323 ALA B CA 1
ATOM 5271 C C . ALA B 1 323 ? -4.43 -0.631 -4.891 1 98.94 323 ALA B C 1
ATOM 5273 O O . ALA B 1 323 ? -4.656 0.028 -5.91 1 98.94 323 ALA B O 1
ATOM 5274 N N . ILE B 1 324 ? -3.303 -0.608 -4.254 1 98.94 324 ILE B N 1
ATOM 5275 C CA . ILE B 1 324 ? -2.184 0.191 -4.746 1 98.94 324 ILE B CA 1
ATOM 5276 C C . ILE B 1 324 ? -1.734 -0.329 -6.109 1 98.94 324 ILE B C 1
ATOM 5278 O O . ILE B 1 324 ? -1.494 0.454 -7.031 1 98.94 324 ILE B O 1
ATOM 5282 N N . ALA B 1 325 ? -1.616 -1.639 -6.234 1 98.94 325 ALA B N 1
ATOM 5283 C CA . ALA B 1 325 ? -1.263 -2.238 -7.52 1 98.94 325 ALA B CA 1
ATOM 5284 C C . ALA B 1 325 ? -2.277 -1.867 -8.594 1 98.94 325 ALA B C 1
ATOM 5286 O O . ALA B 1 325 ? -1.904 -1.571 -9.734 1 98.94 325 ALA B O 1
ATOM 5287 N N . SER B 1 326 ? -3.574 -1.945 -8.258 1 98.94 326 SER B N 1
ATOM 5288 C CA . SER B 1 326 ? -4.641 -1.567 -9.18 1 98.94 326 SER B CA 1
ATOM 5289 C C . SER B 1 326 ? -4.461 -0.138 -9.68 1 98.94 326 SER B C 1
ATOM 5291 O O . SER B 1 326 ? -4.648 0.14 -10.859 1 98.94 326 SER B O 1
ATOM 5293 N N . ALA B 1 327 ? -4.098 0.741 -8.742 1 98.88 327 ALA B N 1
ATOM 5294 C CA . ALA B 1 327 ? -3.867 2.137 -9.109 1 98.88 327 ALA B CA 1
ATOM 5295 C C . ALA B 1 327 ? -2.67 2.266 -10.047 1 98.88 327 ALA B C 1
ATOM 5297 O O . ALA B 1 327 ? -2.719 3.018 -11.023 1 98.88 327 ALA B O 1
ATOM 5298 N N . VAL B 1 328 ? -1.597 1.53 -9.773 1 98.81 328 VAL B N 1
ATOM 5299 C CA . VAL B 1 328 ? -0.364 1.59 -10.555 1 98.81 328 VAL B CA 1
ATOM 5300 C C . VAL B 1 328 ? -0.652 1.226 -12.008 1 98.81 328 VAL B C 1
ATOM 5302 O O . VAL B 1 328 ? -0.142 1.868 -12.93 1 98.81 328 VAL B O 1
ATOM 5305 N N . ILE B 1 329 ? -1.499 0.24 -12.227 1 98.38 329 ILE B N 1
ATOM 5306 C CA . ILE B 1 329 ? -1.658 -0.242 -13.594 1 98.38 329 ILE B CA 1
ATOM 5307 C C . ILE B 1 329 ? -2.977 0.271 -14.172 1 98.38 329 ILE B C 1
ATOM 5309 O O . ILE B 1 329 ? -3.348 -0.082 -15.289 1 98.38 329 ILE B O 1
ATOM 5313 N N . ARG B 1 330 ? -3.807 1.002 -13.359 1 97.69 330 ARG B N 1
ATOM 5314 C CA . ARG B 1 330 ? -5.078 1.591 -13.766 1 97.69 330 ARG B CA 1
ATOM 5315 C C . ARG B 1 330 ? -6.074 0.513 -14.18 1 97.69 330 ARG B C 1
ATOM 5317 O O . ARG B 1 330 ? -6.762 0.65 -15.195 1 97.69 330 ARG B O 1
ATOM 5324 N N . GLU B 1 331 ? -6.047 -0.589 -13.461 1 98.25 331 GLU B N 1
ATOM 5325 C CA . GLU B 1 331 ? -7.004 -1.688 -13.57 1 98.25 331 GLU B CA 1
ATOM 5326 C C . GLU B 1 331 ? -7.484 -2.139 -12.195 1 98.25 331 GLU B C 1
ATOM 5328 O O . GLU B 1 331 ? -6.688 -2.246 -11.258 1 98.25 331 GLU B O 1
ATOM 5333 N N . ASP B 1 332 ? -8.766 -2.311 -12.055 1 98.38 332 ASP B N 1
ATOM 5334 C CA . ASP B 1 332 ? -9.289 -2.826 -10.797 1 98.38 332 ASP B CA 1
ATOM 5335 C C . ASP B 1 332 ? -9.031 -4.324 -10.664 1 98.38 332 ASP B C 1
ATOM 5337 O O . ASP B 1 332 ? -9.859 -5.141 -11.086 1 98.38 332 ASP B O 1
ATOM 5341 N N . LEU B 1 333 ? -8.031 -4.742 -9.992 1 98.5 333 LEU B N 1
ATOM 5342 C CA . LEU B 1 333 ? -7.602 -6.133 -9.914 1 98.5 333 LEU B CA 1
ATOM 5343 C C . LEU B 1 333 ? -8.484 -6.922 -8.945 1 98.5 333 LEU B C 1
ATOM 5345 O O . LEU B 1 333 ? -8.484 -8.156 -8.969 1 98.5 333 LEU B O 1
ATOM 5349 N N . ARG B 1 334 ? -9.164 -6.211 -8.047 1 98 334 ARG B N 1
ATOM 5350 C CA . ARG B 1 334 ? -10.141 -6.918 -7.219 1 98 334 ARG B CA 1
ATOM 5351 C C . ARG B 1 334 ? -11.312 -7.406 -8.055 1 98 334 ARG B C 1
ATOM 5353 O O . ARG B 1 334 ? -11.898 -8.453 -7.766 1 98 334 ARG B O 1
ATOM 5360 N N . LEU B 1 335 ? -11.633 -6.672 -9.102 1 97.25 335 LEU B N 1
ATOM 5361 C CA . LEU B 1 335 ? -12.742 -7.016 -9.984 1 97.25 335 LEU B CA 1
ATOM 5362 C C . LEU B 1 335 ? -12.266 -7.914 -11.125 1 97.25 335 LEU B C 1
ATOM 5364 O O . LEU B 1 335 ? -12.977 -8.836 -11.531 1 97.25 335 LEU B O 1
ATOM 5368 N N . MET B 1 336 ? -11.055 -7.703 -11.594 1 96.94 336 MET B N 1
ATOM 5369 C CA . MET B 1 336 ? -10.641 -8.32 -12.852 1 96.94 336 MET B CA 1
ATOM 5370 C C . MET B 1 336 ? -9.68 -9.477 -12.602 1 96.94 336 MET B C 1
ATOM 5372 O O . MET B 1 336 ? -9.43 -10.289 -13.5 1 96.94 336 MET B O 1
ATOM 5376 N N . GLY B 1 337 ? -9.102 -9.562 -11.383 1 97.69 337 GLY B N 1
ATOM 5377 C CA . GLY B 1 337 ? -8.133 -10.609 -11.078 1 97.69 337 GLY B CA 1
ATOM 5378 C C . GLY B 1 337 ? -8.773 -11.961 -10.836 1 97.69 337 GLY B C 1
ATOM 5379 O O . GLY B 1 337 ? -9.953 -12.164 -11.133 1 97.69 337 GLY B O 1
ATOM 5380 N N . ARG B 1 338 ? -7.898 -12.945 -10.43 1 98.44 338 ARG B N 1
ATOM 5381 C CA . ARG B 1 338 ? -8.406 -14.266 -10.07 1 98.44 338 ARG B CA 1
ATOM 5382 C C . ARG B 1 338 ? -9.039 -14.242 -8.68 1 98.44 338 ARG B C 1
ATOM 5384 O O . ARG B 1 338 ? -8.352 -14.398 -7.672 1 98.44 338 ARG B O 1
ATOM 5391 N N . THR B 1 339 ? -10.383 -14.07 -8.625 1 98.56 339 THR B N 1
ATOM 5392 C CA . THR B 1 339 ? -11.164 -13.953 -7.406 1 98.56 339 THR B CA 1
ATOM 5393 C C . THR B 1 339 ? -12.258 -15.023 -7.363 1 98.56 339 THR B C 1
ATOM 5395 O O . THR B 1 339 ? -12.539 -15.672 -8.375 1 98.56 339 THR B O 1
ATOM 5398 N N . LEU B 1 340 ? -12.805 -15.242 -6.203 1 98.5 340 LEU B N 1
ATOM 5399 C CA . LEU B 1 340 ? -13.883 -16.219 -6.078 1 98.5 340 LEU B CA 1
ATOM 5400 C C . LEU B 1 340 ? -15.062 -15.828 -6.973 1 98.5 340 LEU B C 1
ATOM 5402 O O . LEU B 1 340 ? -15.758 -16.703 -7.5 1 98.5 340 LEU B O 1
ATOM 5406 N N . GLU B 1 341 ? -15.266 -14.508 -7.172 1 98 341 GLU B N 1
ATOM 5407 C CA . GLU B 1 341 ? -16.312 -14.023 -8.055 1 98 341 GLU B CA 1
ATOM 5408 C C . GLU B 1 341 ? -16.062 -14.438 -9.5 1 98 341 GLU B C 1
ATOM 5410 O O . GLU B 1 341 ? -16.938 -15 -10.156 1 98 341 GLU B O 1
ATOM 5415 N N . ASN B 1 342 ? -14.836 -14.227 -9.914 1 98 342 ASN B N 1
ATOM 5416 C CA . ASN B 1 342 ? -14.508 -14.523 -11.305 1 98 342 ASN B CA 1
ATOM 5417 C C . ASN B 1 342 ? -14.375 -16.031 -11.539 1 98 342 ASN B C 1
ATOM 5419 O O . ASN B 1 342 ? -14.5 -16.5 -12.672 1 98 342 ASN B O 1
ATOM 5423 N N . LEU B 1 343 ? -14.188 -16.766 -10.453 1 97.94 343 LEU B N 1
ATOM 5424 C CA . LEU B 1 343 ? -14.172 -18.234 -10.523 1 97.94 343 LEU B CA 1
ATOM 5425 C C . LEU B 1 343 ? -15.57 -18.797 -10.312 1 97.94 343 LEU B C 1
ATOM 5427 O O . LEU B 1 343 ? -15.758 -20.016 -10.328 1 97.94 343 LEU B O 1
ATOM 5431 N N . LYS B 1 344 ? -16.562 -17.922 -10.023 1 96.69 344 LYS B N 1
ATOM 5432 C CA . LYS B 1 344 ? -17.969 -18.281 -9.82 1 96.69 344 LYS B CA 1
ATOM 5433 C C . LYS B 1 344 ? -18.125 -19.188 -8.602 1 96.69 344 LYS B C 1
ATOM 5435 O O . LYS B 1 344 ? -18.891 -20.156 -8.625 1 96.69 344 LYS B O 1
ATOM 5440 N N . LEU B 1 345 ? -17.406 -18.812 -7.539 1 98.12 345 LEU B N 1
ATOM 5441 C CA . LEU B 1 345 ? -17.422 -19.625 -6.336 1 98.12 345 LEU B CA 1
ATOM 5442 C C . LEU B 1 345 ? -17.922 -18.844 -5.137 1 98.12 345 LEU B C 1
ATOM 5444 O O . LEU B 1 345 ? -18.141 -19.406 -4.062 1 98.12 345 LEU B O 1
ATOM 5448 N N . GLN B 1 346 ? -18.109 -17.547 -5.328 1 97.44 346 GLN B N 1
ATOM 5449 C CA . GLN B 1 346 ? -18.406 -16.641 -4.223 1 97.44 346 GLN B CA 1
ATOM 5450 C C . GLN B 1 346 ? -19.719 -17.031 -3.527 1 97.44 346 GLN B C 1
ATOM 5452 O O . GLN B 1 346 ? -19.922 -16.703 -2.355 1 97.44 346 GLN B O 1
ATOM 5457 N N . HIS B 1 347 ? -20.625 -17.734 -4.238 1 97.56 347 HIS B N 1
ATOM 5458 C CA . HIS B 1 347 ? -21.938 -18.062 -3.705 1 97.56 347 HIS B CA 1
ATOM 5459 C C . HIS B 1 347 ? -21.859 -19.234 -2.732 1 97.56 347 HIS B C 1
ATOM 5461 O O . HIS B 1 347 ? -22.812 -19.484 -1.981 1 97.56 347 HIS B O 1
ATOM 5467 N N . LEU B 1 348 ? -20.781 -20 -2.717 1 98 348 LEU B N 1
ATOM 5468 C CA . LEU B 1 348 ? -20.641 -21.172 -1.854 1 98 348 LEU B CA 1
ATOM 5469 C C . LEU B 1 348 ? -20.328 -20.75 -0.422 1 98 348 LEU B C 1
ATOM 5471 O O . LEU B 1 348 ? -19.562 -19.812 -0.199 1 98 348 LEU B O 1
ATOM 5475 N N . SER B 1 349 ? -20.906 -21.484 0.536 1 98 349 SER B N 1
ATOM 5476 C CA . SER B 1 349 ? -20.422 -21.406 1.912 1 98 349 SER B CA 1
ATOM 5477 C C . SER B 1 349 ? -19.094 -22.109 2.078 1 98 349 SER B C 1
ATOM 5479 O O . SER B 1 349 ? -18.656 -22.844 1.185 1 98 349 SER B O 1
ATOM 5481 N N . ILE B 1 350 ? -18.469 -21.906 3.203 1 97.69 350 ILE B N 1
ATOM 5482 C CA . ILE B 1 350 ? -17.203 -22.578 3.48 1 97.69 350 ILE B CA 1
ATOM 5483 C C . ILE B 1 350 ? -17.406 -24.094 3.434 1 97.69 350 ILE B C 1
ATOM 5485 O O . ILE B 1 350 ? -16.578 -24.812 2.879 1 97.69 350 ILE B O 1
ATOM 5489 N N . LYS B 1 351 ? -18.531 -24.578 3.979 1 97.81 351 LYS B N 1
ATOM 5490 C CA . LYS B 1 351 ? -18.844 -26 3.979 1 97.81 351 LYS B CA 1
ATOM 5491 C C . LYS B 1 351 ? -19.047 -26.516 2.557 1 97.81 351 LYS B C 1
ATOM 5493 O O . LYS B 1 351 ? -18.547 -27.594 2.201 1 97.81 351 LYS B O 1
ATOM 5498 N N . GLU B 1 352 ? -19.766 -25.766 1.759 1 97.94 352 GLU B N 1
ATOM 5499 C CA . GLU B 1 352 ? -20.031 -26.172 0.376 1 97.94 352 GLU B CA 1
ATOM 5500 C C . GLU B 1 352 ? -18.734 -26.156 -0.444 1 97.94 352 GLU B C 1
ATOM 5502 O O . GLU B 1 352 ? -18.562 -27 -1.327 1 97.94 352 GLU B O 1
ATOM 5507 N N . MET B 1 353 ? -17.891 -25.234 -0.17 1 98.25 353 MET B N 1
ATOM 5508 C CA . MET B 1 353 ? -16.578 -25.188 -0.822 1 98.25 353 MET B CA 1
ATOM 5509 C C . MET B 1 353 ? -15.781 -26.453 -0.519 1 98.25 353 MET B C 1
ATOM 5511 O O . MET B 1 353 ? -15.172 -27.031 -1.417 1 98.25 353 MET B O 1
ATOM 5515 N N . LYS B 1 354 ? -15.797 -26.812 0.719 1 97.88 354 LYS B N 1
ATOM 5516 C CA . LYS B 1 354 ? -15.07 -28.016 1.121 1 97.88 354 LYS B CA 1
ATOM 5517 C C . LYS B 1 354 ? -15.602 -29.25 0.391 1 97.88 354 LYS B C 1
ATOM 5519 O O . LYS B 1 354 ? -14.82 -30.109 -0.027 1 97.88 354 LYS B O 1
ATOM 5524 N N . VAL B 1 355 ? -16.891 -29.328 0.258 1 97.94 355 VAL B N 1
ATOM 5525 C CA . VAL B 1 355 ? -17.5 -30.438 -0.452 1 97.94 355 VAL B CA 1
ATOM 5526 C C . VAL B 1 355 ? -17.078 -30.422 -1.918 1 97.94 355 VAL B C 1
ATOM 5528 O O . VAL B 1 355 ? -16.719 -31.453 -2.48 1 97.94 355 VAL B O 1
ATOM 5531 N N . MET B 1 356 ? -17.125 -29.234 -2.488 1 97.88 356 MET B N 1
ATOM 5532 C CA . MET B 1 356 ? -16.703 -29.094 -3.883 1 97.88 356 MET B CA 1
ATOM 5533 C C . MET B 1 356 ? -15.242 -29.469 -4.051 1 97.88 356 MET B C 1
ATOM 5535 O O . MET B 1 356 ? -14.883 -30.172 -5 1 97.88 356 MET B O 1
ATOM 5539 N N . LEU B 1 357 ? -14.383 -29.062 -3.104 1 98.5 357 LEU B N 1
ATOM 5540 C CA . LEU B 1 357 ? -12.961 -29.391 -3.158 1 98.5 357 LEU B CA 1
ATOM 5541 C C . LEU B 1 357 ? -12.734 -30.891 -3.047 1 98.5 357 LEU B C 1
ATOM 5543 O O . LEU B 1 357 ? -11.797 -31.422 -3.635 1 98.5 357 LEU B O 1
ATOM 5547 N N . GLU B 1 358 ? -13.562 -31.547 -2.34 1 98.19 358 GLU B N 1
ATOM 5548 C CA . GLU B 1 358 ? -13.438 -33 -2.102 1 98.19 358 GLU B CA 1
ATOM 5549 C C . GLU B 1 358 ? -13.992 -33.781 -3.27 1 98.19 358 GLU B C 1
ATOM 5551 O O . GLU B 1 358 ? -13.391 -34.781 -3.695 1 98.19 358 GLU B O 1
ATOM 5556 N N . GLN B 1 359 ? -15.102 -33.344 -3.861 1 97.31 359 GLN B N 1
ATOM 5557 C CA . GLN B 1 359 ? -15.844 -34.156 -4.801 1 97.31 359 GLN B CA 1
ATOM 5558 C C . GLN B 1 359 ? -15.609 -33.719 -6.238 1 97.31 359 GLN B C 1
ATOM 5560 O O . GLN B 1 359 ? -15.883 -34.469 -7.18 1 97.31 359 GLN B O 1
ATOM 5565 N N . GLY B 1 360 ? -15.141 -32.562 -6.406 1 96.62 360 GLY B N 1
ATOM 5566 C CA . GLY B 1 360 ? -14.984 -32 -7.75 1 96.62 360 GLY B CA 1
ATOM 5567 C C . GLY B 1 360 ? -16.219 -31.297 -8.25 1 96.62 360 GLY B C 1
ATOM 5568 O O . GLY B 1 360 ? -17.156 -31.031 -7.484 1 96.62 360 GLY B O 1
ATOM 5569 N N . ILE B 1 361 ? -16.141 -30.828 -9.438 1 92.5 361 ILE B N 1
ATOM 5570 C CA . ILE B 1 361 ? -17.219 -30.094 -10.078 1 92.5 361 ILE B CA 1
ATOM 5571 C C . ILE B 1 361 ? -18.297 -31.047 -10.547 1 92.5 361 ILE B C 1
ATOM 5573 O O . ILE B 1 361 ? -18 -32.062 -11.188 1 92.5 361 ILE B O 1
ATOM 5577 N N . GLU B 1 362 ? -19.5 -31 -9.789 1 75.5 362 GLU B N 1
ATOM 5578 C CA . GLU B 1 362 ? -20.594 -31.891 -10.164 1 75.5 362 GLU B CA 1
ATOM 5579 C C . GLU B 1 362 ? -20.953 -31.734 -11.633 1 75.5 362 GLU B C 1
ATOM 5581 O O . GLU B 1 362 ? -20.984 -30.609 -12.156 1 75.5 362 GLU B O 1
ATOM 5586 N N . VAL B 1 363 ? -20.719 -32.781 -12.375 1 53.78 363 VAL B N 1
ATOM 5587 C CA . VAL B 1 363 ? -21.203 -32.844 -13.75 1 53.78 363 VAL B CA 1
ATOM 5588 C C . VAL B 1 363 ? -22.734 -32.844 -13.758 1 53.78 363 VAL B C 1
ATOM 5590 O O . VAL B 1 363 ? -23.375 -33.656 -13.102 1 53.78 363 VAL B O 1
ATOM 5593 N N . THR B 1 364 ? -23.391 -31.656 -13.547 1 39.12 364 THR B N 1
ATOM 5594 C CA . THR B 1 364 ? -24.828 -31.797 -13.766 1 39.12 364 THR B CA 1
ATOM 5595 C C . THR B 1 364 ? -25.109 -32.656 -14.992 1 39.12 364 THR B C 1
ATOM 5597 O O . THR B 1 364 ? -24.625 -32.344 -16.094 1 39.12 364 THR B O 1
ATOM 5600 N N . ALA B 1 365 ? -25.438 -33.938 -14.734 1 36.12 365 ALA B N 1
ATOM 5601 C CA . ALA B 1 365 ? -26.062 -34.75 -15.758 1 36.12 365 ALA B CA 1
ATOM 5602 C C . ALA B 1 365 ? -27.328 -34.094 -16.297 1 36.12 365 ALA B C 1
ATOM 5604 O O . ALA B 1 365 ? -28.094 -33.5 -15.547 1 36.12 365 ALA B O 1
#

InterPro domains:
  IPR003421 Opine dehydrogenase [PF02317] (183-328)
  IPR008927 6-phosphogluconate dehydrogenase-like, C-terminal domain superfamily [SSF48179] (184-355)
  IPR011128 Glycerol-3-phosphate dehydrogenase, NAD-dependent, N-terminal [PF01210] (2-101)
  IPR013328 6-phosphogluconate dehydrogenase, domain 2 [G3DSA:1.10.1040.10] (192-346)
  IPR036291 NAD(P)-binding domain superfamily [SSF51735] (1-176)
  IPR051729 Opine/Lysopine Dehydrogenase [PTHR38015] (50-285)

Radius of gyration: 31.08 Å; Cα contacts (8 Å, |Δi|>4): 1569; chains: 2; bounding box: 55×90×65 Å

Sequence (730 aa):
MEIAIIGGGNGAYAAAADLTEKGHNVRLWRRNVGAFGPLLDTRTMKVKDINGIREVKLSLVSADLQDVVTGARLLVIPLPATAQASIAKELAPYLQNGQVIYLPPGTFGSYLMSNVLHEVGCTAEVTFAETGTLPYLARKHSDDTVSISGRATRLPTGVFPSSRSAYAFSILKEAFLSIEPIQDALDGALMNAGPIIHPPLILMNAGAIEHFDRWDIHGEGTQPAIRRVHHALDAERIAIREKLGYQAPHFPLADHYNTTEGEEWMYGLAAHEKLVDSADWHESLDLYTHRYMREDIACGLALLVSLAEWAGVKAPVASGLLAIASAVIREDLRLMGRTLENLKLQHLSIKEMKVMLEQGIEVTAMEIAIIGGGNGAYAAAADLTEKGHNVRLWRRNVGAFGPLLDTRTMKVKDINGIREVKLSLVSADLQDVVTGARLLVIPLPATAQASIAKELAPYLQNGQVIYLPPGTFGSYLMSNVLHEVGCTAEVTFAETGTLPYLARKHSDDTVSISGRATRLPTGVFPSSRSAYAFSILKEAFLSIEPIQDALDGALMNAGPIIHPPLILMNAGAIEHFDRWDIHGEGTQPAIRRVHHALDAERIAIREKLGYQAPHFPLADHYNTTEGEEWMYGLAAHEKLVDSADWHESLDLYTHRYMREDIACGLALLVSLAEWAGVKAPVASGLLAIASAVIREDLRLMGRTLENLKLQHLSIKEMKVMLEQGIEVTA

Solvent-accessible surface area (backbone atoms only — not comparable to full-atom values): 36967 Å² total; per-residue (Å²): 92,42,32,16,29,42,39,76,48,34,57,21,48,43,47,48,50,53,40,34,72,73,65,32,44,26,18,42,26,33,85,57,59,77,63,30,51,67,22,53,79,66,25,45,36,37,39,35,42,94,90,41,74,48,76,43,71,47,74,39,50,44,59,48,62,56,76,36,43,52,83,27,48,36,36,40,37,40,45,60,64,81,47,40,57,63,49,29,60,69,43,39,88,45,55,48,69,71,23,29,37,38,21,36,35,16,65,44,36,47,58,51,24,50,50,45,24,53,73,72,62,42,79,53,52,60,39,26,29,20,16,25,47,50,64,52,44,50,44,59,79,50,59,39,31,30,34,44,81,42,57,37,58,39,36,53,29,4,21,33,27,28,73,47,35,70,64,47,48,65,53,47,46,76,74,37,78,32,59,36,86,53,82,19,28,67,58,7,23,71,50,34,48,51,38,47,56,38,49,50,40,50,52,22,21,39,11,47,39,70,61,34,91,69,52,53,43,78,67,57,27,56,30,73,51,47,52,35,35,37,51,52,36,43,49,35,53,50,51,44,37,45,74,73,67,51,66,80,84,75,70,56,66,69,32,56,74,31,62,84,61,80,64,70,24,44,51,37,72,44,44,55,65,64,59,68,68,46,83,77,68,74,57,82,72,47,79,71,70,32,57,55,41,55,29,23,34,27,32,37,33,21,28,52,39,37,48,19,61,74,71,70,41,86,40,53,42,50,44,9,53,47,34,43,50,17,31,49,59,73,42,63,30,79,76,68,20,44,20,40,65,74,67,72,45,64,86,51,49,74,68,54,44,52,50,38,40,34,70,30,82,76,72,82,125,96,41,33,14,30,42,39,76,49,34,56,21,48,43,47,48,50,54,41,34,73,72,67,32,46,26,19,41,26,32,85,58,61,77,64,30,52,68,22,54,79,65,24,45,36,36,40,35,42,93,92,41,76,47,76,44,72,46,72,40,49,43,60,48,63,56,75,37,45,52,80,28,49,35,36,41,36,42,44,60,62,81,47,41,58,62,49,27,58,69,42,38,87,45,56,48,68,71,22,30,38,37,20,36,35,17,65,43,35,46,58,52,26,51,49,44,24,53,73,73,64,42,78,51,52,59,38,26,28,20,15,26,47,51,65,53,43,49,44,57,79,52,60,38,32,31,34,44,83,43,56,36,60,38,37,53,28,4,19,32,28,28,73,45,36,69,63,47,48,66,53,47,46,74,74,37,77,31,58,36,85,52,80,19,28,66,58,7,24,72,51,35,47,51,40,47,57,39,49,52,40,51,50,22,21,41,13,45,41,71,61,35,93,69,56,56,43,77,67,58,27,56,30,71,51,46,51,35,36,37,51,51,37,43,50,34,54,49,51,42,39,46,74,74,69,50,68,80,83,74,69,57,67,69,33,56,72,30,62,84,62,78,63,71,27,44,50,38,72,44,43,56,64,64,60,68,68,48,84,79,68,76,58,83,72,45,79,72,71,30,56,56,41,54,30,22,34,27,32,38,33,22,29,52,37,37,48,19,61,74,71,71,40,86,40,53,42,49,43,8,52,47,34,43,51,16,32,49,60,73,42,63,30,80,76,70,20,44,19,40,67,74,68,72,47,63,86,52,51,74,69,53,44,51,49,38,41,33,70,31,80,78,72,81,125

Secondary structure (DSSP, 8-state):
-EEEEE--SHHHHHHHHHHHHTT-EEEEE-S-GGGGTTHHHH-EEEEEETTEEEEEE-SEEES-HHHHHTT-SEEE----GGGHHHHHHHHGGG--TT-EEEESS-TTHHHHHHHHHHHTT-----EEEEESS-SEEEEEEETTEEEEEEE-S-EEEEEESGGGHHHHHHHHHHH-TTEEE-S-HHHHHTT--HHHHHHHHHHTTHHHHHHSS---TTTTS--HHHHHHHHHHHHHHHHHHHHTT--S----HHHHH-SSSSS--TT-TTHHHHHHT-GGG-----TTTSHIIIIIIIIIIHHHHHHHHHHT---HHHHHHHHHHHHHHTS-HHHHSS-TTTTT-TTS-HHHHHHHHHH-S----/-EEEEE--SHHHHHHHHHHHHTT-EEEEE-S-GGGGTHHHHH-EEEEEETTEEEEEE-SEEES-HHHHHTT-SEEE----GGGHHHHHHHHGGG--TT-EEEESS-TTHHHHHHHHHHHTT-----EEEEESS-SEEEEEEETTEEEEEEE-S-EEEEEESGGGHHHHHHHHHHH-TTEEE-S-HHHHHTT--HHHHHHHHHHTTHHHHHHSS---TTTTS--HHHHHHHHHHHHHHHHHHHHTT--S----HHHHH-SSSS---TT-TTHHHHHHT-GGG-----TTTSHIIIIIIIIIIHHHHHHHHHHT---HHHHHHHHHHHHHHTS-HHHHSS-TTTTT-TTS-HHHHHHHHHH-S----

pLDDT: mean 93.77, std 10.67, range [36.12, 98.94]

Organism: Aneurinibacillus migulanus (NCBI:txid47500)

Foldseek 3Di:
DQEEEEAQFFLSLVLQQQLQVLPYQYEYEYQDPVLLPPCQPQQKFWEQEPVGIDIGHHNYYDNDLLVRAAPGQEYEYADFQVCLLVVLLVCQVRHAANHEYEYAACLLSQQNSLVSSLVVPRPHHYKYKHAQHRQFDKHDDGSRYMYTYAGWQATEMFMFLNLCVVSNCVPVCSSPVRYDYFRHRVLRSLNHCLLLPQLLLCLVCVVVLVVDQWDDSLPVVDDPVSVVLSQLQLVLSVVLCVLLPGDDPSQRCVQVVAQPDDDAHGGGHCVSVSVPPDPPPTDRDDLQDDCSLVGSQLRRLLASVQSCVLSVHDRCSSVVSNVSSCVVNVHNSVVRGNHCVVSVNSPDDSVRVNVCSNPPDPSPD/DQEEEEAQFFLSLVLQQQLQVLPYQYEYEYQDPVLLPPCQPQQKFWEQEPVGIDIGHHNYYDNDLLVRAAPGQEYEYADFQVCLLVVLLVCQVRHAANHEYEYAACLLSQQNSLVSSLVVPRPHHYKYKHAQHRQFDKHDDGSRYMYTYAGWQATEMFMFLNLCVVSNCVPVCSSPVRYDYFRHRVLRSLNHCLLLPQLLLCLVCVVVLVVDQFDDSLPPVDDPVSVVLSQLQQVLSVVLCVLLPGDDPSQRVVQVVAQPDDDAHGGGHCVVVSVPPDPPPTDRDDLQDDCSLVGSQLRRLLASVQSCVLSVHDRCSSVVSNVSSCVVNVHNSNVRGNHCVVSVNSPDDSVRVNVCSNPPDPSPD

Nearest PDB structures (foldseek):
  1bg6-assembly1_A-2  TM=9.023E-01  e=1.850E-28  Arthrobacter sp. 1C
  3c7c-assembly1_B  TM=7.335E-01  e=7.501E-20  Pecten maximus
  3iqd-assembly1_B  TM=7.458E-01  e=1.569E-19  Pecten maximus
  2ew2-assembly1_A  TM=6.015E-01  e=5.857E-12  Enterococcus faecalis V583
  6xp2-assembly1_A  TM=4.807E-01  e=1.645E-04  Homo sapiens

=== Feature glossary ===
Feature key, reading from the visual/contextual features back to the raw sequence:

Rendered structure images. Six rendered views show the 3D structure from the faces of a cube — i.e. along ±x, ±y, ±z. Rendering representation is drawn randomly per protein from cartoon (secondary-structure ribbons), sticks (backbone bonds), or molecular surface; coloring is either N→C rainbow (blue at the N-terminus through red at the C-terminus) or one color per chain.

Contact-map, Ramachandran, and PAE plots. The contact map is a binary N×N matrix image: pixel (i, j) is dark where Cα_i and Cα_j are within 8 Å and |i−j|>4. Because the |i−j|>4 filter removes local helical contacts, off-diagonal stripes parallel to the main diagonal indicate parallel β-sheets; stripes perpendicular to it indicate antiparallel β-sheets. The Ramachandran plot scatters every residue's (φ, ψ) pair against the sterically allowed regions. The PAE heatmap renders the predicted-aligned-error matrix.

InterPro / GO / CATH / organism. Database cross-references. InterPro integrates a dozen domain/family signature databases into unified entries with residue-range hits. GO terms attach function/process/location labels with evidence codes. CATH codes position the fold in a four-level structural taxonomy. Organism is the NCBI-taxonomy species name.

Nearest PDB structures. The Foldseek neighbor list gives the closest experimentally determined structures in the PDB, ranked by structural alignment. TM-score near 1 means near-identical fold; near 0.3 means only rough topology match. This is how one finds what a novel AlphaFold prediction most resembles in the solved-structure universe.

Predicted aligned error. PAE(i, j) answers: if I align the predicted and true structures on residue i, how far off (in Å) do I expect residue j to be? A block-diagonal PAE matrix with low values on the blocks and high values off-diagonal is the signature of a multi-domain protein with confidently predicted domains but uncertain inter-domain orientation.

Solvent-accessible surface area. Accessible surface area quantifies burial. A residue with SASA near zero is packed into the hydrophobic core; one with SASA >100 Å² sits on the surface. Computed here via the Shrake–Rupley numerical algorithm with a 1.4 Å probe.

B-factor. B-factor (Debye–Waller factor) reflects atomic displacement in the crystal lattice. It is an experimental observable (units Å²), not a prediction; low values mean the atom is pinned down, high values mean it moves or is heterogeneous across the crystal.

pLDDT. For AlphaFold models, the B-factor field carries pLDDT — the model's own estimate of local accuracy on a 0–100 scale. Regions with pLDDT<50 should be treated as essentially unmodeled; they often correspond to intrinsically disordered segments.

Backbone torsions (φ/ψ). φ (phi) and ψ (psi) are the two rotatable backbone dihedrals per residue: φ is the C(i-1)–N–Cα–C torsion, ψ is the N–Cα–C–N(i+1) torsion, both in degrees on (−180°, 180°]. α-helical residues cluster near (−60°, −45°); β-strand residues near (−120°, +130°). A Ramachandran plot is simply a scatter of (φ, ψ) for every residue.

Radius of gyration, Cα contacts, bounding box. Radius of gyration (Rg) is the root-mean-square distance of Cα atoms from their centroid — a single number for overall size and compactness. A globular domain of N residues has Rg ≈ 2.2·N^0.38 Å; an extended or disordered chain has a much larger Rg. The Cα contact count is the number of residue pairs whose Cα atoms are within 8 Å and are more than four positions apart in sequence — a standard proxy for tertiary packing density. The bounding box is the smallest axis-aligned box enclosing all Cα atoms.

Secondary structure (3-state, P-SEA). Three-state secondary structure (P-SEA) collapses the eight DSSP classes into helix (a), strand (b), and coil (c). P-SEA assigns these from Cα geometry alone — distances and angles — without requiring backbone oxygens, so it works on any Cα trace.

Secondary structure (8-state, DSSP). DSSP 8-state secondary structure assigns each residue one of H (α-helix), G (3₁₀-helix), I (π-helix), E (extended β-strand), B (isolated β-bridge), T (hydrogen-bonded turn), S (bend), or '-' (coil). The assignment is computed from backbone hydrogen-bond geometry via the Kabsch–Sander algorithm.

Foldseek 3Di. A 3Di character summarizes, for each residue, the relative orientation of the Cα frame of its nearest spatial neighbor. Because it encodes fold topology rather than chemistry, 3Di alignments detect remote structural similarity that sequence alignment misses.

mmCIF coordinates. The mmCIF block holds the 3D Cartesian coordinates of each backbone atom (N, Cα, C, O) in ångströms. mmCIF is the PDB's canonical archive format — a tagged-loop text representation of the atomic model.

Sequence. Sequence gives the chain of amino acids in standard one-letter code (A=alanine, C=cysteine, …, Y=tyrosine), read N→C. It is the only feature that is directly encoded by the gene; all structural features are derived from the folded form of this sequence.